Protein AF-A0ABD3VHE0-F1 (afdb_monomer_lite)

Structure (mmCIF, N/CA/C/O backbone):
data_AF-A0ABD3VHE0-F1
#
_entry.id   AF-A0ABD3VHE0-F1
#
loop_
_atom_site.group_PDB
_atom_site.id
_atom_site.type_symbol
_atom_site.label_atom_id
_atom_site.label_alt_id
_atom_site.label_comp_id
_atom_site.label_asym_id
_atom_site.label_entity_id
_atom_site.label_seq_id
_atom_site.pdbx_PDB_ins_code
_atom_site.Cartn_x
_atom_site.Cartn_y
_atom_site.Cartn_z
_atom_site.occupancy
_atom_site.B_iso_or_equiv
_atom_site.auth_seq_id
_atom_site.auth_comp_id
_atom_site.auth_asym_id
_atom_site.auth_atom_id
_atom_site.pdbx_PDB_model_num
ATOM 1 N N . MET A 1 1 ? 4.843 33.339 -22.146 1.00 26.08 1 MET A N 1
ATOM 2 C CA . MET A 1 1 ? 5.686 34.488 -21.746 1.00 26.08 1 MET A CA 1
ATOM 3 C C . MET A 1 1 ? 6.219 34.197 -20.355 1.00 26.08 1 MET A C 1
ATOM 5 O O . MET A 1 1 ? 5.475 34.333 -19.395 1.00 26.08 1 MET A O 1
ATOM 9 N N . HIS A 1 2 ? 7.452 33.698 -20.257 1.00 26.20 2 HIS A N 1
ATOM 10 C CA . HIS A 1 2 ? 8.114 33.460 -18.976 1.00 26.20 2 HIS A CA 1
ATOM 11 C C . HIS A 1 2 ? 8.700 34.777 -18.471 1.00 26.20 2 HIS A C 1
ATOM 13 O O . HIS A 1 2 ? 9.579 35.346 -19.112 1.00 26.20 2 HIS A O 1
ATOM 19 N N . ALA A 1 3 ? 8.187 35.270 -17.347 1.00 22.64 3 ALA A N 1
ATOM 20 C CA . ALA A 1 3 ? 8.864 36.302 -16.582 1.00 22.64 3 ALA A CA 1
ATOM 21 C C . ALA A 1 3 ? 10.021 35.633 -15.824 1.00 22.64 3 ALA A C 1
ATOM 23 O O . ALA A 1 3 ? 9.791 34.833 -14.919 1.00 22.64 3 ALA A O 1
ATOM 24 N N . GLU A 1 4 ? 11.258 35.931 -16.224 1.00 25.88 4 GLU A N 1
ATOM 25 C CA . GLU A 1 4 ? 12.454 35.649 -15.429 1.00 25.88 4 GLU A CA 1
ATOM 26 C C . GLU A 1 4 ? 12.360 36.431 -14.116 1.00 25.88 4 GLU A C 1
ATOM 28 O O . GLU A 1 4 ? 12.575 37.645 -14.067 1.00 25.88 4 GLU A O 1
ATOM 33 N N . VAL A 1 5 ? 12.039 35.736 -13.028 1.00 28.03 5 VAL A N 1
ATOM 34 C CA . VAL A 1 5 ? 12.242 36.271 -11.685 1.00 28.03 5 VAL A CA 1
ATOM 35 C C . VAL A 1 5 ? 13.739 36.177 -11.397 1.00 28.03 5 VAL A C 1
ATOM 37 O O . VAL A 1 5 ? 14.246 35.126 -11.013 1.00 28.03 5 VAL A O 1
ATOM 40 N N . LYS A 1 6 ? 14.468 37.280 -11.596 1.00 29.78 6 LYS A N 1
ATOM 41 C CA . LYS A 1 6 ? 15.817 37.440 -11.037 1.00 29.78 6 LYS A CA 1
ATOM 42 C C . LYS A 1 6 ? 15.700 37.462 -9.513 1.00 29.78 6 LYS A C 1
ATOM 44 O O . LYS A 1 6 ? 15.352 38.488 -8.933 1.00 29.78 6 LYS A O 1
ATOM 49 N N . MET A 1 7 ? 15.967 36.330 -8.867 1.00 34.16 7 MET A N 1
ATOM 50 C CA . MET A 1 7 ? 16.166 36.289 -7.421 1.00 34.16 7 MET A CA 1
ATOM 51 C C . MET A 1 7 ? 17.470 37.013 -7.070 1.00 34.16 7 MET A C 1
ATOM 53 O O . MET A 1 7 ? 18.538 36.696 -7.590 1.00 34.16 7 MET A O 1
ATOM 57 N N . ASP A 1 8 ? 17.362 38.013 -6.200 1.00 34.88 8 ASP A N 1
ATOM 58 C CA . ASP A 1 8 ? 18.483 38.807 -5.705 1.00 34.88 8 ASP A CA 1
ATOM 59 C C . ASP A 1 8 ? 19.406 37.941 -4.821 1.00 34.88 8 ASP A C 1
ATOM 61 O O . ASP A 1 8 ? 18.938 37.234 -3.923 1.00 34.88 8 ASP A O 1
ATOM 65 N N . GLY A 1 9 ? 20.725 38.001 -5.043 1.00 33.94 9 GLY A N 1
ATOM 66 C CA . GLY A 1 9 ? 21.725 37.137 -4.387 1.00 33.94 9 GLY A CA 1
ATOM 67 C C . GLY A 1 9 ? 21.779 37.265 -2.857 1.00 33.94 9 GLY A C 1
ATOM 68 O O . GLY A 1 9 ? 22.306 36.391 -2.173 1.00 33.94 9 GLY A O 1
ATOM 69 N N . LYS A 1 10 ? 21.173 38.317 -2.293 1.00 32.22 10 LYS A N 1
ATOM 70 C CA . LYS A 1 10 ? 21.005 38.499 -0.842 1.00 32.22 10 LYS A CA 1
ATOM 71 C C . LYS A 1 10 ? 19.918 37.608 -0.232 1.00 32.22 10 LYS A C 1
ATOM 73 O O . LYS A 1 10 ? 20.058 37.203 0.918 1.00 32.22 10 LYS A O 1
ATOM 78 N N . MET A 1 11 ? 18.866 37.265 -0.980 1.00 34.44 11 MET A N 1
ATOM 79 C CA . MET A 1 11 ? 17.824 36.340 -0.500 1.00 34.44 11 MET A CA 1
ATOM 80 C C . MET A 1 11 ? 18.305 34.886 -0.486 1.00 34.44 11 MET A C 1
ATOM 82 O O . MET A 1 11 ? 17.856 34.082 0.330 1.00 34.44 11 MET A O 1
ATOM 86 N N . PHE A 1 12 ? 19.268 34.572 -1.350 1.00 39.62 12 PHE A N 1
ATOM 87 C CA . PHE A 1 12 ? 19.872 33.254 -1.450 1.00 39.62 12 PHE A CA 1
ATOM 88 C C . PHE A 1 12 ? 20.696 32.888 -0.192 1.00 39.62 12 PHE A C 1
ATOM 90 O O . PHE A 1 12 ? 20.541 31.801 0.365 1.00 39.62 12 PHE A O 1
ATOM 97 N N . GLY A 1 13 ? 21.486 33.832 0.338 1.00 34.06 13 GLY A N 1
ATOM 98 C CA . GLY A 1 13 ? 22.262 33.630 1.572 1.00 34.06 13 GLY A CA 1
ATOM 99 C C . GLY A 1 13 ? 21.408 33.366 2.821 1.00 34.06 13 GLY A C 1
ATOM 100 O O . GLY A 1 13 ? 21.814 32.606 3.693 1.00 34.06 13 GLY A O 1
ATOM 101 N N . LEU A 1 14 ? 20.193 33.921 2.892 1.00 36.25 14 LEU A N 1
ATOM 102 C CA . LEU A 1 14 ? 19.269 33.712 4.016 1.00 36.25 14 LEU A CA 1
ATOM 103 C C . LEU A 1 14 ? 18.747 32.270 4.100 1.00 36.25 14 LEU A C 1
ATOM 105 O O . LEU A 1 14 ? 18.590 31.755 5.202 1.00 36.25 14 LEU A O 1
ATOM 109 N N . SER A 1 15 ? 18.528 31.603 2.964 1.00 37.50 15 SER A N 1
ATOM 110 C CA . SER A 1 15 ? 17.988 30.233 2.928 1.00 37.50 15 SER A CA 1
ATOM 111 C C . SER A 1 15 ? 19.034 29.187 3.333 1.00 37.50 15 SER A C 1
ATOM 113 O O . SER A 1 15 ? 18.724 28.259 4.077 1.00 37.50 15 SER A O 1
ATOM 115 N N . VAL A 1 16 ? 20.294 29.382 2.920 1.00 42.97 16 VAL A N 1
ATOM 116 C CA . VAL A 1 16 ? 21.435 28.556 3.363 1.00 42.97 16 VAL A CA 1
ATOM 117 C C . VAL A 1 16 ? 21.703 28.766 4.852 1.00 42.97 16 VAL A C 1
ATOM 119 O O . VAL A 1 16 ? 21.874 27.795 5.584 1.00 42.97 16 VAL A O 1
ATOM 122 N N . CYS A 1 17 ? 21.645 30.014 5.328 1.00 41.75 17 CYS A N 1
ATOM 123 C CA . CYS A 1 17 ? 21.716 30.298 6.757 1.00 41.75 17 CYS A CA 1
ATOM 124 C C . CYS A 1 17 ? 20.579 29.612 7.524 1.00 41.75 17 CYS A C 1
ATOM 126 O O . CYS A 1 17 ? 20.853 29.029 8.559 1.00 41.75 17 CYS A O 1
ATOM 128 N N . PHE A 1 18 ? 19.334 29.609 7.036 1.00 45.53 18 PHE A N 1
ATOM 129 C CA . PHE A 1 18 ? 18.227 28.920 7.714 1.00 45.53 18 PHE A CA 1
ATOM 130 C C . PHE A 1 18 ? 18.436 27.407 7.823 1.00 45.53 18 PHE A C 1
ATOM 132 O O . PHE A 1 18 ? 18.176 26.849 8.887 1.00 45.53 18 PHE A O 1
ATOM 139 N N . LEU A 1 19 ? 18.938 26.751 6.770 1.00 46.72 19 LEU A N 1
ATOM 140 C CA . LEU A 1 19 ? 19.261 25.322 6.805 1.00 46.72 19 LEU A CA 1
ATOM 141 C C . LEU A 1 19 ? 20.367 25.047 7.838 1.00 46.72 19 LEU A C 1
ATOM 143 O O . LEU A 1 19 ? 20.180 24.225 8.729 1.00 46.72 19 LEU A O 1
ATOM 147 N N . VAL A 1 20 ? 21.464 25.810 7.791 1.00 50.16 20 VAL A N 1
ATOM 148 C CA . VAL A 1 20 ? 22.603 25.677 8.718 1.00 50.16 20 VAL A CA 1
ATOM 149 C C . VAL A 1 20 ? 22.213 26.028 10.161 1.00 50.16 20 VAL A C 1
ATOM 151 O O . VAL A 1 20 ? 22.594 25.315 11.081 1.00 50.16 20 VAL A O 1
ATOM 154 N N . PHE A 1 21 ? 21.406 27.067 10.395 1.00 48.44 21 PHE A N 1
ATOM 155 C CA . PHE A 1 21 ? 20.909 27.426 11.730 1.00 48.44 21 PHE A CA 1
ATOM 156 C C . PHE A 1 21 ? 19.891 26.417 12.272 1.00 48.44 21 PHE A C 1
ATOM 158 O O . PHE A 1 21 ? 19.859 26.202 13.480 1.00 48.44 21 PHE A O 1
ATOM 165 N N . SER A 1 22 ? 19.094 25.777 11.412 1.00 49.19 22 SER A N 1
ATOM 166 C CA . SER A 1 22 ? 18.191 24.691 11.824 1.00 49.19 22 SER A CA 1
ATOM 167 C C . SER A 1 22 ? 18.985 23.445 12.226 1.00 49.19 22 SER A C 1
ATOM 169 O O . SER A 1 22 ? 18.694 22.858 13.266 1.00 49.19 22 SER A O 1
ATOM 171 N N . ILE A 1 23 ? 20.048 23.119 11.475 1.00 50.41 23 ILE A N 1
ATOM 172 C CA . ILE A 1 23 ? 21.009 22.054 11.812 1.00 50.41 23 ILE A CA 1
ATOM 173 C C . ILE A 1 23 ? 21.689 22.369 13.158 1.00 50.41 23 ILE A C 1
ATOM 175 O O . ILE A 1 23 ? 21.649 21.563 14.085 1.00 50.41 23 ILE A O 1
ATOM 179 N N . LEU A 1 24 ? 22.251 23.573 13.323 1.00 47.56 24 LEU A N 1
ATOM 180 C CA . LEU A 1 24 ? 22.923 23.996 14.563 1.00 47.56 24 LEU A CA 1
ATOM 181 C C . LEU A 1 24 ? 21.961 24.099 15.765 1.00 47.56 24 LEU A C 1
ATOM 183 O O . LEU A 1 24 ? 22.365 23.875 16.908 1.00 47.56 24 LEU A O 1
ATOM 187 N N . GLY A 1 25 ? 20.686 24.412 15.528 1.00 49.28 25 GLY A N 1
ATOM 188 C CA . GLY A 1 25 ? 19.635 24.445 16.545 1.00 49.28 25 GLY A CA 1
ATOM 189 C C . GLY A 1 25 ? 19.363 23.072 17.164 1.00 49.28 25 GLY A C 1
ATOM 190 O O . GLY A 1 25 ? 19.231 22.982 18.384 1.00 49.28 25 GLY A O 1
ATOM 191 N N . GLU A 1 26 ? 19.368 21.996 16.371 1.00 49.19 26 GLU A N 1
ATOM 192 C CA . GLU A 1 26 ? 19.277 20.619 16.887 1.00 49.19 26 GLU A CA 1
ATOM 193 C C . GLU A 1 26 ? 20.556 20.173 17.607 1.00 49.19 26 GLU A C 1
ATOM 195 O O . GLU A 1 26 ? 20.456 19.559 18.672 1.00 49.19 26 GLU A O 1
ATOM 200 N N . TYR A 1 27 ? 21.744 20.566 17.120 1.00 48.75 27 TYR A N 1
ATOM 201 C CA . TYR A 1 27 ? 23.004 20.385 17.867 1.00 48.75 27 TYR A CA 1
ATOM 202 C C . TYR A 1 27 ? 22.948 21.034 19.263 1.00 48.75 27 TYR A C 1
ATOM 204 O O . TYR A 1 27 ? 23.588 20.555 20.197 1.00 48.75 27 TYR A O 1
ATOM 212 N N . SER A 1 28 ? 22.155 22.100 19.418 1.00 42.44 28 SER A N 1
ATOM 213 C CA . SER A 1 28 ? 21.981 22.841 20.674 1.00 42.44 28 SER A CA 1
ATOM 214 C C . SER A 1 28 ? 20.840 22.309 21.557 1.00 42.44 28 SER A C 1
ATOM 216 O O . SER A 1 28 ? 20.867 22.510 22.769 1.00 42.44 28 SER A O 1
ATOM 218 N N . CYS A 1 29 ? 19.828 21.649 20.976 1.00 36.09 29 CYS A N 1
ATOM 219 C CA . CYS A 1 29 ? 18.569 21.293 21.652 1.00 36.09 29 CYS A CA 1
ATOM 220 C C . CYS A 1 29 ? 18.479 19.838 22.146 1.00 36.09 29 CYS A C 1
ATOM 222 O O . CYS A 1 29 ? 17.401 19.396 22.541 1.00 36.09 29 CYS A O 1
ATOM 224 N N . ASN A 1 30 ? 19.588 19.102 22.225 1.00 37.47 30 ASN A N 1
ATOM 225 C CA . ASN A 1 30 ? 19.639 17.806 22.918 1.00 37.47 30 ASN A CA 1
ATOM 226 C C . ASN A 1 30 ? 19.890 17.959 24.430 1.00 37.47 30 ASN A C 1
ATOM 228 O O . ASN A 1 30 ? 20.797 17.354 24.996 1.00 37.47 30 ASN A O 1
ATOM 232 N N . ALA A 1 31 ? 19.078 18.778 25.099 1.00 36.91 31 ALA A N 1
ATOM 233 C CA . ALA A 1 31 ? 18.979 18.809 26.556 1.00 36.91 31 ALA A CA 1
ATOM 234 C C . ALA A 1 31 ? 17.706 19.557 26.963 1.00 36.91 31 ALA A C 1
ATOM 236 O O . ALA A 1 31 ? 17.753 20.763 27.170 1.00 36.91 31 ALA A O 1
ATOM 237 N N . ASN A 1 32 ? 16.570 18.854 27.006 1.00 30.75 32 ASN A N 1
ATOM 238 C CA . ASN A 1 32 ? 15.464 19.061 27.955 1.00 30.75 32 ASN A CA 1
ATOM 239 C C . ASN A 1 32 ? 14.319 18.097 27.607 1.00 30.75 32 ASN A C 1
ATOM 241 O O . ASN A 1 32 ? 13.321 18.467 26.996 1.00 30.75 32 ASN A O 1
ATOM 245 N N . LEU A 1 33 ? 14.472 16.833 28.007 1.00 35.44 33 LEU A N 1
ATOM 246 C CA . LEU A 1 33 ? 13.330 15.943 28.197 1.00 35.44 33 LEU A CA 1
ATOM 247 C C . LEU A 1 33 ? 12.720 16.297 29.556 1.00 35.44 33 LEU A C 1
ATOM 249 O O . LEU A 1 33 ? 13.176 15.823 30.596 1.00 35.44 33 LEU A O 1
ATOM 253 N N . GLU A 1 34 ? 11.715 17.173 29.556 1.00 33.00 34 GLU A N 1
ATOM 254 C CA . GLU A 1 34 ? 10.805 17.249 30.696 1.00 33.00 34 GLU A CA 1
ATOM 255 C C . GLU A 1 34 ? 10.103 15.895 30.816 1.00 33.00 34 GLU A C 1
ATOM 257 O O . GLU A 1 34 ? 9.332 15.490 29.944 1.00 33.00 34 GLU A O 1
ATOM 262 N N . PHE A 1 35 ? 10.384 15.183 31.906 1.00 35.44 35 PHE A N 1
ATOM 263 C CA . PHE A 1 35 ? 9.648 13.990 32.298 1.00 35.44 35 PHE A CA 1
ATOM 264 C C . PHE A 1 35 ? 8.222 14.420 32.670 1.00 35.44 35 PHE A C 1
ATOM 266 O O . PHE A 1 35 ? 7.925 14.732 33.824 1.00 35.44 35 PHE A O 1
ATOM 273 N N . LYS A 1 36 ? 7.320 14.485 31.687 1.00 46.19 36 LYS A N 1
ATOM 274 C CA . LYS A 1 36 ? 5.889 14.539 31.986 1.00 46.19 36 LYS A CA 1
ATOM 275 C C . LYS A 1 36 ? 5.507 13.203 32.604 1.00 46.19 36 LYS A C 1
ATOM 277 O O . LYS A 1 36 ? 5.720 12.157 31.998 1.00 46.19 36 LYS A O 1
ATOM 282 N N . MET A 1 37 ? 4.934 13.239 33.806 1.00 46.28 37 MET A N 1
ATOM 283 C CA . MET A 1 37 ? 4.238 12.070 34.332 1.00 46.28 37 MET A CA 1
ATOM 284 C C . MET A 1 37 ? 3.129 11.707 33.343 1.00 46.28 37 MET A C 1
ATOM 286 O O . MET A 1 37 ? 2.210 12.494 33.114 1.00 46.28 37 MET A O 1
ATOM 290 N N . LEU A 1 38 ? 3.261 10.540 32.717 1.00 58.81 38 LEU A N 1
ATOM 291 C CA . LEU A 1 38 ? 2.217 9.964 31.885 1.00 58.81 38 LEU A CA 1
ATOM 292 C C . LEU A 1 38 ? 1.104 9.495 32.822 1.00 58.81 38 LEU A C 1
ATOM 294 O O . LEU A 1 38 ? 1.352 8.722 33.745 1.00 58.81 38 LEU A O 1
ATOM 298 N N . HIS A 1 39 ? -0.101 10.020 32.624 1.00 58.91 39 HIS A N 1
ATOM 299 C CA . HIS A 1 39 ? -1.278 9.621 33.384 1.00 58.91 39 HIS A CA 1
ATOM 300 C C . HIS A 1 39 ? -2.114 8.649 32.556 1.00 58.91 39 HIS A C 1
ATOM 302 O O . HIS A 1 39 ? -2.348 8.895 31.371 1.00 58.91 39 HIS A O 1
ATOM 308 N N . ASP A 1 40 ? -2.601 7.588 33.199 1.00 72.62 40 ASP A N 1
ATOM 309 C CA . ASP A 1 40 ? -3.544 6.644 32.603 1.00 72.62 40 ASP A CA 1
ATOM 310 C C . ASP A 1 40 ? -4.886 7.349 32.382 1.00 72.62 40 ASP A C 1
ATOM 312 O O . ASP A 1 40 ? -5.733 7.451 33.274 1.00 72.62 40 ASP A O 1
ATOM 316 N N . ASN A 1 41 ? -5.071 7.896 31.184 1.00 83.44 41 ASN A N 1
ATOM 317 C CA . ASN A 1 41 ? -6.345 8.474 30.789 1.00 83.44 41 ASN A CA 1
ATOM 318 C C . ASN A 1 41 ? -7.326 7.350 30.431 1.00 83.44 41 ASN A C 1
ATOM 320 O O . ASN A 1 41 ? -6.931 6.379 29.785 1.00 83.44 41 ASN A O 1
ATOM 324 N N . PRO A 1 42 ? -8.622 7.466 30.769 1.00 92.88 42 PRO A N 1
ATOM 325 C CA . PRO A 1 42 ? -9.629 6.571 30.214 1.00 92.88 42 PRO A CA 1
ATOM 326 C C . PRO A 1 42 ? -9.563 6.584 28.681 1.00 92.88 42 PRO A C 1
ATOM 328 O O . PRO A 1 42 ? -9.498 7.662 28.090 1.00 92.88 42 PRO A O 1
ATOM 331 N N . ILE A 1 43 ? -9.650 5.416 28.034 1.00 95.31 43 ILE A N 1
ATOM 332 C CA . ILE A 1 43 ? -9.509 5.298 26.567 1.00 95.31 43 ILE A CA 1
ATOM 333 C C . ILE A 1 43 ? -10.469 6.245 25.819 1.00 95.31 43 ILE A C 1
ATOM 335 O O . ILE A 1 43 ? -10.093 6.842 24.816 1.00 95.31 43 ILE A O 1
ATOM 339 N N . ASN A 1 44 ? -11.677 6.477 26.353 1.00 95.62 44 ASN A N 1
ATOM 340 C CA . ASN A 1 44 ? -12.663 7.384 25.754 1.00 95.62 44 ASN A CA 1
ATOM 341 C C . ASN A 1 44 ? -12.152 8.834 25.681 1.00 95.62 44 ASN A C 1
ATOM 343 O O . ASN A 1 44 ? -12.456 9.560 24.739 1.00 95.62 44 ASN A O 1
ATOM 347 N N . THR A 1 45 ? -11.367 9.274 26.665 1.00 96.31 45 THR A N 1
ATOM 348 C CA . THR A 1 45 ? -10.743 10.602 26.642 1.00 96.31 45 THR A CA 1
ATOM 349 C C . THR A 1 45 ? -9.749 10.691 25.488 1.00 96.31 45 THR A C 1
ATOM 351 O O . THR A 1 45 ? -9.819 11.630 24.700 1.00 96.31 45 THR A O 1
ATOM 354 N N . THR A 1 46 ? -8.891 9.680 25.330 1.00 97.00 46 THR A N 1
ATOM 355 C CA . THR A 1 46 ? -7.904 9.616 24.244 1.00 97.00 46 THR A CA 1
ATOM 356 C C . THR A 1 46 ? -8.567 9.535 22.871 1.00 97.00 46 THR A C 1
ATOM 358 O O . THR A 1 46 ? -8.148 10.249 21.964 1.00 97.00 46 THR A O 1
ATOM 361 N N . VAL A 1 47 ? -9.639 8.749 22.721 1.00 98.31 47 VAL A N 1
ATOM 362 C CA . VAL A 1 47 ? -10.452 8.677 21.491 1.00 98.31 47 VAL A CA 1
ATOM 363 C C . VAL A 1 47 ? -11.000 10.054 21.107 1.00 98.31 47 VAL A C 1
ATOM 365 O O . VAL A 1 47 ? -10.811 10.487 19.972 1.00 98.31 47 VAL A O 1
ATOM 368 N N . ASN A 1 48 ? -11.607 10.786 22.046 1.00 98.00 48 ASN A N 1
ATOM 369 C CA . ASN A 1 48 ? -12.132 12.128 21.772 1.00 98.00 48 ASN A CA 1
ATOM 370 C C . ASN A 1 48 ? -11.018 13.131 21.428 1.00 98.00 48 ASN A C 1
ATOM 372 O O . ASN A 1 48 ? -11.168 13.928 20.502 1.00 98.00 48 ASN A O 1
ATOM 376 N N . SER A 1 49 ? -9.883 13.080 22.132 1.00 98.12 49 SER A N 1
ATOM 377 C CA . SER A 1 49 ? -8.730 13.938 21.832 1.00 98.12 49 SER A CA 1
ATOM 378 C C . SER A 1 49 ? -8.106 13.632 20.469 1.00 98.12 49 SER A C 1
ATOM 380 O O . SER A 1 49 ? -7.733 14.560 19.756 1.00 98.12 49 SER A O 1
ATOM 382 N N . LEU A 1 50 ? -8.010 12.356 20.084 1.00 98.31 50 LEU A N 1
ATOM 383 C CA . LEU A 1 50 ? -7.541 11.954 18.756 1.00 98.31 50 LEU A CA 1
ATOM 384 C C . LEU A 1 50 ? -8.491 12.439 17.666 1.00 98.31 50 LEU A C 1
ATOM 386 O O . LEU A 1 50 ? -8.031 12.989 16.671 1.00 98.31 50 LEU A O 1
ATOM 390 N N . PHE A 1 51 ? -9.798 12.273 17.863 1.00 98.50 51 PHE A N 1
ATOM 391 C CA . PHE A 1 51 ? -10.808 12.711 16.906 1.00 98.50 51 PHE A CA 1
ATOM 392 C C . PHE A 1 51 ? -10.724 14.221 16.623 1.00 98.50 51 PHE A C 1
ATOM 394 O O . PHE A 1 51 ? -10.628 14.616 15.459 1.00 98.50 51 PHE A O 1
ATOM 401 N N . GLU A 1 52 ? -10.672 15.066 17.662 1.00 98.44 52 GLU A N 1
ATOM 402 C CA . GLU A 1 52 ? -10.511 16.516 17.463 1.00 98.44 52 GLU A CA 1
ATOM 403 C C . GLU A 1 52 ? -9.146 16.860 16.853 1.00 98.44 52 GLU A C 1
ATOM 405 O O . GLU A 1 52 ? -9.085 17.670 15.929 1.00 98.44 52 GLU A O 1
ATOM 410 N N . LYS A 1 53 ? -8.061 16.188 17.266 1.00 98.31 53 LYS A N 1
ATOM 411 C CA . LYS A 1 53 ? -6.737 16.398 16.665 1.00 98.31 53 LYS A CA 1
ATOM 412 C C . LYS A 1 53 ? -6.733 16.092 15.166 1.00 98.31 53 LYS A C 1
ATOM 414 O O . LYS A 1 53 ? -6.207 16.878 14.388 1.00 98.31 53 LYS A O 1
ATOM 419 N N . ILE A 1 54 ? -7.331 14.979 14.741 1.00 98.56 54 ILE A N 1
ATOM 420 C CA . ILE A 1 54 ? -7.436 14.621 13.319 1.00 98.56 54 ILE A CA 1
ATOM 421 C C . ILE A 1 54 ? -8.234 15.689 12.573 1.00 98.56 54 ILE A C 1
ATOM 423 O O . ILE A 1 54 ? -7.811 16.145 11.517 1.00 98.56 54 ILE A O 1
ATOM 427 N N . LYS A 1 55 ? -9.364 16.136 13.123 1.00 98.06 55 LYS A N 1
ATOM 428 C CA . LYS A 1 55 ? -10.184 17.194 12.523 1.00 98.06 55 LYS A CA 1
ATOM 429 C C . LYS A 1 55 ? -9.411 18.507 12.345 1.00 98.06 55 LYS A C 1
ATOM 431 O O . LYS A 1 55 ? -9.497 19.109 11.278 1.00 98.06 55 LYS A O 1
ATOM 436 N N . GLU A 1 56 ? -8.617 18.919 13.331 1.00 97.94 56 GLU A N 1
ATOM 437 C CA . GLU A 1 56 ? -7.756 20.113 13.254 1.00 97.94 56 GLU A CA 1
ATOM 438 C C . GLU A 1 56 ? -6.657 20.009 12.183 1.00 97.94 56 GLU A C 1
ATOM 440 O O . GLU A 1 56 ? -6.183 21.028 11.678 1.00 97.94 56 GLU A O 1
ATOM 445 N N . MET A 1 57 ? -6.252 18.790 11.815 1.00 97.75 57 MET A N 1
ATOM 446 C CA . MET A 1 57 ? -5.222 18.545 10.800 1.00 97.75 57 MET A CA 1
ATOM 447 C C . MET A 1 57 ? -5.745 18.609 9.359 1.00 97.75 57 MET A C 1
ATOM 449 O O . MET A 1 57 ? -4.930 18.619 8.432 1.00 97.75 57 MET A O 1
ATOM 453 N N . GLN A 1 58 ? -7.066 18.655 9.144 1.00 97.94 58 GLN A N 1
ATOM 454 C CA . GLN A 1 58 ? -7.629 18.796 7.802 1.00 97.94 58 GLN A CA 1
ATOM 455 C C . GLN A 1 58 ? -7.399 20.213 7.267 1.00 97.94 58 GLN A C 1
ATOM 457 O O . GLN A 1 58 ? -7.640 21.216 7.944 1.00 97.94 58 GLN A O 1
ATOM 462 N N . ILE A 1 59 ? -6.961 20.320 6.016 1.00 97.56 59 ILE A N 1
ATOM 463 C CA . ILE A 1 59 ? -6.706 21.612 5.386 1.00 97.56 59 ILE A CA 1
ATOM 464 C C . ILE A 1 59 ? -8.044 22.256 5.004 1.00 97.56 59 ILE A C 1
ATOM 466 O O . ILE A 1 59 ? -8.688 21.869 4.038 1.00 97.56 59 ILE A O 1
ATOM 470 N N . VAL A 1 60 ? -8.475 23.282 5.735 1.00 96.75 60 VAL A N 1
ATOM 471 C CA . VAL A 1 60 ? -9.766 23.956 5.473 1.00 96.75 60 VAL A CA 1
ATOM 472 C C . VAL A 1 60 ? -9.694 25.064 4.412 1.00 96.75 60 VAL A C 1
ATOM 474 O O . VAL A 1 60 ? -10.727 25.537 3.932 1.00 96.75 60 VAL A O 1
ATOM 477 N N . GLN A 1 61 ? -8.486 25.485 4.022 1.00 95.50 61 GLN A N 1
ATOM 478 C CA . GLN A 1 61 ? -8.249 26.557 3.050 1.00 95.50 61 GLN A CA 1
ATOM 479 C C . GLN A 1 61 ? -7.136 26.185 2.070 1.00 95.50 61 GLN A C 1
ATOM 481 O O . GLN A 1 61 ? -6.061 25.753 2.482 1.00 95.50 61 GLN A O 1
ATOM 486 N N . GLU A 1 62 ? -7.403 26.415 0.785 1.00 95.44 62 GLU A N 1
ATOM 487 C CA . GLU A 1 62 ? -6.440 26.234 -0.301 1.00 95.44 62 GLU A CA 1
ATOM 488 C C . GLU A 1 62 ? -5.258 27.198 -0.142 1.00 95.44 62 GLU A C 1
ATOM 490 O O . GLU A 1 62 ? -5.438 28.379 0.181 1.00 95.44 62 GLU A O 1
ATOM 495 N N . LYS A 1 63 ? -4.046 26.718 -0.419 1.00 93.88 63 LYS A N 1
ATOM 496 C CA . LYS A 1 63 ? -2.839 27.543 -0.462 1.00 93.88 63 LYS A CA 1
ATOM 497 C C . LYS A 1 63 ? -2.042 27.188 -1.707 1.00 93.88 63 LYS A C 1
ATOM 499 O O . LYS A 1 63 ? -1.450 26.125 -1.765 1.00 93.88 63 LYS A O 1
ATOM 504 N N . ASN A 1 64 ? -1.913 28.122 -2.644 1.00 88.50 64 ASN A N 1
ATOM 505 C CA . ASN A 1 64 ? -1.198 27.883 -3.908 1.00 88.50 64 ASN A CA 1
ATOM 506 C C . ASN A 1 64 ? 0.330 27.708 -3.758 1.00 88.50 64 ASN A C 1
ATOM 508 O O . ASN A 1 64 ? 0.979 27.202 -4.667 1.00 88.50 64 ASN A O 1
ATOM 512 N N . GLY A 1 65 ? 0.909 28.115 -2.623 1.00 86.19 65 GLY A N 1
ATOM 513 C CA . GLY A 1 65 ? 2.356 28.092 -2.387 1.00 86.19 65 GLY A CA 1
ATOM 514 C C . GLY A 1 65 ? 3.124 29.194 -3.137 1.00 86.19 65 GLY A C 1
ATOM 515 O O . GLY A 1 65 ? 2.690 29.721 -4.158 1.00 86.19 65 GLY A O 1
ATOM 516 N N . THR A 1 66 ? 4.292 29.558 -2.610 1.00 84.38 66 THR A N 1
ATOM 517 C CA . THR A 1 66 ? 5.253 30.475 -3.246 1.00 84.38 66 THR A CA 1
ATOM 518 C C . THR A 1 66 ? 6.650 30.007 -2.865 1.00 84.38 66 THR A C 1
ATOM 520 O O . THR A 1 66 ? 7.180 30.412 -1.831 1.00 84.38 66 THR A O 1
ATOM 523 N N . MET A 1 67 ? 7.241 29.113 -3.652 1.00 76.81 67 MET A N 1
ATOM 524 C CA . MET A 1 67 ? 8.556 28.553 -3.339 1.00 76.81 67 MET A CA 1
ATOM 525 C C . MET A 1 67 ? 9.677 29.611 -3.424 1.00 76.81 67 MET A C 1
ATOM 527 O O . MET A 1 67 ? 9.618 30.474 -4.301 1.00 76.81 67 MET A O 1
ATOM 531 N N . PRO A 1 68 ? 10.694 29.578 -2.536 1.00 74.75 68 PRO A N 1
ATOM 532 C CA . PRO A 1 68 ? 10.908 28.624 -1.437 1.00 74.75 68 PRO A CA 1
ATOM 533 C C . PRO A 1 68 ? 10.183 28.987 -0.123 1.00 74.75 68 PRO A C 1
ATOM 535 O O . PRO A 1 68 ? 10.373 28.324 0.888 1.00 74.75 68 PRO A O 1
ATOM 538 N N . PHE A 1 69 ? 9.374 30.048 -0.102 1.00 80.56 69 PHE A N 1
ATOM 539 C CA . PHE A 1 69 ? 8.788 30.604 1.125 1.00 80.56 69 PHE A CA 1
ATOM 540 C C . PHE A 1 69 ? 7.604 29.804 1.667 1.00 80.56 69 PHE A C 1
ATOM 542 O O . PHE A 1 69 ? 7.335 29.826 2.868 1.00 80.56 69 PHE A O 1
ATOM 549 N N . SER A 1 70 ? 6.838 29.144 0.796 1.00 89.25 70 SER A N 1
ATOM 550 C CA . SER A 1 70 ? 5.725 28.314 1.239 1.00 89.25 70 SER A CA 1
ATOM 551 C C . SER A 1 70 ? 5.311 27.243 0.242 1.00 89.25 70 SER A C 1
ATOM 553 O O . SER A 1 70 ? 5.323 27.464 -0.966 1.00 89.25 70 SER A O 1
ATOM 555 N N . TRP A 1 71 ? 4.868 26.116 0.794 1.00 92.56 71 TRP A N 1
ATOM 556 C CA . TRP A 1 71 ? 4.331 24.973 0.064 1.00 92.56 71 TRP A CA 1
ATOM 557 C C . TRP A 1 71 ? 2.878 25.171 -0.361 1.00 92.56 71 TRP A C 1
ATOM 559 O O . TRP A 1 71 ? 2.115 25.877 0.315 1.00 92.56 71 TRP A O 1
ATOM 569 N N . MET A 1 72 ? 2.506 24.498 -1.449 1.00 93.38 72 MET A N 1
ATOM 570 C CA . MET A 1 72 ? 1.119 24.339 -1.868 1.00 93.38 72 MET A CA 1
ATOM 571 C C . MET A 1 72 ? 0.388 23.363 -0.935 1.00 93.38 72 MET A C 1
ATOM 573 O O . MET A 1 72 ? 0.967 22.347 -0.544 1.00 93.38 72 MET A O 1
ATOM 577 N N . LYS A 1 73 ? -0.871 23.646 -0.593 1.00 95.00 73 LYS A N 1
ATOM 578 C CA . LYS A 1 73 ? -1.745 22.792 0.226 1.00 95.00 73 LYS A CA 1
ATOM 579 C C . LYS A 1 73 ? -3.163 22.800 -0.333 1.00 95.00 73 LYS A C 1
ATOM 581 O O . LYS A 1 73 ? -3.766 23.870 -0.379 1.00 95.00 73 LYS A O 1
ATOM 586 N N . GLN A 1 74 ? -3.681 21.620 -0.655 1.00 95.50 74 GLN A N 1
ATOM 587 C CA . GLN A 1 74 ? -5.018 21.459 -1.220 1.00 95.50 74 GLN A CA 1
ATOM 588 C C . GLN A 1 74 ? -6.104 21.535 -0.140 1.00 95.50 74 GLN A C 1
ATOM 590 O O . GLN A 1 74 ? -5.990 20.915 0.917 1.00 95.50 74 GLN A O 1
ATOM 595 N N . LYS A 1 75 ? -7.192 22.260 -0.395 1.00 97.31 75 LYS A N 1
ATOM 596 C CA . LYS A 1 75 ? -8.354 22.264 0.500 1.00 97.31 75 LYS A CA 1
ATOM 597 C C . LYS A 1 75 ? -8.998 20.873 0.573 1.00 97.31 75 LYS A C 1
ATOM 599 O O . LYS A 1 75 ? -9.284 20.255 -0.441 1.00 97.31 75 LYS A O 1
ATOM 604 N N . GLY A 1 76 ? -9.309 20.441 1.789 1.00 96.81 76 GLY A N 1
ATOM 605 C CA . GLY A 1 76 ? -9.984 19.192 2.125 1.00 96.81 76 GLY A CA 1
ATOM 606 C C . GLY A 1 76 ? -9.052 18.004 2.336 1.00 96.81 76 GLY A C 1
ATOM 607 O O . GLY A 1 76 ? -9.487 17.012 2.923 1.00 96.81 76 GLY A O 1
ATOM 608 N N . SER A 1 77 ? -7.780 18.125 1.944 1.00 96.75 77 SER A N 1
ATOM 609 C CA . SER A 1 77 ? -6.792 17.068 2.122 1.00 96.75 77 SER A CA 1
ATOM 610 C C . SER A 1 77 ? -6.169 17.055 3.522 1.00 96.75 77 SER A C 1
ATOM 612 O O . SER A 1 77 ? -6.286 18.004 4.310 1.00 96.75 77 SER A O 1
ATOM 614 N N . TYR A 1 78 ? -5.488 15.951 3.823 1.00 96.81 78 TYR A N 1
ATOM 615 C CA . TYR A 1 78 ? -4.621 15.796 4.987 1.00 96.81 78 TYR A CA 1
ATOM 616 C C . TYR A 1 78 ? -3.157 15.834 4.552 1.00 96.81 78 TYR A C 1
ATOM 618 O O . TYR A 1 78 ? -2.775 15.187 3.578 1.00 96.81 78 TYR A O 1
ATOM 626 N N . VAL A 1 79 ? -2.329 16.586 5.283 1.00 92.38 79 VAL A N 1
ATOM 627 C CA . VAL A 1 79 ? -0.914 16.763 4.929 1.00 92.38 79 VAL A CA 1
ATOM 628 C C . VAL A 1 79 ? -0.189 15.417 4.963 1.00 92.38 79 VAL A C 1
ATOM 630 O O . VAL A 1 79 ? -0.088 14.781 6.013 1.00 92.38 79 VAL A O 1
ATOM 633 N N . SER A 1 80 ? 0.341 15.025 3.809 1.00 95.50 80 SER A N 1
ATOM 634 C CA . SER A 1 80 ? 1.370 14.001 3.666 1.00 95.50 80 SER A CA 1
ATOM 635 C C . SER A 1 80 ? 2.725 14.681 3.513 1.00 95.50 80 SER A C 1
ATOM 637 O O . SER A 1 80 ? 2.794 15.801 3.012 1.00 95.50 80 SER A O 1
ATOM 639 N N . GLU A 1 81 ? 3.811 14.019 3.890 1.00 95.94 81 GLU A N 1
ATOM 640 C CA . GLU A 1 81 ? 5.171 14.510 3.658 1.00 95.94 81 GLU A CA 1
ATOM 641 C C . GLU A 1 81 ? 6.005 13.448 2.949 1.00 95.94 81 GLU A C 1
ATOM 643 O O . GLU A 1 81 ? 6.045 12.305 3.400 1.00 95.94 81 GLU A O 1
ATOM 648 N N . VAL A 1 82 ? 6.712 13.839 1.886 1.00 94.12 82 VAL A N 1
ATOM 649 C CA . VAL A 1 82 ? 7.813 13.052 1.325 1.00 94.12 82 VAL A CA 1
ATOM 650 C C . VAL A 1 82 ? 9.036 13.252 2.207 1.00 94.12 82 VAL A C 1
ATOM 652 O O . VAL A 1 82 ? 9.497 14.381 2.409 1.00 94.12 82 VAL A O 1
ATOM 655 N N . LYS A 1 83 ? 9.564 12.146 2.711 1.00 93.81 83 LYS A N 1
ATOM 656 C CA . LYS A 1 83 ? 10.778 12.055 3.519 1.00 93.81 83 LYS A CA 1
ATOM 657 C C . LYS A 1 83 ? 11.766 11.106 2.845 1.00 93.81 83 LYS A C 1
ATOM 659 O O . LYS A 1 83 ? 11.413 10.377 1.921 1.00 93.81 83 LYS A O 1
ATOM 664 N N . LEU A 1 84 ? 13.012 11.114 3.308 1.00 91.62 84 LEU A N 1
ATOM 665 C CA . LEU A 1 84 ? 14.057 10.200 2.847 1.00 91.62 84 LEU A CA 1
ATOM 666 C C . LEU A 1 84 ? 14.518 9.346 4.023 1.00 91.62 84 LEU A C 1
ATOM 668 O O . LEU A 1 84 ? 14.915 9.892 5.053 1.00 91.62 84 LEU A O 1
ATOM 672 N N . ASN A 1 85 ? 14.464 8.021 3.884 1.00 92.62 85 ASN A N 1
ATOM 673 C CA . ASN A 1 85 ? 14.887 7.085 4.926 1.00 92.62 85 ASN A CA 1
ATOM 674 C C . ASN A 1 85 ? 16.418 6.962 4.969 1.00 92.62 85 ASN A C 1
ATOM 676 O O . ASN A 1 85 ? 16.982 5.923 4.639 1.00 92.62 85 ASN A O 1
ATOM 680 N N . PHE A 1 86 ? 17.094 8.051 5.325 1.00 89.88 86 PHE A N 1
ATOM 681 C CA . PHE A 1 86 ? 18.498 8.008 5.718 1.00 89.88 86 PHE A CA 1
ATOM 682 C C . PHE A 1 86 ? 18.627 7.287 7.057 1.00 89.88 86 PHE A C 1
ATOM 684 O O . PHE A 1 86 ? 17.782 7.491 7.922 1.00 89.88 86 PHE A O 1
ATOM 691 N N . HIS A 1 87 ? 19.674 6.493 7.262 1.00 89.00 87 HIS A N 1
ATOM 692 C CA . HIS A 1 87 ? 19.958 5.838 8.541 1.00 89.00 87 HIS A CA 1
ATOM 693 C C . HIS A 1 87 ? 21.470 5.701 8.756 1.00 89.00 87 HIS A C 1
ATOM 695 O O . HIS A 1 87 ? 22.251 5.792 7.808 1.00 89.00 87 HIS A O 1
ATOM 701 N N . GLY A 1 88 ? 21.876 5.460 10.002 1.00 86.88 88 GLY A N 1
ATOM 702 C CA . GLY A 1 88 ? 23.283 5.339 10.388 1.00 86.88 88 GLY A CA 1
ATOM 703 C C . GLY A 1 88 ? 23.706 6.486 11.294 1.00 86.88 88 GLY A C 1
ATOM 704 O O . GLY A 1 88 ? 23.050 6.731 12.305 1.00 86.88 88 GLY A O 1
ATOM 705 N N . ASP A 1 89 ? 24.799 7.165 10.956 1.00 84.44 89 ASP A N 1
ATOM 706 C CA . ASP A 1 89 ? 25.374 8.227 11.787 1.00 84.44 89 ASP A CA 1
ATOM 707 C C . ASP A 1 89 ? 24.383 9.360 12.102 1.00 84.44 89 ASP A C 1
ATOM 709 O O . ASP A 1 89 ? 23.334 9.530 11.467 1.00 84.44 89 ASP A O 1
ATOM 713 N N . PHE A 1 90 ? 24.723 10.150 13.122 1.00 83.44 90 PHE A N 1
ATOM 714 C CA . PHE A 1 90 ? 23.879 11.233 13.621 1.00 83.44 90 PHE A CA 1
ATOM 715 C C . PHE A 1 90 ? 23.434 12.193 12.506 1.00 83.44 90 PHE A C 1
ATOM 717 O O . PHE A 1 90 ? 22.273 12.605 12.484 1.00 83.44 90 PHE A O 1
ATOM 724 N N . GLU A 1 91 ? 24.317 12.501 11.556 1.00 82.56 91 GLU A N 1
ATOM 725 C CA . GLU A 1 91 ? 24.041 13.352 10.401 1.00 82.56 91 GLU A CA 1
ATOM 726 C C . GLU A 1 91 ? 22.922 12.789 9.516 1.00 82.56 91 GLU A C 1
ATOM 728 O O . GLU A 1 91 ? 22.022 13.530 9.119 1.00 82.56 91 GLU A O 1
ATOM 733 N N . TYR A 1 92 ? 22.924 11.481 9.245 1.00 85.81 92 TYR A N 1
ATOM 734 C CA . TYR A 1 92 ? 21.877 10.819 8.463 1.00 85.81 92 TYR A CA 1
ATOM 735 C C . TYR A 1 92 ? 20.538 10.812 9.203 1.00 85.81 92 TYR A C 1
ATOM 737 O O . TYR A 1 92 ? 19.499 11.115 8.610 1.00 85.81 92 TYR A O 1
ATOM 745 N N . ALA A 1 93 ? 20.555 10.541 10.510 1.00 84.75 93 ALA A N 1
ATOM 746 C CA . ALA A 1 93 ? 19.356 10.618 11.339 1.00 84.75 93 ALA A CA 1
ATOM 747 C C . ALA A 1 93 ? 18.762 12.041 11.356 1.00 84.75 93 ALA A C 1
ATOM 749 O O . ALA A 1 93 ? 17.543 12.208 11.263 1.00 84.75 93 ALA A O 1
ATOM 750 N N . ALA A 1 94 ? 19.609 13.073 11.431 1.00 83.94 94 ALA A N 1
ATOM 751 C CA . ALA A 1 94 ? 19.187 14.468 11.338 1.00 83.94 94 ALA A CA 1
ATOM 752 C C . ALA A 1 94 ? 18.606 14.788 9.950 1.00 83.94 94 ALA A C 1
ATOM 754 O O . ALA A 1 94 ? 17.516 15.353 9.860 1.00 83.94 94 ALA A O 1
ATOM 755 N N . LEU A 1 95 ? 19.251 14.353 8.860 1.00 84.50 95 LEU A N 1
ATOM 756 C CA . LEU A 1 95 ? 18.738 14.537 7.496 1.00 84.50 95 LEU A CA 1
ATOM 757 C C . LEU A 1 95 ? 17.347 13.925 7.305 1.00 84.50 95 LEU A C 1
ATOM 759 O O . LEU A 1 95 ? 16.464 14.598 6.768 1.00 84.50 95 LEU A O 1
ATOM 763 N N . ARG A 1 96 ? 17.116 12.697 7.795 1.00 89.31 96 ARG A N 1
ATOM 764 C CA . ARG A 1 96 ? 15.788 12.053 7.773 1.00 89.31 96 ARG A CA 1
ATOM 765 C C . ARG A 1 96 ? 14.730 12.910 8.469 1.00 89.31 96 ARG A C 1
ATOM 767 O O . ARG A 1 96 ? 13.582 12.955 8.028 1.00 89.31 96 ARG A O 1
ATOM 774 N N . ARG A 1 97 ? 15.104 13.599 9.551 1.00 86.69 97 ARG A N 1
ATOM 775 C CA . ARG A 1 97 ? 14.183 14.426 10.340 1.00 86.69 97 ARG A CA 1
ATOM 776 C C . ARG A 1 97 ? 13.936 15.809 9.767 1.00 86.69 97 ARG A C 1
ATOM 778 O O . ARG A 1 97 ? 12.827 16.325 9.895 1.00 86.69 97 ARG A O 1
ATOM 785 N N . MET A 1 98 ? 14.947 16.384 9.133 1.00 84.50 98 MET A N 1
ATOM 786 C CA . MET A 1 98 ? 14.892 17.725 8.567 1.00 84.50 98 MET A CA 1
ATOM 787 C C . MET A 1 98 ? 14.295 17.754 7.161 1.00 84.50 98 MET A C 1
ATOM 789 O O . MET A 1 98 ? 13.644 18.734 6.794 1.00 84.50 98 MET A O 1
ATOM 793 N N . PHE A 1 99 ? 14.505 16.705 6.362 1.00 86.38 99 PHE A N 1
ATOM 794 C CA . PHE A 1 99 ? 13.959 16.631 5.014 1.00 86.38 99 PHE A CA 1
ATOM 795 C C . PHE A 1 99 ? 12.489 16.203 5.052 1.00 86.38 99 PHE A C 1
ATOM 797 O O . PHE A 1 99 ? 12.161 15.037 5.275 1.00 86.38 99 PHE A O 1
ATOM 804 N N . ALA A 1 100 ? 11.599 17.161 4.812 1.00 90.69 100 ALA A N 1
ATOM 805 C CA . ALA A 1 100 ? 10.167 16.932 4.699 1.00 90.69 100 ALA A CA 1
ATOM 806 C C . ALA A 1 100 ? 9.574 17.863 3.638 1.00 90.69 100 ALA A C 1
ATOM 808 O O . ALA A 1 100 ? 9.645 19.089 3.757 1.00 90.69 100 ALA A O 1
ATOM 809 N N . VAL A 1 101 ? 8.981 17.281 2.599 1.00 92.12 101 VAL A N 1
ATOM 810 C CA . VAL A 1 101 ? 8.301 18.028 1.537 1.00 92.12 101 VAL A CA 1
ATOM 811 C C . VAL A 1 101 ? 6.813 17.707 1.591 1.00 92.12 101 VAL A C 1
ATOM 813 O O . VAL A 1 101 ? 6.453 16.566 1.311 1.00 92.12 101 VAL A O 1
ATOM 816 N N . PRO A 1 102 ? 5.934 18.669 1.927 1.00 94.50 102 PRO A N 1
ATOM 817 C CA . PRO A 1 102 ? 4.498 18.434 1.905 1.00 94.50 102 PRO A CA 1
ATOM 818 C C . PRO A 1 102 ? 4.029 17.954 0.533 1.00 94.50 102 PRO A C 1
ATOM 820 O O . PRO A 1 102 ? 4.386 18.540 -0.489 1.00 94.50 102 PRO A O 1
ATOM 823 N N . ASP A 1 103 ? 3.192 16.933 0.522 1.00 94.44 103 ASP A N 1
ATOM 824 C CA . ASP A 1 103 ? 2.657 16.290 -0.667 1.00 94.44 103 ASP A CA 1
ATOM 825 C C . ASP A 1 103 ? 1.128 16.296 -0.623 1.00 94.44 103 ASP A C 1
ATOM 827 O O . ASP A 1 103 ? 0.523 15.997 0.410 1.00 94.44 103 ASP A O 1
ATOM 831 N N . ASN A 1 104 ? 0.513 16.664 -1.747 1.00 93.00 104 ASN A N 1
ATOM 832 C CA . ASN A 1 104 ? -0.934 16.598 -1.929 1.00 93.00 104 ASN A CA 1
ATOM 833 C C . ASN A 1 104 ? -1.221 15.353 -2.770 1.00 93.00 104 ASN A C 1
ATOM 835 O O . ASN A 1 104 ? -1.068 15.394 -3.990 1.00 93.00 104 ASN A O 1
ATOM 839 N N . ASN A 1 105 ? -1.587 14.258 -2.107 1.00 94.06 105 ASN A N 1
ATOM 840 C CA . ASN A 1 105 ? -1.998 13.015 -2.749 1.00 94.06 105 ASN A CA 1
ATOM 841 C C . ASN A 1 105 ? -3.411 12.618 -2.303 1.00 94.06 105 ASN A C 1
ATOM 843 O O . ASN A 1 105 ? -3.880 13.002 -1.225 1.00 94.06 105 ASN A O 1
ATOM 847 N N . MET A 1 106 ? -4.096 11.852 -3.151 1.00 92.75 106 MET A N 1
ATOM 848 C CA . MET A 1 106 ? -5.447 11.358 -2.873 1.00 92.75 106 MET A CA 1
ATOM 849 C C . MET A 1 106 ? -5.449 10.392 -1.681 1.00 92.75 106 MET A C 1
ATOM 851 O O . MET A 1 106 ? -6.359 10.409 -0.843 1.00 92.75 106 MET A O 1
ATO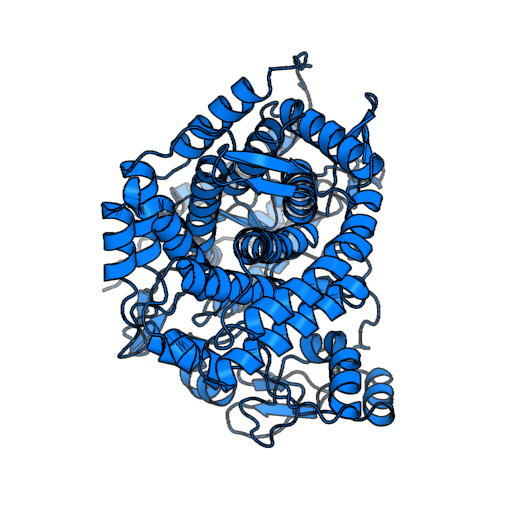M 855 N N . PHE A 1 107 ? -4.406 9.566 -1.624 1.00 91.19 107 PHE A N 1
ATOM 856 C CA . PHE A 1 107 ? -4.286 8.395 -0.775 1.00 91.19 107 PHE A CA 1
ATOM 857 C C . PHE A 1 107 ? -4.525 8.698 0.707 1.00 91.19 107 PHE A C 1
ATOM 859 O O . PHE A 1 107 ? -5.430 8.127 1.321 1.00 91.19 107 PHE A O 1
ATOM 866 N N . THR A 1 108 ? -3.788 9.649 1.290 1.00 94.31 108 THR A N 1
ATOM 867 C CA . THR A 1 108 ? -3.908 9.961 2.728 1.00 94.31 108 THR A CA 1
ATOM 868 C C . THR A 1 108 ? -5.309 10.411 3.111 1.00 94.31 108 THR A C 1
ATOM 870 O O . THR A 1 108 ? -5.833 10.024 4.156 1.00 94.31 108 THR A O 1
ATOM 873 N N . SER A 1 109 ? -5.941 11.207 2.254 1.00 96.00 109 SER A N 1
ATOM 874 C CA . SER A 1 109 ? -7.258 11.772 2.529 1.00 96.00 109 SER A CA 1
ATOM 875 C C . SER A 1 109 ? -8.348 10.708 2.458 1.00 96.00 109 SER A C 1
ATOM 877 O O . SER A 1 109 ? -9.256 10.699 3.295 1.00 96.00 109 SER A O 1
ATOM 879 N N . ALA A 1 110 ? -8.222 9.764 1.525 1.00 97.19 110 ALA A N 1
ATOM 880 C CA . ALA A 1 110 ? -9.109 8.613 1.431 1.00 97.19 110 ALA A CA 1
ATOM 881 C C . ALA A 1 110 ? -8.982 7.684 2.653 1.00 97.19 110 ALA A C 1
ATOM 883 O O . ALA A 1 110 ? -9.997 7.256 3.216 1.00 97.19 110 ALA A O 1
ATOM 884 N N . TRP A 1 111 ? -7.760 7.428 3.126 1.00 97.12 111 TRP A N 1
ATOM 885 C CA . TRP A 1 111 ? -7.523 6.578 4.295 1.00 97.12 111 TRP A CA 1
ATOM 886 C C . TRP A 1 111 ? -7.965 7.199 5.609 1.00 97.12 111 TRP A C 1
ATOM 888 O O . TRP A 1 111 ? -8.682 6.547 6.366 1.00 97.12 111 TRP A O 1
ATOM 898 N N . VAL A 1 112 ? -7.626 8.465 5.867 1.00 98.56 112 VAL A N 1
ATOM 899 C CA . VAL A 1 112 ? -8.088 9.165 7.077 1.00 98.56 112 VAL A CA 1
ATOM 900 C C . VAL A 1 112 ? -9.618 9.189 7.125 1.00 98.56 112 VAL A C 1
ATOM 902 O O . VAL A 1 112 ? -10.208 8.890 8.164 1.00 98.56 112 VAL A O 1
ATOM 905 N N . THR A 1 113 ? -10.275 9.463 5.994 1.00 98.38 113 THR A N 1
ATOM 906 C CA . THR A 1 113 ? -11.744 9.445 5.900 1.00 98.38 113 THR A CA 1
ATOM 907 C C . THR A 1 113 ? -12.310 8.048 6.150 1.00 98.38 113 THR A C 1
ATOM 909 O O . THR A 1 113 ? -13.262 7.901 6.917 1.00 98.38 113 THR A O 1
ATOM 912 N N . SER A 1 114 ? -11.703 7.012 5.565 1.00 98.12 114 SER A N 1
ATOM 913 C CA . SER A 1 114 ? -12.104 5.618 5.791 1.00 98.12 114 SER A CA 1
ATOM 914 C C . SER A 1 114 ? -11.973 5.224 7.264 1.00 98.12 114 SER A C 1
ATOM 916 O O . SER A 1 114 ? -12.921 4.682 7.826 1.00 98.12 114 SER A O 1
ATOM 918 N N . CYS A 1 115 ? -10.859 5.563 7.920 1.00 98.62 115 CYS A N 1
ATOM 919 C CA . CYS A 1 115 ? -10.646 5.325 9.349 1.00 98.62 115 CYS A CA 1
ATOM 920 C C . CYS A 1 115 ? -11.706 6.012 10.216 1.00 98.62 115 CYS A C 1
ATOM 922 O O . CYS A 1 115 ? -12.252 5.390 11.124 1.00 98.62 115 CYS A O 1
ATOM 924 N N . LEU A 1 116 ? -12.027 7.282 9.939 1.00 98.62 116 LEU A N 1
ATOM 925 C CA . LEU A 1 116 ? -13.049 8.028 10.685 1.00 98.62 116 LEU A CA 1
ATOM 926 C C . LEU A 1 116 ? -14.434 7.383 10.546 1.00 98.62 116 LEU A C 1
ATOM 928 O O . LEU A 1 116 ? -15.146 7.223 11.540 1.00 98.62 116 LEU A O 1
ATOM 932 N N . LEU A 1 117 ? -14.807 6.981 9.327 1.00 98.38 117 LEU A N 1
ATOM 933 C CA . LEU A 1 117 ? -16.072 6.291 9.071 1.00 98.38 117 LEU A CA 1
ATOM 934 C C . LEU A 1 117 ? -16.103 4.911 9.736 1.00 98.38 117 LEU A C 1
ATOM 936 O O . LEU A 1 117 ? -17.123 4.548 10.317 1.00 98.38 117 LEU A O 1
ATOM 940 N N . GLU A 1 118 ? -15.011 4.147 9.695 1.00 97.12 118 GLU A N 1
ATOM 941 C CA . GLU A 1 118 ? -14.915 2.834 10.345 1.00 97.12 118 GLU A CA 1
ATOM 942 C C . GLU A 1 118 ? -14.989 2.930 11.866 1.00 97.12 118 GLU A C 1
ATOM 944 O O . GLU A 1 118 ? -15.791 2.219 12.474 1.00 97.12 118 GLU A O 1
ATOM 949 N N . ALA A 1 119 ? -14.220 3.836 12.473 1.00 97.94 119 ALA A N 1
ATOM 950 C CA . ALA A 1 119 ? -14.231 4.060 13.914 1.00 97.94 119 ALA A CA 1
ATOM 951 C C . ALA A 1 119 ? -15.631 4.456 14.406 1.00 97.94 119 ALA A C 1
ATOM 953 O O . ALA A 1 119 ? -16.061 3.994 15.460 1.00 97.94 119 ALA A O 1
ATOM 954 N N . TYR A 1 120 ? -16.362 5.269 13.635 1.00 97.19 120 TYR A N 1
ATOM 955 C CA . TYR A 1 120 ? -17.758 5.618 13.919 1.00 97.19 120 TYR A CA 1
ATOM 956 C C . TYR A 1 120 ? -18.730 4.443 13.713 1.00 97.19 120 TYR A C 1
ATOM 958 O O . TYR A 1 120 ? -19.657 4.238 14.499 1.00 97.19 120 TYR A O 1
ATOM 966 N N . SER A 1 121 ? -18.543 3.671 12.640 1.00 94.75 121 SER A N 1
ATOM 967 C CA . SER A 1 121 ? -19.468 2.595 12.262 1.00 94.75 121 SER A CA 1
ATOM 968 C C . SER A 1 121 ? -19.387 1.406 13.213 1.00 94.75 121 SER A C 1
ATOM 970 O O . SER A 1 121 ? -20.412 0.798 13.532 1.00 94.75 121 SER A O 1
ATOM 972 N N . TYR A 1 122 ? -18.166 1.047 13.613 1.00 94.56 122 TYR A N 1
ATOM 973 C CA . TYR A 1 122 ? -17.858 -0.232 14.256 1.00 94.56 122 TYR A CA 1
ATOM 974 C C . TYR A 1 122 ? -17.218 -0.088 15.639 1.00 94.56 122 TYR A C 1
ATOM 976 O O . TYR A 1 122 ? -17.155 -1.073 16.376 1.00 94.56 122 TYR A O 1
ATOM 984 N N . GLY A 1 123 ? -16.806 1.122 16.014 1.00 93.88 123 GLY A N 1
ATOM 985 C CA . GLY A 1 123 ? -16.233 1.445 17.314 1.00 93.88 123 GLY A CA 1
ATOM 986 C C . GLY A 1 123 ? -17.065 2.462 18.097 1.00 93.88 123 GLY A C 1
ATOM 987 O O . GLY A 1 123 ? -18.112 2.933 17.656 1.00 93.88 123 GLY A O 1
ATOM 988 N N . ASN A 1 124 ? -16.566 2.825 19.277 1.00 92.19 124 ASN A N 1
ATOM 989 C CA . ASN A 1 124 ? -17.138 3.869 20.131 1.00 92.19 124 ASN A CA 1
ATOM 990 C C . ASN A 1 124 ? -16.494 5.240 19.852 1.00 92.19 124 ASN A C 1
ATOM 992 O O . ASN A 1 124 ? -15.918 5.859 20.744 1.00 92.19 124 ASN A O 1
ATOM 996 N N . CYS A 1 125 ? -16.565 5.709 18.603 1.00 95.88 125 CYS A N 1
ATOM 997 C CA . CYS A 1 125 ? -16.017 7.002 18.176 1.00 95.88 125 CYS A CA 1
ATOM 998 C C . CYS A 1 125 ? -17.127 8.041 17.920 1.00 95.88 125 CYS A C 1
ATOM 1000 O O . CYS A 1 125 ? -18.199 7.677 17.423 1.00 95.88 125 CYS A O 1
ATOM 1002 N N . PRO A 1 126 ? -16.883 9.343 18.178 1.00 96.56 126 PRO A N 1
ATOM 1003 C CA . PRO A 1 126 ? -17.751 10.411 17.693 1.00 96.56 126 PRO A CA 1
ATOM 1004 C C . PRO A 1 126 ? -17.997 10.338 16.181 1.00 96.56 126 PRO A C 1
ATOM 1006 O O . PRO A 1 126 ? -17.120 9.961 15.403 1.00 96.56 126 PRO A O 1
ATOM 1009 N N . LYS A 1 127 ? -19.201 10.743 15.764 1.00 97.56 127 LYS A N 1
ATOM 1010 C CA . LYS A 1 127 ? -19.568 10.851 14.348 1.00 97.56 127 LYS A CA 1
ATOM 1011 C C . LYS A 1 127 ? -18.761 11.981 13.682 1.00 97.56 127 LYS A C 1
ATOM 1013 O O . LYS A 1 127 ? -18.862 13.115 14.160 1.00 97.56 127 LYS A O 1
ATOM 1018 N N . PRO A 1 128 ? -18.030 11.734 12.574 1.00 97.94 128 PRO A N 1
ATOM 1019 C CA . PRO A 1 128 ? -17.401 12.808 11.808 1.00 97.94 128 PRO A CA 1
ATOM 1020 C C . PRO A 1 128 ? -18.457 13.767 11.252 1.00 97.94 128 PRO A C 1
ATOM 1022 O O . PRO A 1 128 ? -19.571 13.361 10.907 1.00 97.94 128 PRO A O 1
ATOM 1025 N N . SER A 1 129 ? -18.135 15.061 11.188 1.00 98.06 129 SER A N 1
ATOM 1026 C CA . SER A 1 129 ? -19.089 16.036 10.660 1.00 98.06 129 SER A CA 1
ATOM 1027 C C . SER A 1 129 ? -19.264 15.852 9.150 1.00 98.06 129 SER A C 1
ATOM 1029 O O . SER A 1 129 ? -18.333 15.479 8.437 1.00 98.06 129 SER A O 1
ATOM 1031 N N . LYS A 1 130 ? -20.465 16.166 8.657 1.00 97.81 130 LYS A N 1
ATOM 1032 C CA . LYS A 1 130 ? -20.767 16.225 7.220 1.00 97.81 130 LYS A CA 1
ATOM 1033 C C . LYS A 1 130 ? -19.773 17.098 6.450 1.00 97.81 130 LYS A C 1
ATOM 1035 O O . LYS A 1 130 ? -19.269 16.710 5.408 1.00 97.81 130 LYS A O 1
ATOM 1040 N N . GLU A 1 131 ? -19.419 18.250 7.021 1.00 97.88 131 GLU A N 1
ATOM 1041 C CA . GLU A 1 131 ? -18.422 19.156 6.444 1.00 97.88 131 GLU A CA 1
ATOM 1042 C C . GLU A 1 131 ? -17.036 18.507 6.328 1.00 97.88 131 GLU A C 1
ATOM 1044 O O . GLU A 1 131 ? -16.428 18.579 5.265 1.00 97.88 131 GLU A O 1
ATOM 1049 N N . GLN A 1 132 ? -16.555 17.834 7.379 1.00 97.88 132 GLN A N 1
ATOM 1050 C CA . GLN A 1 132 ? -15.244 17.176 7.377 1.00 97.88 132 GLN A CA 1
ATOM 1051 C C . GLN A 1 132 ? -15.164 16.096 6.290 1.00 97.88 132 GLN A C 1
ATOM 1053 O O . GLN A 1 132 ? -14.210 16.061 5.509 1.00 97.88 132 GLN A O 1
ATOM 1058 N N . VAL A 1 133 ? -16.189 15.242 6.211 1.00 98.38 133 VAL A N 1
ATOM 1059 C CA . VAL A 1 133 ? -16.279 14.180 5.198 1.00 98.38 133 VAL A CA 1
ATOM 1060 C C . VAL A 1 133 ? -16.436 14.780 3.800 1.00 98.38 133 VAL A C 1
ATOM 1062 O O . VAL A 1 133 ? -15.729 14.386 2.875 1.00 98.38 133 VAL A O 1
ATOM 1065 N N . GLY A 1 134 ? -17.312 15.772 3.643 1.00 98.25 134 GLY A N 1
ATOM 1066 C CA . GLY A 1 134 ? -17.569 16.422 2.363 1.00 98.25 134 GLY A CA 1
ATOM 1067 C C . GLY A 1 134 ? -16.341 17.138 1.796 1.00 98.25 134 GLY A C 1
ATOM 1068 O O . GLY A 1 134 ? -16.080 17.055 0.598 1.00 98.25 134 GLY A O 1
ATOM 1069 N N . LEU A 1 135 ? -15.538 17.784 2.645 1.00 98.06 135 LEU A N 1
ATOM 1070 C CA . LEU A 1 135 ? -14.270 18.390 2.238 1.00 98.06 135 LEU A CA 1
ATOM 1071 C C . LEU A 1 135 ? -13.298 17.352 1.664 1.00 98.06 135 LEU A C 1
ATOM 1073 O O . LEU A 1 135 ? -12.720 17.594 0.606 1.00 98.06 135 LEU A O 1
ATOM 1077 N N . ALA A 1 136 ? -13.152 16.201 2.326 1.00 97.75 136 ALA A N 1
ATOM 1078 C CA . ALA A 1 136 ? -12.263 15.140 1.865 1.00 97.75 136 ALA A CA 1
ATOM 1079 C C . ALA A 1 136 ? -12.753 14.514 0.550 1.00 97.75 136 ALA A C 1
ATOM 1081 O O . ALA A 1 136 ? -11.975 14.406 -0.392 1.00 97.75 136 ALA A O 1
ATOM 1082 N N . VAL A 1 137 ? -14.046 14.183 0.448 1.00 97.44 137 VAL A N 1
ATOM 1083 C CA . VAL A 1 137 ? -14.648 13.615 -0.775 1.00 97.44 137 VAL A CA 1
ATOM 1084 C C . VAL A 1 137 ? -14.533 14.579 -1.961 1.00 97.44 137 VAL A C 1
ATOM 1086 O O . VAL A 1 137 ? -14.274 14.157 -3.087 1.00 97.44 137 VAL A O 1
ATOM 1089 N N . ASN A 1 138 ? -14.702 15.883 -1.729 1.00 96.25 138 ASN A N 1
ATOM 1090 C CA . ASN A 1 138 ? -14.518 16.871 -2.786 1.00 96.25 138 ASN A CA 1
ATOM 1091 C C . ASN A 1 138 ? -13.051 16.935 -3.236 1.00 96.25 138 ASN A C 1
ATOM 1093 O O . ASN A 1 138 ? -12.795 16.939 -4.437 1.00 96.25 138 ASN A O 1
ATOM 1097 N N . ALA A 1 139 ? -12.098 16.933 -2.297 1.00 95.62 139 ALA A N 1
ATOM 1098 C CA . ALA A 1 139 ? -10.672 16.942 -2.617 1.00 95.62 139 ALA A CA 1
ATOM 1099 C C . ALA A 1 139 ? -10.259 15.705 -3.429 1.00 95.62 139 ALA A C 1
ATOM 1101 O O . ALA A 1 139 ? -9.605 15.843 -4.460 1.00 95.62 139 ALA A O 1
ATOM 1102 N N . THR A 1 140 ? -10.684 14.501 -3.022 1.00 94.94 140 THR A N 1
ATOM 1103 C CA . THR A 1 140 ? -10.338 13.259 -3.735 1.00 94.94 140 THR A CA 1
ATOM 1104 C C . THR A 1 140 ? -10.935 13.199 -5.142 1.00 94.94 140 THR A C 1
ATOM 1106 O O . THR A 1 140 ? -10.345 12.573 -6.015 1.00 94.94 140 THR A O 1
ATOM 1109 N N . SER A 1 141 ? -12.040 13.901 -5.418 1.00 91.94 141 SER A N 1
ATOM 1110 C CA . SER A 1 141 ? -12.631 13.960 -6.766 1.00 91.94 141 SER A CA 1
ATOM 1111 C C . SER A 1 141 ? -11.784 14.707 -7.809 1.00 91.94 141 SER A C 1
ATOM 1113 O O . SER A 1 141 ? -12.066 14.633 -9.001 1.00 91.94 141 SER A O 1
ATOM 1115 N N . GLU A 1 142 ? -10.726 15.413 -7.402 1.00 92.06 142 GLU A N 1
ATOM 1116 C CA . GLU A 1 142 ? -9.815 16.107 -8.327 1.00 92.06 142 GLU A CA 1
ATOM 1117 C C . GLU A 1 142 ? -8.734 15.182 -8.922 1.00 92.06 142 GLU A C 1
ATOM 1119 O O . GLU A 1 142 ? -7.945 15.601 -9.769 1.00 92.06 142 GLU A O 1
ATOM 1124 N N . TYR A 1 143 ? -8.714 13.914 -8.507 1.00 94.81 143 TYR A N 1
ATOM 1125 C CA . TYR A 1 143 ? -7.668 12.940 -8.822 1.00 94.81 143 TYR A CA 1
ATOM 1126 C C . TYR A 1 143 ? -8.086 11.914 -9.887 1.00 94.81 143 TYR A C 1
ATOM 1128 O O . TYR A 1 143 ? -7.477 10.857 -10.002 1.00 94.81 143 TYR A O 1
ATOM 1136 N N . HIS A 1 144 ? -9.127 12.187 -10.678 1.00 94.31 144 HIS A N 1
ATOM 1137 C CA . HIS A 1 144 ? -9.505 11.309 -11.788 1.00 94.31 144 HIS A CA 1
ATOM 1138 C C . HIS A 1 144 ? -8.528 11.410 -12.962 1.00 94.31 144 HIS A C 1
ATOM 1140 O O . HIS A 1 144 ? -8.012 12.482 -13.282 1.00 94.31 144 HIS A O 1
ATOM 1146 N N . ASN A 1 145 ? -8.333 10.297 -13.668 1.00 93.75 145 ASN A N 1
ATOM 1147 C CA . ASN A 1 145 ? -7.530 10.267 -14.881 1.00 93.75 145 ASN A CA 1
ATOM 1148 C C . ASN A 1 145 ? -8.204 11.029 -16.037 1.00 93.75 145 ASN A C 1
ATOM 1150 O O . ASN A 1 145 ? -9.167 10.559 -16.643 1.00 93.75 145 ASN A O 1
ATOM 1154 N N . GLN A 1 146 ? -7.619 12.160 -16.417 1.00 92.88 146 GLN A N 1
ATOM 1155 C CA . GLN A 1 146 ? -8.104 13.060 -17.464 1.00 92.88 146 GLN A CA 1
ATOM 1156 C C . GLN A 1 146 ? -7.595 12.697 -18.872 1.00 92.88 146 GLN A C 1
ATOM 1158 O O . GLN A 1 146 ? -7.994 13.323 -19.853 1.00 92.88 146 GLN A O 1
ATOM 1163 N N . ASN A 1 147 ? -6.718 11.690 -19.014 1.00 90.06 147 ASN A N 1
ATOM 1164 C CA . ASN A 1 147 ? -6.209 11.245 -20.323 1.00 90.06 147 ASN A CA 1
ATOM 1165 C C . ASN A 1 147 ? -7.140 10.275 -21.071 1.00 90.06 147 ASN A C 1
ATOM 1167 O O . ASN A 1 147 ? -6.886 9.972 -22.239 1.00 90.06 147 ASN A O 1
ATOM 1171 N N . LEU A 1 148 ? -8.186 9.756 -20.426 1.00 81.75 148 LEU A N 1
ATOM 1172 C CA . LEU A 1 148 ? -9.149 8.852 -21.052 1.00 81.75 148 LEU A CA 1
ATOM 1173 C C . LEU A 1 148 ? -10.432 9.610 -21.392 1.00 81.75 148 LEU A C 1
ATOM 1175 O O . LEU A 1 148 ? -11.010 10.281 -20.545 1.00 81.75 148 LEU A O 1
ATOM 1179 N N . ASN A 1 149 ? -10.924 9.440 -22.624 1.00 64.62 149 ASN A N 1
ATOM 1180 C CA . ASN A 1 149 ? -12.166 10.073 -23.092 1.00 64.62 149 ASN A CA 1
ATOM 1181 C C . ASN A 1 149 ? -13.444 9.509 -22.430 1.00 64.62 149 ASN A C 1
ATOM 1183 O O . ASN A 1 149 ? -14.531 9.960 -22.757 1.00 64.62 149 ASN A O 1
ATOM 1187 N N . ASN A 1 150 ? -13.309 8.552 -21.508 1.00 53.69 150 ASN A N 1
ATOM 1188 C CA . ASN A 1 150 ? -14.340 8.011 -20.622 1.00 53.69 150 ASN A CA 1
ATOM 1189 C C . ASN A 1 150 ? -13.612 7.560 -19.337 1.00 53.69 150 ASN A C 1
ATOM 1191 O O . ASN A 1 150 ? -12.863 6.586 -19.407 1.00 53.69 150 ASN A O 1
ATOM 1195 N N . GLY A 1 151 ? -13.751 8.242 -18.192 1.00 56.38 151 GLY A N 1
ATOM 1196 C CA . GLY A 1 151 ? -12.822 7.970 -17.078 1.00 56.38 151 GLY A CA 1
ATOM 1197 C C . GLY A 1 151 ? -13.086 8.619 -15.719 1.00 56.38 151 GLY A C 1
ATOM 1198 O O . GLY A 1 151 ? -12.144 8.749 -14.948 1.00 56.38 151 GLY A O 1
ATOM 1199 N N . GLU A 1 152 ? -14.324 8.984 -15.381 1.00 71.12 152 GLU A N 1
ATOM 1200 C CA . GLU A 1 152 ? -14.672 9.548 -14.061 1.00 71.12 152 GLU A CA 1
ATOM 1201 C C . GLU A 1 152 ? -14.588 8.512 -12.919 1.00 71.12 152 GLU A C 1
ATOM 1203 O O . GLU A 1 152 ? -15.486 8.434 -12.108 1.00 71.12 152 GLU A O 1
ATOM 1208 N N . THR A 1 153 ? -13.622 7.594 -12.861 1.00 88.12 153 THR A N 1
ATOM 1209 C CA . THR A 1 153 ? -13.535 6.634 -11.729 1.00 88.12 153 THR A CA 1
ATOM 1210 C C . THR A 1 153 ? -12.129 6.075 -11.532 1.00 88.12 153 THR A C 1
ATOM 1212 O O . THR A 1 153 ? -11.745 5.787 -10.406 1.00 88.12 153 THR A O 1
ATOM 1215 N N . ILE A 1 154 ? -11.336 5.956 -12.603 1.00 94.69 154 ILE A N 1
ATOM 1216 C CA . ILE A 1 154 ? -9.920 5.582 -12.492 1.00 94.69 154 ILE A CA 1
ATOM 1217 C C . ILE A 1 154 ? -9.162 6.763 -11.882 1.00 94.69 154 ILE A C 1
ATOM 1219 O O . ILE A 1 154 ? -9.245 7.880 -12.403 1.00 94.69 154 ILE A O 1
ATOM 1223 N N . MET A 1 155 ? -8.439 6.508 -10.797 1.00 95.88 155 MET A N 1
ATOM 1224 C CA . MET A 1 155 ? -7.776 7.527 -9.987 1.00 95.88 155 MET A CA 1
ATOM 1225 C C . MET A 1 155 ? -6.274 7.585 -10.268 1.00 95.88 155 MET A C 1
ATOM 1227 O O . MET A 1 155 ? -5.666 6.617 -10.718 1.00 95.88 155 MET A O 1
ATOM 1231 N N . THR A 1 156 ? -5.681 8.738 -9.994 1.00 95.25 156 THR A N 1
ATOM 1232 C CA . THR A 1 156 ? -4.240 8.990 -10.025 1.00 95.25 156 THR A CA 1
ATOM 1233 C C . THR A 1 156 ? -3.763 9.442 -8.655 1.00 95.25 156 THR A C 1
ATOM 1235 O O . THR A 1 156 ? -4.458 10.224 -8.011 1.00 95.25 156 THR A O 1
ATOM 1238 N N . PHE A 1 157 ? -2.545 9.073 -8.274 1.00 94.69 157 PHE A N 1
ATOM 1239 C CA . PHE A 1 157 ? -1.976 9.432 -6.974 1.00 94.69 157 PHE A CA 1
ATOM 1240 C C . PHE A 1 157 ? -1.885 10.948 -6.723 1.00 94.69 157 PHE A C 1
ATOM 1242 O O . PHE A 1 157 ? -2.296 11.437 -5.666 1.00 94.69 157 PHE A O 1
ATOM 1249 N N . TRP A 1 158 ? -1.407 11.715 -7.714 1.00 95.50 158 TRP A N 1
ATOM 1250 C CA . TRP A 1 158 ? -1.332 13.185 -7.666 1.00 95.50 158 TRP A CA 1
ATOM 1251 C C . TRP A 1 158 ? -2.326 13.856 -8.617 1.00 95.50 158 TRP A C 1
ATOM 1253 O O . TRP A 1 158 ? -2.669 13.262 -9.648 1.00 95.50 158 TRP A O 1
ATOM 1263 N N . PRO A 1 159 ? -2.712 15.124 -8.363 1.00 92.94 159 PRO A N 1
ATOM 1264 C CA . PRO A 1 159 ? -3.525 15.886 -9.298 1.00 92.94 159 PRO A CA 1
ATOM 1265 C C . PRO A 1 159 ? -2.824 15.998 -10.652 1.00 92.94 159 PRO A C 1
ATOM 1267 O O . PRO A 1 159 ? -1.607 16.195 -10.731 1.00 92.94 159 PRO A O 1
ATOM 1270 N N . GLN A 1 160 ? -3.595 15.892 -11.730 1.00 93.38 160 GLN A N 1
ATOM 1271 C CA . GLN A 1 160 ? -3.042 16.004 -13.071 1.00 93.38 160 GLN A CA 1
ATOM 1272 C C . GLN A 1 160 ? -2.972 17.458 -13.548 1.00 93.38 160 GLN A C 1
ATOM 1274 O O . GLN A 1 160 ? -3.921 18.230 -13.410 1.00 93.38 160 GLN A O 1
ATOM 1279 N N . VAL A 1 161 ? -1.863 17.810 -14.201 1.00 93.62 161 VAL A N 1
ATOM 1280 C CA . VAL A 1 161 ? -1.674 19.098 -14.880 1.00 93.62 161 VAL A CA 1
ATOM 1281 C C . VAL A 1 161 ? -1.548 18.867 -16.382 1.00 93.62 161 VAL A C 1
ATOM 1283 O O . VAL A 1 161 ? -0.811 17.987 -16.829 1.00 93.62 161 VAL A O 1
ATOM 1286 N N . PHE A 1 162 ? -2.267 19.658 -17.179 1.00 95.50 162 PHE A N 1
ATOM 1287 C CA . PHE A 1 162 ? -2.210 19.549 -18.632 1.00 95.50 162 PHE A CA 1
ATOM 1288 C C . PHE A 1 162 ? -0.913 20.136 -19.188 1.00 95.50 162 PHE A C 1
ATOM 1290 O O . PHE A 1 162 ? -0.616 21.320 -19.007 1.00 95.50 162 PHE A O 1
ATOM 1297 N N . ASN A 1 163 ? -0.164 19.322 -19.925 1.00 94.81 163 ASN A N 1
ATOM 1298 C CA . ASN A 1 163 ? 1.045 19.727 -20.620 1.00 94.81 163 ASN A CA 1
ATOM 1299 C C . ASN A 1 163 ? 0.743 19.965 -22.106 1.00 94.81 163 ASN A C 1
ATOM 1301 O O . ASN A 1 163 ? 0.586 19.032 -22.897 1.00 94.81 163 ASN A O 1
ATOM 1305 N N . THR A 1 164 ? 0.693 21.240 -22.494 1.00 95.25 164 THR A N 1
ATOM 1306 C CA . THR A 1 164 ? 0.369 21.671 -23.863 1.00 95.25 164 THR A CA 1
ATOM 1307 C C . THR A 1 164 ? 1.409 21.243 -24.898 1.00 95.25 164 THR A C 1
ATOM 1309 O O . THR A 1 164 ? 1.053 21.051 -26.058 1.00 95.25 164 THR A O 1
ATOM 1312 N N . SER A 1 165 ? 2.673 21.056 -24.504 1.00 95.12 165 SER A N 1
ATOM 1313 C CA . SER A 1 165 ? 3.763 20.690 -25.421 1.00 95.12 165 SER A CA 1
ATOM 1314 C C . SER A 1 165 ? 3.652 19.251 -25.920 1.00 95.12 165 SER A C 1
ATOM 1316 O O . SER A 1 165 ? 4.016 18.965 -27.058 1.00 95.12 165 SER A O 1
ATOM 1318 N N . VAL A 1 166 ? 3.144 18.347 -25.078 1.00 94.38 166 VAL A N 1
ATOM 1319 C CA . VAL A 1 166 ? 2.954 16.921 -25.410 1.00 94.38 166 VAL A CA 1
ATOM 1320 C C . VAL A 1 166 ? 1.481 16.533 -25.565 1.00 94.38 166 VAL A C 1
ATOM 1322 O O . VAL A 1 166 ? 1.179 15.380 -25.873 1.00 94.38 166 VAL A O 1
ATOM 1325 N N . ASN A 1 167 ? 0.572 17.499 -25.386 1.00 94.50 167 ASN A N 1
ATOM 1326 C CA . ASN A 1 167 ? -0.879 17.339 -25.468 1.00 94.50 167 ASN A CA 1
ATOM 1327 C C . ASN A 1 167 ? -1.391 16.173 -24.599 1.00 94.50 167 ASN A C 1
ATOM 1329 O O . ASN A 1 167 ? -2.067 15.265 -25.091 1.00 94.50 167 ASN A O 1
ATOM 1333 N N . ALA A 1 168 ? -1.006 16.172 -23.319 1.00 94.75 168 ALA A N 1
ATOM 1334 C CA . ALA A 1 168 ? -1.366 15.136 -22.352 1.00 94.75 168 ALA A CA 1
ATOM 1335 C C . ALA A 1 168 ? -1.448 15.692 -20.926 1.00 94.75 168 ALA A C 1
ATOM 1337 O O . ALA A 1 168 ? -0.738 16.636 -20.575 1.00 94.75 168 ALA A O 1
ATOM 1338 N N . TRP A 1 169 ? -2.288 15.077 -20.101 1.00 95.12 169 TRP A N 1
ATOM 1339 C CA . TRP A 1 169 ? -2.333 15.302 -18.660 1.00 95.12 169 TRP A CA 1
ATOM 1340 C C . TRP A 1 169 ? -1.244 14.484 -17.961 1.00 95.12 169 TRP A C 1
ATOM 1342 O O . TRP A 1 169 ? -1.016 13.327 -18.310 1.00 95.12 169 TRP A O 1
ATOM 1352 N N . GLN A 1 170 ? -0.560 15.075 -16.986 1.00 94.94 170 GLN A N 1
ATOM 1353 C CA . GLN A 1 170 ? 0.546 14.442 -16.264 1.00 94.94 170 GLN A CA 1
ATOM 1354 C C . GLN A 1 170 ? 0.283 14.505 -14.761 1.00 94.94 170 GLN A C 1
ATOM 1356 O O . GLN A 1 170 ? -0.006 15.581 -14.242 1.00 94.94 170 GLN A O 1
ATOM 1361 N N . SER A 1 171 ? 0.394 13.366 -14.077 1.00 93.50 171 SER A N 1
ATOM 1362 C CA . SER A 1 171 ? 0.355 13.282 -12.612 1.00 93.50 171 SER A CA 1
ATOM 1363 C C . SER A 1 171 ? 1.785 13.380 -12.080 1.00 93.50 171 SER A C 1
ATOM 1365 O O . SER A 1 171 ? 2.661 12.681 -12.590 1.00 93.50 171 SER A O 1
ATOM 1367 N N . ALA A 1 172 ? 2.035 14.292 -11.136 1.00 92.62 172 ALA A N 1
ATOM 1368 C CA . ALA A 1 172 ? 3.340 14.471 -10.494 1.00 92.62 172 ALA A CA 1
ATOM 1369 C C . ALA A 1 172 ? 3.229 15.277 -9.176 1.00 92.62 172 ALA A C 1
ATOM 1371 O O . ALA A 1 172 ? 2.332 16.118 -9.051 1.00 92.62 172 ALA A O 1
ATOM 1372 N N . PRO A 1 173 ? 4.162 15.117 -8.218 1.00 92.19 173 PRO A N 1
ATOM 1373 C CA . PRO A 1 173 ? 4.139 15.811 -6.935 1.00 92.19 173 PRO A CA 1
ATOM 1374 C C . PRO A 1 173 ? 4.569 17.272 -7.111 1.00 92.19 173 PRO A C 1
ATOM 1376 O O . PRO A 1 173 ? 5.759 17.590 -7.187 1.00 92.19 173 PRO A O 1
ATOM 1379 N N . GLY A 1 174 ? 3.607 18.195 -7.164 1.00 90.88 174 GLY A N 1
ATOM 1380 C CA . GLY A 1 174 ? 3.863 19.607 -7.486 1.00 90.88 174 GLY A CA 1
ATOM 1381 C C . GLY A 1 174 ? 4.896 20.295 -6.579 1.00 90.88 174 GLY A C 1
ATOM 1382 O O . GLY A 1 174 ? 5.783 21.001 -7.069 1.00 90.88 174 GLY A O 1
ATOM 1383 N N . ASN A 1 175 ? 4.832 20.058 -5.265 1.00 92.00 175 ASN A N 1
ATOM 1384 C CA . ASN A 1 175 ? 5.781 20.627 -4.299 1.00 92.00 175 ASN A CA 1
ATOM 1385 C C . ASN A 1 175 ? 7.192 20.041 -4.464 1.00 92.00 175 ASN A C 1
ATOM 1387 O O . ASN A 1 175 ? 8.165 20.796 -4.517 1.00 92.00 175 ASN A O 1
ATOM 1391 N N . LEU A 1 176 ? 7.310 18.716 -4.601 1.00 89.06 176 LEU A N 1
ATOM 1392 C CA . LEU A 1 176 ? 8.601 18.049 -4.774 1.00 89.06 176 LEU A CA 1
ATOM 1393 C C . LEU A 1 176 ? 9.252 18.421 -6.109 1.00 89.06 176 LEU A C 1
ATOM 1395 O O . LEU A 1 176 ? 10.425 18.787 -6.132 1.00 89.06 176 LEU A O 1
ATOM 1399 N N . ASN A 1 177 ? 8.485 18.460 -7.199 1.00 88.25 177 ASN A N 1
ATOM 1400 C CA . ASN A 1 177 ? 8.967 18.940 -8.494 1.00 88.25 177 ASN A CA 1
ATOM 1401 C C . ASN A 1 177 ? 9.424 20.401 -8.432 1.00 88.25 177 ASN A C 1
ATOM 1403 O O . ASN A 1 177 ? 10.417 20.771 -9.060 1.00 88.25 177 ASN A O 1
ATOM 1407 N N . SER A 1 178 ? 8.729 21.248 -7.670 1.00 86.94 178 SER A N 1
ATOM 1408 C CA . SER A 1 178 ? 9.146 22.639 -7.472 1.00 86.94 178 SER A CA 1
ATOM 1409 C C . SER A 1 178 ? 10.476 22.727 -6.719 1.00 86.94 178 SER A C 1
ATOM 1411 O O . SER A 1 178 ? 11.348 23.499 -7.118 1.00 86.94 178 SER A O 1
ATOM 1413 N N . LEU A 1 179 ? 10.672 21.906 -5.681 1.00 84.94 179 LEU A N 1
ATOM 1414 C CA . LEU A 1 179 ? 11.939 21.826 -4.949 1.00 84.94 179 LEU A CA 1
ATOM 1415 C C . LEU A 1 179 ? 13.086 21.318 -5.838 1.00 84.94 179 LEU A C 1
ATOM 1417 O O . LEU A 1 179 ? 14.150 21.934 -5.879 1.00 84.94 179 LEU A O 1
ATOM 1421 N N . LEU A 1 180 ? 12.862 20.237 -6.588 1.00 83.56 180 LEU A N 1
ATOM 1422 C CA . LEU A 1 180 ? 13.857 19.667 -7.502 1.00 83.56 180 LEU A CA 1
ATOM 1423 C C . LEU A 1 180 ? 14.204 20.621 -8.653 1.00 83.56 180 LEU A C 1
ATOM 1425 O O . LEU A 1 180 ? 15.332 20.635 -9.124 1.00 83.56 180 LEU A O 1
ATOM 1429 N N . ASN A 1 181 ? 13.280 21.472 -9.097 1.00 81.75 181 ASN A N 1
ATOM 1430 C CA . ASN A 1 181 ? 13.615 22.509 -10.074 1.00 81.75 181 ASN A CA 1
ATOM 1431 C C . ASN A 1 181 ? 14.391 23.679 -9.456 1.00 81.75 181 ASN A C 1
ATOM 1433 O O . ASN A 1 181 ? 15.234 24.265 -10.135 1.00 81.75 181 ASN A O 1
ATOM 1437 N N . LEU A 1 182 ? 14.159 24.006 -8.181 1.00 79.81 182 LEU A N 1
ATOM 1438 C CA . LEU A 1 182 ? 14.956 25.008 -7.469 1.00 79.81 182 LEU A CA 1
ATOM 1439 C C . LEU A 1 182 ? 16.404 24.563 -7.248 1.00 79.81 182 LEU A C 1
ATOM 1441 O O . LEU A 1 182 ? 17.293 25.416 -7.240 1.00 79.81 182 LEU A O 1
ATOM 1445 N N . SER A 1 183 ? 16.660 23.257 -7.118 1.00 75.62 183 SER A N 1
ATOM 1446 C CA . SER A 1 183 ? 18.021 22.734 -6.939 1.00 75.62 183 SER A CA 1
ATOM 1447 C C . SER A 1 183 ? 18.950 23.089 -8.111 1.00 75.62 183 SER A C 1
ATOM 1449 O O . SER A 1 183 ? 20.146 23.276 -7.912 1.00 75.62 183 SER A O 1
ATOM 1451 N N . LYS A 1 184 ? 18.405 23.323 -9.314 1.00 76.62 184 LYS A N 1
ATOM 1452 C CA . LYS A 1 184 ? 19.157 23.793 -10.496 1.00 76.62 184 LYS A CA 1
ATOM 1453 C C . LYS A 1 184 ? 19.772 25.184 -10.313 1.00 76.62 184 LYS A C 1
ATOM 1455 O O . LYS A 1 184 ? 20.734 25.528 -10.994 1.00 76.62 184 LYS A O 1
ATOM 1460 N N . TYR A 1 185 ? 19.218 25.981 -9.402 1.00 78.81 185 TYR A N 1
ATOM 1461 C CA . TYR A 1 185 ? 19.711 27.313 -9.044 1.00 78.81 185 TYR A CA 1
ATOM 1462 C C . TYR A 1 185 ? 20.451 27.315 -7.699 1.00 78.81 185 TYR A C 1
ATOM 1464 O O . TYR A 1 185 ? 20.873 28.370 -7.224 1.00 78.81 185 TYR A O 1
ATOM 1472 N N . PHE A 1 186 ? 20.602 26.145 -7.077 1.00 74.44 186 PHE A N 1
ATOM 1473 C CA . PHE A 1 186 ? 21.286 25.980 -5.807 1.00 74.44 186 PHE A CA 1
ATOM 1474 C C . PHE A 1 186 ? 22.811 25.981 -6.038 1.00 74.44 186 PHE A C 1
ATOM 1476 O O . PHE A 1 186 ? 23.315 25.177 -6.822 1.00 74.44 186 PHE A O 1
ATOM 1483 N N . PRO A 1 187 ? 23.591 26.852 -5.375 1.00 79.38 187 PRO A N 1
ATOM 1484 C CA . PRO A 1 187 ? 25.043 26.862 -5.409 1.00 79.38 187 PRO A CA 1
ATOM 1485 C C . PRO A 1 187 ? 25.572 25.737 -4.522 1.00 79.38 187 PRO A C 1
ATOM 1487 O O . PRO A 1 187 ? 26.165 25.975 -3.469 1.00 79.38 187 PRO A O 1
ATOM 1490 N N . ALA A 1 188 ? 25.348 24.508 -4.982 1.00 77.75 188 ALA A N 1
ATOM 1491 C CA . ALA A 1 188 ? 25.736 23.273 -4.317 1.00 77.75 188 ALA A CA 1
ATOM 1492 C C . ALA A 1 188 ? 27.177 23.331 -3.808 1.00 77.75 188 ALA A C 1
ATOM 1494 O O . ALA A 1 188 ? 27.404 23.128 -2.626 1.00 77.75 188 ALA A O 1
ATOM 1495 N N . LYS A 1 189 ? 28.111 23.795 -4.647 1.00 81.69 189 LYS A N 1
ATOM 1496 C CA . LYS A 1 189 ? 29.534 23.930 -4.299 1.00 81.69 189 LYS A CA 1
ATOM 1497 C C . LYS A 1 189 ? 29.803 24.772 -3.051 1.00 81.69 189 LYS A C 1
ATOM 1499 O O . LYS A 1 189 ? 30.649 24.411 -2.249 1.00 81.69 189 LYS A O 1
ATOM 1504 N N . VAL A 1 190 ? 29.090 25.888 -2.874 1.00 82.94 190 VAL A N 1
ATOM 1505 C CA . VAL A 1 190 ? 29.277 26.751 -1.693 1.00 82.94 190 VAL A CA 1
ATOM 1506 C C . VAL A 1 190 ? 28.778 26.039 -0.439 1.00 82.94 190 VAL A C 1
ATOM 1508 O O . VAL A 1 190 ? 29.391 26.134 0.619 1.00 82.94 190 VAL A O 1
ATOM 1511 N N . VAL A 1 191 ? 27.666 25.313 -0.553 1.00 79.50 191 VAL A N 1
ATOM 1512 C CA . VAL A 1 191 ? 27.092 24.549 0.558 1.00 79.50 191 VAL A CA 1
ATOM 1513 C C . VAL A 1 191 ? 27.968 23.344 0.890 1.00 79.50 191 VAL A C 1
ATOM 1515 O O . VAL A 1 191 ? 28.265 23.143 2.058 1.00 79.50 191 VAL A O 1
ATOM 1518 N N . GLU A 1 192 ? 28.458 22.614 -0.109 1.00 81.19 192 GLU A N 1
ATOM 1519 C CA . GLU A 1 192 ? 29.437 21.531 0.044 1.00 81.19 192 GLU A CA 1
ATOM 1520 C C . GLU A 1 192 ? 30.712 22.024 0.747 1.00 81.19 192 GLU A C 1
ATOM 1522 O O . GLU A 1 192 ? 31.176 21.396 1.694 1.00 81.19 192 GLU A O 1
ATOM 1527 N N . GLU A 1 193 ? 31.253 23.184 0.354 1.00 84.31 193 GLU A N 1
ATOM 1528 C CA . GLU A 1 193 ? 32.408 23.800 1.022 1.00 84.31 193 GLU A CA 1
ATOM 1529 C C . GLU A 1 193 ? 32.111 24.158 2.487 1.00 84.31 193 GLU A C 1
ATOM 1531 O O . GLU A 1 193 ? 32.946 23.914 3.357 1.00 84.31 193 GLU A O 1
ATOM 1536 N N . ILE A 1 194 ? 30.921 24.689 2.789 1.00 82.75 194 ILE A N 1
ATOM 1537 C CA . ILE A 1 194 ? 30.500 24.974 4.170 1.00 82.75 194 ILE A CA 1
ATOM 1538 C C . ILE A 1 194 ? 30.352 23.679 4.977 1.00 82.75 194 ILE A C 1
ATOM 1540 O O . ILE A 1 194 ? 30.832 23.621 6.106 1.00 82.75 194 ILE A O 1
ATOM 1544 N N . LEU A 1 195 ? 29.723 22.642 4.419 1.00 83.94 195 LEU A N 1
ATOM 1545 C CA . LEU A 1 195 ? 29.548 21.351 5.091 1.00 83.94 195 LEU A CA 1
ATOM 1546 C C . LEU A 1 195 ? 30.906 20.713 5.410 1.00 83.94 195 LEU A C 1
ATOM 1548 O O . LEU A 1 195 ? 31.120 20.302 6.549 1.00 83.94 195 LEU A O 1
ATOM 1552 N N . LYS A 1 196 ? 31.861 20.752 4.472 1.00 84.88 196 LYS A N 1
ATOM 1553 C CA . LYS A 1 196 ? 33.257 20.340 4.711 1.00 84.88 196 LYS A CA 1
ATOM 1554 C C . LYS A 1 196 ? 33.920 21.129 5.832 1.00 84.88 196 LYS A C 1
ATOM 1556 O O . LYS A 1 196 ? 34.565 20.547 6.699 1.00 84.88 196 LYS A O 1
ATOM 1561 N N . LEU A 1 197 ? 33.768 22.457 5.831 1.00 87.12 197 LEU A N 1
ATOM 1562 C CA . LEU A 1 197 ? 34.325 23.324 6.877 1.00 87.12 197 LEU A CA 1
ATOM 1563 C C . LEU A 1 197 ? 33.730 23.033 8.261 1.00 87.12 197 LEU A C 1
ATOM 1565 O O . LEU A 1 197 ? 34.400 23.258 9.267 1.00 87.12 197 LEU A O 1
ATOM 1569 N N . LEU A 1 198 ? 32.490 22.543 8.313 1.00 83.81 198 LEU A N 1
ATOM 1570 C CA . LEU A 1 198 ? 31.797 22.147 9.539 1.00 83.81 198 LEU A CA 1
ATOM 1571 C C . LEU A 1 198 ? 32.006 20.670 9.912 1.00 83.81 198 LEU A C 1
ATOM 1573 O O . LEU A 1 198 ? 31.447 20.238 10.916 1.00 83.81 198 LEU A O 1
ATOM 1577 N N . HIS A 1 199 ? 32.808 19.916 9.149 1.00 84.69 199 HIS A N 1
ATOM 1578 C CA . HIS A 1 199 ? 33.016 18.472 9.323 1.00 84.69 199 HIS A CA 1
ATOM 1579 C C . HIS A 1 199 ? 31.725 17.639 9.208 1.00 84.69 199 HIS A C 1
ATOM 1581 O O . HIS A 1 199 ? 31.548 16.655 9.918 1.00 84.69 199 HIS A O 1
ATOM 1587 N N . LEU A 1 200 ? 30.820 18.039 8.310 1.00 82.19 200 LEU A N 1
ATOM 1588 C CA . LEU A 1 200 ? 29.559 17.351 8.004 1.00 82.19 200 LEU A CA 1
ATOM 1589 C C . LEU A 1 200 ? 29.674 16.547 6.695 1.00 82.19 200 LEU A C 1
ATOM 1591 O O . LEU A 1 200 ? 28.861 16.703 5.781 1.00 82.19 200 LEU A O 1
ATOM 1595 N N . ASP A 1 201 ? 30.707 15.707 6.593 1.00 84.56 201 ASP A N 1
ATOM 1596 C CA . ASP A 1 201 ? 31.083 15.003 5.355 1.00 84.56 201 ASP A CA 1
ATOM 1597 C C . ASP A 1 201 ? 29.972 14.067 4.836 1.00 84.56 201 ASP A C 1
ATOM 1599 O O . ASP A 1 201 ? 29.749 13.953 3.631 1.00 84.56 201 ASP A O 1
ATOM 1603 N N . GLU A 1 202 ? 29.221 13.416 5.727 1.00 81.94 202 GLU A N 1
ATOM 1604 C CA . GLU A 1 202 ? 28.106 12.545 5.325 1.00 81.94 202 GLU A CA 1
ATOM 1605 C C . GLU A 1 202 ? 26.926 13.337 4.739 1.00 81.94 202 GLU A C 1
ATOM 1607 O O . GLU A 1 202 ? 26.299 12.899 3.772 1.00 81.94 202 GLU A O 1
ATOM 1612 N N . MET A 1 203 ? 26.661 14.548 5.247 1.00 80.44 203 MET A N 1
ATOM 1613 C CA . MET A 1 203 ? 25.634 15.418 4.664 1.00 80.44 203 MET A CA 1
ATOM 1614 C C . MET A 1 203 ? 26.032 15.924 3.281 1.00 80.44 203 MET A C 1
ATOM 1616 O O . MET A 1 203 ? 25.177 16.060 2.405 1.00 80.44 203 MET A O 1
ATOM 1620 N N . GLU A 1 204 ? 27.321 16.195 3.076 1.00 83.44 204 GLU A N 1
ATOM 1621 C CA . GLU A 1 204 ? 27.847 16.565 1.766 1.00 83.44 204 GLU A CA 1
ATOM 1622 C C . GLU A 1 204 ? 27.621 15.439 0.749 1.00 83.44 204 GLU A C 1
ATOM 1624 O O . GLU A 1 204 ? 27.040 15.685 -0.309 1.00 83.44 204 GLU A O 1
ATOM 1629 N N . LYS A 1 205 ? 27.999 14.199 1.085 1.00 84.12 205 LYS A N 1
ATOM 1630 C CA . LYS A 1 205 ? 27.796 13.032 0.208 1.00 84.12 205 LYS A CA 1
ATOM 1631 C C . LYS A 1 205 ? 26.322 12.818 -0.126 1.00 84.12 205 LYS A C 1
ATOM 1633 O O . LYS A 1 205 ? 25.981 12.575 -1.284 1.00 84.12 205 LYS A O 1
ATOM 1638 N N . ALA A 1 206 ? 25.440 12.942 0.868 1.00 79.94 206 ALA A N 1
ATOM 1639 C CA . ALA A 1 206 ? 24.000 12.830 0.663 1.00 79.94 206 ALA A CA 1
ATOM 1640 C C . ALA A 1 206 ? 23.472 13.913 -0.295 1.00 79.94 206 ALA A C 1
ATOM 1642 O O . ALA A 1 206 ? 22.677 13.619 -1.191 1.00 79.94 206 ALA A O 1
ATOM 1643 N N . LEU A 1 207 ? 23.933 15.160 -0.143 1.00 81.12 207 LEU A N 1
ATOM 1644 C CA . LEU A 1 207 ? 23.569 16.267 -1.027 1.00 81.12 207 LEU A CA 1
ATOM 1645 C C . LEU A 1 207 ? 24.073 16.039 -2.458 1.00 81.12 207 LEU A C 1
ATOM 1647 O O . LEU A 1 207 ? 23.296 16.198 -3.402 1.00 81.12 207 LEU A O 1
ATOM 1651 N N . GLU A 1 208 ? 25.332 15.631 -2.623 1.00 82.75 208 GLU A N 1
ATOM 1652 C CA . GLU A 1 208 ? 25.910 15.295 -3.930 1.00 82.75 208 GLU A CA 1
ATOM 1653 C C . GLU A 1 208 ? 25.080 14.200 -4.616 1.00 82.75 208 GLU A C 1
ATOM 1655 O O . GLU A 1 208 ? 24.706 14.329 -5.786 1.00 82.75 208 GLU A O 1
ATOM 1660 N N . GLN A 1 209 ? 24.723 13.151 -3.872 1.00 81.00 209 GLN A N 1
ATOM 1661 C CA . GLN A 1 209 ? 23.900 12.053 -4.365 1.00 81.00 209 GLN A CA 1
ATOM 1662 C C . GLN A 1 209 ? 22.507 12.527 -4.806 1.00 81.00 209 GLN A C 1
ATOM 1664 O O . GLN A 1 209 ? 22.060 12.182 -5.902 1.00 81.00 209 GLN A O 1
ATOM 1669 N N . LEU A 1 210 ? 21.828 13.347 -3.999 1.00 80.12 210 LEU A N 1
ATOM 1670 C CA . LEU A 1 210 ? 20.506 13.892 -4.330 1.00 80.12 210 LEU A CA 1
ATOM 1671 C C . LEU A 1 210 ? 20.533 14.782 -5.575 1.00 80.12 210 LEU A C 1
ATOM 1673 O O . LEU A 1 210 ? 19.638 14.694 -6.418 1.00 80.12 210 LEU A O 1
ATOM 1677 N N . LEU A 1 211 ? 21.557 15.624 -5.714 1.00 81.56 211 LEU A N 1
ATOM 1678 C CA . LEU A 1 211 ? 21.714 16.491 -6.881 1.00 81.56 211 LEU A CA 1
ATOM 1679 C C . LEU A 1 211 ? 22.012 15.679 -8.140 1.00 81.56 211 LEU A C 1
ATOM 1681 O O . LEU A 1 211 ? 21.407 15.930 -9.185 1.00 81.56 211 LEU A O 1
ATOM 1685 N N . ARG A 1 212 ? 22.883 14.671 -8.030 1.00 81.88 212 ARG A N 1
ATOM 1686 C CA . ARG A 1 212 ? 23.240 13.775 -9.134 1.00 81.88 212 ARG A CA 1
ATOM 1687 C C . ARG A 1 212 ? 22.035 13.012 -9.683 1.00 81.88 212 ARG A C 1
ATOM 1689 O O . ARG A 1 212 ? 21.937 12.861 -10.896 1.00 81.88 212 ARG A O 1
ATOM 1696 N N . TYR A 1 213 ? 21.129 12.560 -8.817 1.00 79.50 213 TYR A N 1
ATOM 1697 C CA . TYR A 1 213 ? 19.944 11.786 -9.208 1.00 79.50 213 TYR A CA 1
ATOM 1698 C C . TYR A 1 213 ? 18.675 12.634 -9.393 1.00 79.50 213 TYR A C 1
ATOM 1700 O O . TYR A 1 213 ? 17.598 12.091 -9.622 1.00 79.50 213 TYR A O 1
ATOM 1708 N N . SER A 1 214 ? 18.771 13.965 -9.3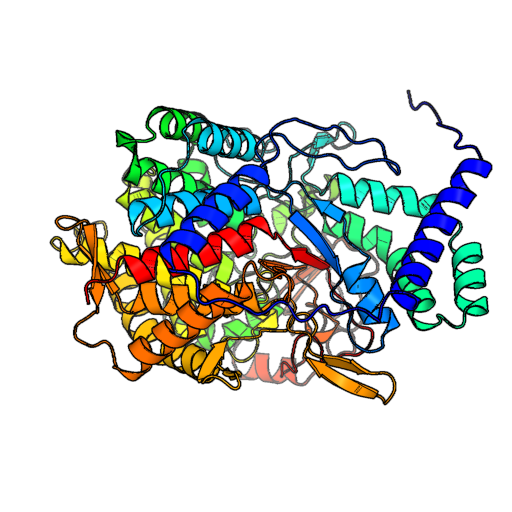25 1.00 80.12 214 SER A N 1
ATOM 1709 C CA . SER A 1 214 ? 17.604 14.858 -9.390 1.00 80.12 214 SER A CA 1
ATOM 1710 C C . SER A 1 214 ? 16.768 14.701 -10.669 1.00 80.12 214 SER A C 1
ATOM 1712 O O . SER A 1 214 ? 15.540 14.663 -10.589 1.00 80.12 214 SER A O 1
ATOM 1714 N N . ASP A 1 215 ? 17.407 14.544 -11.831 1.00 80.31 215 ASP A N 1
ATOM 1715 C CA . ASP A 1 215 ? 16.711 14.316 -13.104 1.00 80.31 215 ASP A CA 1
ATOM 1716 C C . ASP A 1 215 ? 16.051 12.925 -13.168 1.00 80.31 215 ASP A C 1
ATOM 1718 O O . ASP A 1 215 ? 14.961 12.781 -13.725 1.00 80.31 215 ASP A O 1
ATOM 1722 N N . GLU A 1 216 ? 16.669 11.908 -12.559 1.00 81.00 216 GLU A N 1
ATOM 1723 C CA . GLU A 1 216 ? 16.093 10.560 -12.459 1.00 81.00 216 GLU A CA 1
ATOM 1724 C C . GLU A 1 216 ? 14.861 10.555 -11.548 1.00 81.00 216 GLU A C 1
ATOM 1726 O O . GLU A 1 216 ? 13.837 9.970 -11.905 1.00 81.00 216 GLU A O 1
ATOM 1731 N N . PHE A 1 217 ? 14.914 11.270 -10.418 1.00 80.25 217 PHE A N 1
ATOM 1732 C CA . PHE A 1 217 ? 13.759 11.463 -9.540 1.00 80.25 217 PHE A CA 1
ATOM 1733 C C . PHE A 1 217 ? 12.625 12.208 -10.247 1.00 80.25 217 PHE A C 1
ATOM 1735 O O . PHE A 1 217 ? 11.482 11.761 -10.188 1.00 80.25 217 PHE A O 1
ATOM 1742 N N . LEU A 1 218 ? 12.931 13.299 -10.962 1.00 81.31 218 LEU A N 1
ATOM 1743 C CA . LEU A 1 218 ? 11.930 14.034 -11.742 1.00 81.31 218 LEU A CA 1
ATOM 1744 C C . LEU A 1 218 ? 11.222 13.121 -12.749 1.00 81.31 218 LEU A C 1
ATOM 1746 O O . LEU A 1 218 ? 10.002 13.181 -12.856 1.00 81.31 218 LEU A O 1
ATOM 1750 N N . LEU A 1 219 ? 11.960 12.256 -13.451 1.00 82.00 219 LEU A N 1
ATOM 1751 C CA . LEU A 1 219 ? 11.370 11.294 -14.383 1.00 82.00 219 LEU A CA 1
ATOM 1752 C C . LEU A 1 219 ? 10.514 10.238 -13.664 1.00 82.00 219 LEU A C 1
ATOM 1754 O O . LEU A 1 219 ? 9.429 9.909 -14.138 1.00 82.00 219 LEU A O 1
ATOM 1758 N N . ALA A 1 220 ? 10.983 9.718 -12.527 1.00 84.25 220 ALA A N 1
ATOM 1759 C CA . ALA A 1 220 ? 10.318 8.645 -11.788 1.00 84.25 220 ALA A CA 1
ATOM 1760 C C . ALA A 1 220 ? 8.958 9.049 -11.189 1.00 84.25 220 ALA A C 1
ATOM 1762 O O . ALA A 1 220 ? 8.124 8.179 -10.947 1.00 84.25 220 ALA A O 1
ATOM 1763 N N . PHE A 1 221 ? 8.717 10.344 -10.964 1.00 86.44 221 PHE A N 1
ATOM 1764 C CA . PHE A 1 221 ? 7.464 10.847 -10.393 1.00 86.44 221 PHE A CA 1
ATOM 1765 C C . PHE A 1 221 ? 6.366 11.158 -11.421 1.00 86.44 221 PHE A C 1
ATOM 1767 O O . PHE A 1 221 ? 5.311 11.669 -11.060 1.00 86.44 221 PHE A O 1
ATOM 1774 N N . HIS A 1 222 ? 6.585 10.842 -12.696 1.00 90.88 222 HIS A N 1
ATOM 1775 C CA . HIS A 1 222 ? 5.583 10.971 -13.753 1.00 90.88 222 HIS A CA 1
ATOM 1776 C C . HIS A 1 222 ? 4.866 9.634 -14.006 1.00 90.88 222 HIS A C 1
ATOM 1778 O O . HIS A 1 222 ? 5.068 8.971 -15.029 1.00 90.88 222 HIS A O 1
ATOM 1784 N N . ILE A 1 223 ? 4.036 9.233 -13.041 1.00 93.94 223 ILE A N 1
ATOM 1785 C CA . ILE A 1 223 ? 3.406 7.905 -12.983 1.00 93.94 223 ILE A CA 1
ATOM 1786 C C . ILE A 1 223 ? 2.023 7.861 -13.662 1.00 93.94 223 ILE A C 1
ATOM 1788 O O . ILE A 1 223 ? 1.341 8.889 -13.763 1.00 93.94 223 ILE A O 1
ATOM 1792 N N . PRO A 1 224 ? 1.592 6.689 -14.168 1.00 95.12 224 PRO A N 1
ATOM 1793 C CA . PRO A 1 224 ? 0.243 6.492 -14.676 1.00 95.12 224 PRO A CA 1
ATOM 1794 C C . PRO A 1 224 ? -0.768 6.365 -13.524 1.00 95.12 224 PRO A C 1
ATOM 1796 O O . PRO A 1 224 ? -0.373 6.236 -12.369 1.00 95.12 224 PRO A O 1
ATOM 1799 N N . PRO A 1 225 ? -2.075 6.378 -13.833 1.00 95.75 225 PRO A N 1
ATOM 1800 C CA . PRO A 1 225 ? -3.096 5.914 -12.898 1.00 95.75 225 PRO A CA 1
ATOM 1801 C C . PRO A 1 225 ? -2.817 4.478 -12.432 1.00 95.75 225 PRO A C 1
ATOM 1803 O O . PRO A 1 225 ? -2.222 3.682 -13.171 1.00 95.75 225 PRO A O 1
ATOM 1806 N N . ASP A 1 226 ? -3.306 4.122 -11.252 1.00 96.44 226 ASP A N 1
ATOM 1807 C CA . ASP A 1 226 ? -3.105 2.803 -10.654 1.00 96.44 226 ASP A CA 1
ATOM 1808 C C . ASP A 1 226 ? -4.395 2.234 -10.053 1.00 96.44 226 ASP A C 1
ATOM 1810 O O . ASP A 1 226 ? -5.424 2.906 -9.905 1.00 96.44 226 ASP A O 1
ATOM 1814 N N . PHE A 1 227 ? -4.362 0.934 -9.775 1.00 97.88 227 PHE A N 1
ATOM 1815 C CA . PHE A 1 227 ? -5.464 0.243 -9.120 1.00 97.88 227 PHE A CA 1
ATOM 1816 C C . PHE A 1 227 ? -5.521 0.523 -7.620 1.00 97.88 227 PHE A C 1
ATOM 1818 O O . PHE A 1 227 ? -6.567 0.330 -7.009 1.00 97.88 227 PHE A O 1
ATOM 1825 N N . ASP A 1 228 ? -4.440 1.001 -7.025 1.00 96.50 228 ASP A N 1
ATOM 1826 C CA . ASP A 1 228 ? -4.371 1.239 -5.596 1.00 96.50 228 ASP A CA 1
ATOM 1827 C C . ASP A 1 228 ? -5.292 2.395 -5.191 1.00 96.50 228 ASP A C 1
ATOM 1829 O O . ASP A 1 228 ? -6.315 2.184 -4.532 1.00 96.50 228 ASP A O 1
ATOM 1833 N N . ASP A 1 229 ? -5.040 3.591 -5.722 1.00 96.44 229 ASP A N 1
ATOM 1834 C CA . ASP A 1 229 ? -5.876 4.771 -5.516 1.00 96.44 229 ASP A CA 1
ATOM 1835 C C . ASP A 1 229 ? -7.309 4.530 -6.005 1.00 96.44 229 ASP A C 1
ATOM 1837 O O . ASP A 1 229 ? -8.286 4.922 -5.360 1.00 96.44 229 ASP A O 1
ATOM 1841 N N . THR A 1 230 ? -7.461 3.833 -7.135 1.00 97.44 230 THR A N 1
ATOM 1842 C CA . THR A 1 230 ? -8.781 3.548 -7.710 1.00 97.44 230 THR A CA 1
ATOM 1843 C C . THR A 1 230 ? -9.652 2.736 -6.752 1.00 97.44 230 THR A C 1
ATOM 1845 O O . THR A 1 230 ? -10.804 3.102 -6.491 1.00 97.44 230 THR A O 1
ATOM 1848 N N . PHE A 1 231 ? -9.118 1.652 -6.189 1.00 98.06 231 PHE A N 1
ATOM 1849 C CA . PHE A 1 231 ? -9.888 0.783 -5.303 1.00 98.06 231 PHE A CA 1
ATOM 1850 C C . PHE A 1 231 ? -9.938 1.286 -3.854 1.00 98.06 231 PHE A C 1
ATOM 1852 O O . PHE A 1 231 ? -10.924 1.012 -3.163 1.00 98.06 231 PHE A O 1
ATOM 1859 N N . VAL A 1 232 ? -8.979 2.107 -3.413 1.00 97.88 232 VAL A N 1
ATOM 1860 C CA . VAL A 1 232 ? -9.083 2.870 -2.157 1.00 97.88 232 VAL A CA 1
ATOM 1861 C C . VAL A 1 232 ? -10.228 3.888 -2.231 1.00 97.88 232 VAL A C 1
ATOM 1863 O O . VAL A 1 232 ? -11.057 3.943 -1.318 1.00 97.88 232 VAL A O 1
ATOM 1866 N N . ASN A 1 233 ? -10.354 4.637 -3.332 1.00 97.75 233 ASN A N 1
ATOM 1867 C CA . ASN A 1 233 ? -11.482 5.549 -3.553 1.00 97.75 233 ASN A CA 1
ATOM 1868 C C . ASN A 1 233 ? -12.829 4.801 -3.601 1.00 97.75 233 ASN A C 1
ATOM 1870 O O . ASN A 1 233 ? -13.811 5.259 -3.011 1.00 97.75 233 ASN A O 1
ATOM 1874 N N . LEU A 1 234 ? -12.878 3.620 -4.226 1.00 97.38 234 LEU A N 1
ATOM 1875 C CA . LEU A 1 234 ? -14.064 2.759 -4.173 1.00 97.38 234 LEU A CA 1
ATOM 1876 C C . LEU A 1 234 ? -14.387 2.302 -2.741 1.00 97.38 234 LEU A C 1
ATOM 1878 O O . LEU A 1 234 ? -15.555 2.270 -2.348 1.00 97.38 234 LEU A O 1
ATOM 1882 N N . GLY A 1 235 ? -13.361 2.009 -1.939 1.00 97.69 235 GLY A N 1
ATOM 1883 C CA . GLY A 1 235 ? -13.494 1.726 -0.511 1.00 97.69 235 GLY A CA 1
ATOM 1884 C C . GLY A 1 235 ? -14.146 2.876 0.265 1.00 97.69 235 GLY A C 1
ATOM 1885 O O . GLY A 1 235 ? -15.059 2.630 1.056 1.00 97.69 235 GLY A O 1
ATOM 1886 N N . VAL A 1 236 ? -13.757 4.130 0.001 1.00 97.94 236 VAL A N 1
ATOM 1887 C CA . VAL A 1 236 ? -14.400 5.321 0.595 1.00 97.94 236 VAL A CA 1
ATOM 1888 C C . VAL A 1 236 ? -15.878 5.392 0.211 1.00 97.94 236 VAL A C 1
ATOM 1890 O O . VAL A 1 236 ? -16.735 5.530 1.088 1.00 97.94 236 VAL A O 1
ATOM 1893 N N . GLY A 1 237 ? -16.195 5.236 -1.078 1.00 97.88 237 GLY A N 1
ATOM 1894 C CA . GLY A 1 237 ? -17.577 5.211 -1.566 1.00 97.88 237 GLY A CA 1
ATOM 1895 C C . GLY A 1 237 ? -18.427 4.133 -0.898 1.00 97.88 237 GLY A C 1
ATOM 1896 O O . GLY A 1 237 ? -19.565 4.383 -0.494 1.00 97.88 237 GLY A O 1
ATOM 1897 N N . ALA A 1 238 ? -17.853 2.947 -0.697 1.00 97.94 238 ALA A N 1
ATOM 1898 C CA . ALA A 1 238 ? -18.510 1.855 0.004 1.00 97.94 238 ALA A CA 1
ATOM 1899 C C . ALA A 1 238 ? -18.750 2.155 1.491 1.00 97.94 238 ALA A C 1
ATOM 1901 O O . ALA A 1 238 ? -19.833 1.871 2.008 1.00 97.94 238 ALA A O 1
ATOM 1902 N N . MET A 1 239 ? -17.782 2.767 2.179 1.00 97.75 239 MET A N 1
ATOM 1903 C CA . MET A 1 239 ? -17.931 3.179 3.579 1.00 97.75 239 MET A CA 1
ATOM 1904 C C . MET A 1 239 ? -19.014 4.246 3.760 1.00 97.75 239 MET A C 1
ATOM 1906 O O . MET A 1 239 ? -19.793 4.172 4.716 1.00 97.75 239 MET A O 1
ATOM 1910 N N . LEU A 1 240 ? -19.119 5.191 2.822 1.00 98.25 240 LEU A N 1
ATOM 1911 C CA . LEU A 1 240 ? -20.234 6.137 2.755 1.00 98.25 240 LEU A CA 1
ATOM 1912 C C . LEU A 1 240 ? -21.561 5.408 2.503 1.00 98.25 240 LEU A C 1
ATOM 1914 O O . LEU A 1 240 ? -22.545 5.690 3.179 1.00 98.25 240 LEU A O 1
ATOM 1918 N N . GLY A 1 241 ? -21.576 4.421 1.603 1.00 97.50 241 GLY A N 1
ATOM 1919 C CA . GLY A 1 241 ? -22.761 3.614 1.293 1.00 97.50 241 GLY A CA 1
ATOM 1920 C C . GLY A 1 241 ? -23.274 2.819 2.497 1.00 97.50 241 GLY A C 1
ATOM 1921 O O . GLY A 1 241 ? -24.472 2.814 2.779 1.00 97.50 241 GLY A O 1
ATOM 1922 N N . PHE A 1 242 ? -22.376 2.224 3.288 1.00 95.62 242 PHE A N 1
ATOM 1923 C CA . PHE A 1 242 ? -22.748 1.572 4.550 1.00 95.62 242 PHE A CA 1
ATOM 1924 C C . PHE A 1 242 ? -23.356 2.540 5.574 1.00 95.62 242 PHE A C 1
ATOM 1926 O O . PHE A 1 242 ? -24.138 2.105 6.420 1.00 95.62 242 PHE A O 1
ATOM 1933 N N . ASN A 1 243 ? -23.034 3.833 5.482 1.00 96.19 243 ASN A N 1
ATOM 1934 C CA . ASN A 1 243 ? -23.504 4.888 6.379 1.00 96.19 243 ASN A CA 1
ATOM 1935 C C . ASN A 1 243 ? -24.411 5.909 5.671 1.00 96.19 243 ASN A C 1
ATOM 1937 O O . ASN A 1 243 ? -24.499 7.065 6.087 1.00 96.19 243 ASN A O 1
ATOM 1941 N N . ILE A 1 244 ? -25.117 5.496 4.613 1.00 96.81 244 ILE A N 1
ATOM 1942 C CA . ILE A 1 244 ? -25.898 6.410 3.765 1.00 96.81 244 ILE A CA 1
ATOM 1943 C C . ILE A 1 244 ? -26.990 7.167 4.534 1.00 96.81 244 ILE A C 1
ATOM 1945 O O . ILE A 1 244 ? -27.304 8.306 4.203 1.00 96.81 244 ILE A O 1
ATOM 1949 N N . ALA A 1 245 ? -27.533 6.579 5.606 1.00 96.50 245 ALA A N 1
ATOM 1950 C CA . ALA A 1 245 ? -28.510 7.242 6.474 1.00 96.50 245 ALA A CA 1
ATOM 1951 C C . ALA A 1 245 ? -27.946 8.514 7.134 1.00 96.50 245 ALA A C 1
ATOM 1953 O O . ALA A 1 245 ? -28.680 9.467 7.391 1.00 96.50 245 ALA A O 1
ATOM 1954 N N . ASP A 1 246 ? -26.639 8.531 7.383 1.00 97.44 246 ASP A N 1
ATOM 1955 C CA . ASP A 1 246 ? -25.933 9.585 8.094 1.00 97.44 246 ASP A CA 1
ATOM 1956 C C . ASP A 1 246 ? -25.173 10.545 7.166 1.00 97.44 246 ASP A C 1
ATOM 1958 O O . ASP A 1 246 ? -24.994 11.710 7.546 1.00 97.44 246 ASP A O 1
ATOM 1962 N N . PHE A 1 247 ? -24.773 10.064 5.981 1.00 98.06 247 PHE A N 1
ATOM 1963 C CA . PHE A 1 247 ? -23.903 10.745 5.009 1.00 98.06 247 PHE A CA 1
ATOM 1964 C C . PHE A 1 247 ? -24.433 10.675 3.562 1.00 98.06 247 PHE A C 1
ATOM 1966 O O . PHE A 1 247 ? -23.685 10.449 2.612 1.00 98.06 247 PHE A O 1
ATOM 1973 N N . CYS A 1 248 ? -25.751 10.813 3.378 1.00 97.75 248 CYS A N 1
ATOM 1974 C CA . CYS A 1 248 ? -26.395 10.723 2.060 1.00 97.75 248 CYS A CA 1
ATOM 1975 C C . CYS A 1 248 ? -25.850 11.753 1.053 1.00 97.75 248 CYS A C 1
ATOM 1977 O O . CYS A 1 248 ? -25.628 11.427 -0.111 1.00 97.75 248 CYS A O 1
ATOM 1979 N N . ASP A 1 249 ? -25.612 12.992 1.492 1.00 98.25 249 ASP A N 1
ATOM 1980 C CA . ASP A 1 249 ? -25.152 14.075 0.615 1.00 98.25 249 ASP A CA 1
ATOM 1981 C C . ASP A 1 249 ? -23.714 13.820 0.144 1.00 98.25 249 ASP A C 1
ATOM 1983 O O . ASP A 1 249 ? -23.405 13.954 -1.039 1.00 98.25 249 ASP A O 1
ATOM 1987 N N . GLU A 1 250 ? -22.850 13.377 1.056 1.00 98.31 250 GLU A N 1
ATOM 1988 C CA . GLU A 1 250 ? -21.458 13.032 0.778 1.00 98.31 250 GLU A CA 1
ATOM 1989 C C . GLU A 1 250 ? -21.358 11.782 -0.103 1.00 98.31 250 GLU A C 1
ATOM 1991 O O . GLU A 1 250 ? -20.537 11.743 -1.020 1.00 98.31 250 GLU A O 1
ATOM 1996 N N . TRP A 1 251 ? -22.227 10.788 0.116 1.00 98.12 251 TRP A N 1
ATOM 1997 C CA . TRP A 1 251 ? -22.333 9.620 -0.759 1.00 98.12 251 TRP A CA 1
ATOM 1998 C C . TRP A 1 251 ? -22.774 10.010 -2.172 1.00 98.12 251 TRP A C 1
ATOM 2000 O O . TRP A 1 251 ? -22.140 9.598 -3.139 1.00 98.12 251 TRP A O 1
ATOM 2010 N N . ASN A 1 252 ? -23.804 10.851 -2.312 1.00 97.12 252 ASN A N 1
ATOM 2011 C CA . ASN A 1 252 ? -24.256 11.341 -3.618 1.00 97.12 252 ASN A CA 1
ATOM 2012 C C . ASN A 1 252 ? -23.171 12.162 -4.323 1.00 97.12 252 ASN A C 1
ATOM 2014 O O . ASN A 1 252 ? -23.004 12.049 -5.538 1.00 97.12 252 ASN A O 1
ATOM 2018 N N . MET A 1 253 ? -22.414 12.965 -3.571 1.00 96.31 253 MET A N 1
ATOM 2019 C CA . MET A 1 253 ? -21.278 13.711 -4.103 1.00 96.31 253 MET A CA 1
ATOM 2020 C C . MET A 1 253 ? -20.205 12.767 -4.645 1.00 96.31 253 MET A C 1
ATOM 2022 O O . MET A 1 253 ? -19.808 12.918 -5.801 1.00 96.31 253 MET A O 1
ATOM 2026 N N . TRP A 1 254 ? -19.803 11.757 -3.867 1.00 96.88 254 TRP A N 1
ATOM 2027 C CA . TRP A 1 254 ? -18.869 10.728 -4.325 1.00 96.88 254 TRP A CA 1
ATOM 2028 C C . TRP A 1 254 ? -19.406 9.994 -5.562 1.00 96.88 254 TRP A C 1
ATOM 2030 O O . TRP A 1 254 ? -18.729 9.928 -6.586 1.00 96.88 254 TRP A O 1
ATOM 2040 N N . TYR A 1 255 ? -20.649 9.513 -5.511 1.00 95.31 255 TYR A N 1
ATOM 2041 C CA . TYR A 1 255 ? -21.274 8.741 -6.584 1.00 95.31 255 TYR A CA 1
ATOM 2042 C C . TYR A 1 255 ? -21.374 9.538 -7.891 1.00 95.31 255 TYR A C 1
ATOM 2044 O O . TYR A 1 255 ? -21.075 9.018 -8.964 1.00 95.31 255 TYR A O 1
ATOM 2052 N N . SER A 1 256 ? -21.715 10.830 -7.814 1.00 93.69 256 SER A N 1
ATOM 2053 C CA . SER A 1 256 ? -21.797 11.717 -8.985 1.00 93.69 256 SER A CA 1
ATOM 2054 C C . SER A 1 256 ? -20.474 11.882 -9.734 1.00 93.69 256 SER A C 1
ATOM 2056 O O . SER A 1 256 ? -20.486 12.240 -10.906 1.00 93.69 256 SER A O 1
ATOM 2058 N N . ARG A 1 257 ? -19.352 11.607 -9.062 1.00 92.31 257 ARG A N 1
ATOM 2059 C CA . ARG A 1 257 ? -17.996 11.661 -9.612 1.00 92.31 257 ARG A CA 1
ATOM 2060 C C . ARG A 1 257 ? -17.428 10.284 -9.936 1.00 92.31 257 ARG A C 1
ATOM 2062 O O . ARG A 1 257 ? -16.293 10.233 -10.357 1.00 92.31 257 ARG A O 1
ATOM 2069 N N . ASN A 1 258 ? -18.180 9.201 -9.713 1.00 93.50 258 ASN A N 1
ATOM 2070 C CA . ASN A 1 258 ? -17.725 7.810 -9.838 1.00 93.50 258 ASN A CA 1
ATOM 2071 C C . ASN A 1 258 ? -18.704 6.936 -10.646 1.00 93.50 258 ASN A C 1
ATOM 2073 O O . ASN A 1 258 ? -18.853 5.741 -10.397 1.00 93.50 258 ASN A O 1
ATOM 2077 N N . GLN A 1 259 ? -19.402 7.527 -11.623 1.00 89.19 259 GLN A N 1
ATOM 2078 C CA . GLN A 1 259 ? -20.499 6.858 -12.339 1.00 89.19 259 GLN A CA 1
ATOM 2079 C C . GLN A 1 259 ? -20.030 5.799 -13.351 1.00 89.19 259 GLN A C 1
ATOM 2081 O O . GLN A 1 259 ? -20.784 4.886 -13.701 1.00 89.19 259 GLN A O 1
ATOM 2086 N N . ASN A 1 260 ? -18.795 5.904 -13.851 1.00 91.19 260 ASN A N 1
ATOM 2087 C CA . ASN A 1 260 ? -18.278 5.020 -14.895 1.00 91.19 260 ASN A CA 1
ATOM 2088 C C . ASN A 1 260 ? -17.507 3.820 -14.327 1.00 91.19 260 ASN A C 1
ATOM 2090 O O . ASN A 1 260 ? -16.358 3.558 -14.691 1.00 91.19 260 ASN A O 1
ATOM 2094 N N . MET A 1 261 ? -18.170 3.047 -13.470 1.00 92.38 261 MET A N 1
ATOM 2095 C CA . MET A 1 261 ? -17.554 1.883 -12.834 1.00 92.38 261 MET A CA 1
ATOM 2096 C C . MET A 1 261 ? -17.134 0.795 -13.841 1.00 92.38 261 MET A C 1
ATOM 2098 O O . MET A 1 261 ? -16.180 0.062 -13.600 1.00 92.38 261 MET A O 1
ATOM 2102 N N . SER A 1 262 ? -17.780 0.731 -15.012 1.00 92.94 262 SER A N 1
ATOM 2103 C CA . SER A 1 262 ? -17.381 -0.165 -16.107 1.00 92.94 262 SER A CA 1
ATOM 2104 C C . SER A 1 262 ? -15.920 0.037 -16.521 1.00 92.94 262 SER A C 1
ATOM 2106 O O . SER A 1 262 ? -15.211 -0.944 -16.715 1.00 92.94 262 SER A O 1
ATOM 2108 N N . ALA A 1 263 ? -15.434 1.285 -16.565 1.00 93.00 263 ALA A N 1
ATOM 2109 C CA . ALA A 1 263 ? -14.047 1.570 -16.931 1.00 93.00 263 ALA A CA 1
ATOM 2110 C C . ALA A 1 263 ? -13.030 0.975 -15.943 1.00 93.00 263 ALA A C 1
ATOM 2112 O O . ALA A 1 263 ? -11.957 0.550 -16.365 1.00 93.00 263 ALA A O 1
ATOM 2113 N N . VAL A 1 264 ? -13.367 0.905 -14.650 1.00 95.25 264 VAL A N 1
ATOM 2114 C CA . VAL A 1 264 ? -12.502 0.297 -13.626 1.00 95.25 264 VAL A CA 1
ATOM 2115 C C . VAL A 1 264 ? -12.358 -1.203 -13.865 1.00 95.25 264 VAL A C 1
ATOM 2117 O O . VAL A 1 264 ? -11.244 -1.722 -13.873 1.00 95.25 264 VAL A O 1
ATOM 2120 N N . PHE A 1 265 ? -13.467 -1.903 -14.108 1.00 96.25 265 PHE A N 1
ATOM 2121 C CA . PHE A 1 265 ? -13.450 -3.351 -14.333 1.00 96.25 265 PHE A CA 1
ATOM 2122 C C . PHE A 1 265 ? -12.889 -3.732 -15.709 1.00 96.25 265 PHE A C 1
ATOM 2124 O O . PHE A 1 265 ? -12.200 -4.745 -15.829 1.00 96.25 265 PHE A O 1
ATOM 2131 N N . ASP A 1 266 ? -13.102 -2.911 -16.737 1.00 95.69 266 ASP A N 1
ATOM 2132 C CA . ASP A 1 266 ? -12.461 -3.100 -18.041 1.00 95.69 266 ASP A CA 1
ATOM 2133 C C . ASP A 1 266 ? -10.942 -2.913 -17.946 1.00 95.69 266 ASP A C 1
ATOM 2135 O O . ASP A 1 266 ? -10.187 -3.716 -18.501 1.00 95.69 266 ASP A O 1
ATOM 2139 N N . ALA A 1 267 ? -10.482 -1.908 -17.193 1.00 96.12 267 ALA A N 1
ATOM 2140 C CA . ALA A 1 267 ? -9.067 -1.739 -16.883 1.00 96.12 267 ALA A CA 1
ATOM 2141 C C . ALA A 1 267 ? -8.520 -2.951 -16.115 1.00 96.12 267 ALA A C 1
ATOM 2143 O O . ALA A 1 267 ? -7.504 -3.514 -16.525 1.00 96.12 267 ALA A O 1
ATOM 2144 N N . LEU A 1 268 ? -9.209 -3.391 -15.056 1.00 97.75 268 LEU A N 1
ATOM 2145 C CA . LEU A 1 268 ? -8.811 -4.543 -14.241 1.00 97.75 268 LEU A CA 1
ATOM 2146 C C . LEU A 1 268 ? -8.564 -5.786 -15.104 1.00 97.75 268 LEU A C 1
ATOM 2148 O O . LEU A 1 268 ? -7.508 -6.407 -15.007 1.00 97.75 268 LEU A O 1
ATOM 2152 N N . LYS A 1 269 ? -9.499 -6.106 -16.005 1.00 97.94 269 LYS A N 1
ATOM 2153 C CA . LYS A 1 269 ? -9.380 -7.246 -16.927 1.00 97.94 269 LYS A CA 1
ATOM 2154 C C . LYS A 1 269 ? -8.242 -7.084 -17.931 1.00 97.94 269 LYS A C 1
ATOM 2156 O O . LYS A 1 269 ? -7.515 -8.045 -18.194 1.00 97.94 269 LYS A O 1
ATOM 2161 N N . LYS A 1 270 ? -8.094 -5.879 -18.491 1.00 97.44 270 LYS A N 1
ATOM 2162 C CA . LYS A 1 270 ? -7.096 -5.560 -19.520 1.00 97.44 270 LYS A CA 1
ATOM 2163 C C . LYS A 1 270 ? -5.662 -5.662 -19.001 1.00 97.44 270 LYS A C 1
ATOM 2165 O O . LYS A 1 270 ? -4.806 -6.159 -19.726 1.00 97.44 270 LYS A O 1
ATOM 2170 N N . TYR A 1 271 ? -5.406 -5.170 -17.791 1.00 98.12 271 TYR A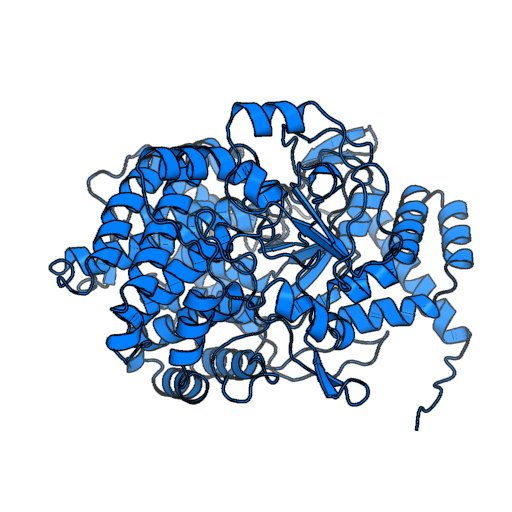 N 1
ATOM 2171 C CA . TYR A 1 271 ? -4.047 -5.031 -17.258 1.00 98.12 271 TYR A CA 1
ATOM 2172 C C . TYR A 1 271 ? -3.625 -6.163 -16.316 1.00 98.12 271 TYR A C 1
ATOM 2174 O O . TYR A 1 271 ? -2.446 -6.251 -15.985 1.00 98.12 271 TYR A O 1
ATOM 2182 N N . ALA A 1 272 ? -4.545 -7.053 -15.925 1.00 98.62 272 ALA A N 1
ATOM 2183 C CA . ALA A 1 272 ? -4.219 -8.201 -15.086 1.00 98.62 272 ALA A CA 1
ATOM 2184 C C . ALA A 1 272 ? -3.083 -9.056 -15.677 1.00 98.62 272 ALA A C 1
ATOM 2186 O O . ALA A 1 272 ? -3.097 -9.428 -16.854 1.00 98.62 272 ALA A O 1
ATOM 2187 N N . TYR A 1 273 ? -2.125 -9.424 -14.827 1.00 98.81 273 TYR A N 1
ATOM 2188 C CA . TYR A 1 273 ? -0.986 -10.255 -15.196 1.00 98.81 273 TYR A CA 1
ATOM 2189 C C . TYR A 1 273 ? -1.414 -11.710 -15.397 1.00 98.81 273 TYR A C 1
ATOM 2191 O O . TYR A 1 273 ? -1.960 -12.340 -14.489 1.00 98.81 273 TYR A O 1
ATOM 2199 N N . ARG A 1 274 ? -1.124 -12.257 -16.580 1.00 98.62 274 ARG A N 1
ATOM 2200 C CA . ARG A 1 274 ? -1.463 -13.617 -17.015 1.00 98.62 274 ARG A CA 1
ATOM 2201 C C . ARG A 1 274 ? -0.204 -14.360 -17.466 1.00 98.62 274 ARG A C 1
ATOM 2203 O O . ARG A 1 274 ? 0.090 -14.389 -18.663 1.00 98.62 274 ARG A O 1
ATOM 2210 N N . PRO A 1 275 ? 0.542 -15.007 -16.552 1.00 98.00 275 PRO A N 1
ATOM 2211 C CA . PRO A 1 275 ? 1.841 -15.626 -16.853 1.00 98.00 275 PRO A CA 1
ATOM 2212 C C . PRO A 1 275 ? 1.777 -16.749 -17.895 1.00 98.00 275 PRO A C 1
ATOM 2214 O O . PRO A 1 275 ? 2.795 -17.106 -18.483 1.00 98.00 275 PRO A O 1
ATOM 2217 N N . PHE A 1 276 ? 0.601 -17.347 -18.104 1.00 97.56 276 PHE A N 1
ATOM 2218 C CA . PHE A 1 276 ? 0.411 -18.462 -19.036 1.00 97.56 276 PHE A CA 1
ATOM 2219 C C . PHE A 1 276 ? -0.208 -18.043 -20.374 1.00 97.56 276 PHE A C 1
ATOM 2221 O O . PHE A 1 276 ? -0.366 -18.888 -21.254 1.00 97.56 276 PHE A O 1
ATOM 2228 N N . SER A 1 277 ? -0.536 -16.759 -20.539 1.00 97.12 277 SER A N 1
ATOM 2229 C CA . SER A 1 277 ? -1.000 -16.206 -21.810 1.00 97.12 277 SER A CA 1
ATOM 2230 C C . SER A 1 277 ? 0.127 -16.194 -22.845 1.00 97.12 277 SER A C 1
ATOM 2232 O O . SER A 1 277 ? 1.305 -16.095 -22.501 1.00 97.12 277 SER A O 1
ATOM 2234 N N . SER A 1 278 ? -0.227 -16.249 -24.129 1.00 96.56 278 SER A N 1
ATOM 2235 C CA . SER A 1 278 ? 0.704 -15.989 -25.233 1.00 96.56 278 SER A CA 1
ATOM 2236 C C . SER A 1 278 ? 0.875 -14.497 -25.542 1.00 96.56 278 SER A C 1
ATOM 2238 O O . SER A 1 278 ? 1.764 -14.142 -26.312 1.00 96.56 278 SER A O 1
ATOM 2240 N N . ASP A 1 279 ? 0.027 -13.626 -24.988 1.00 97.62 279 ASP A N 1
ATOM 2241 C CA . ASP A 1 279 ? 0.098 -12.179 -25.205 1.00 97.62 279 ASP A CA 1
ATOM 2242 C C . ASP A 1 279 ? 1.168 -11.537 -24.309 1.00 97.62 279 ASP A C 1
ATOM 2244 O O . ASP A 1 279 ? 1.058 -11.528 -23.078 1.00 97.62 279 ASP A O 1
ATOM 2248 N N . SER A 1 280 ? 2.188 -10.956 -24.950 1.00 96.44 280 SER A N 1
ATOM 2249 C CA . SER A 1 280 ? 3.307 -10.281 -24.292 1.00 96.44 280 SER A CA 1
ATOM 2250 C C . SER A 1 280 ? 2.901 -9.074 -23.448 1.00 96.44 280 SER A C 1
ATOM 2252 O O . SER A 1 280 ? 3.660 -8.683 -22.563 1.00 96.44 280 SER A O 1
ATOM 2254 N N . ARG A 1 281 ? 1.731 -8.475 -23.704 1.00 96.88 281 ARG A N 1
ATOM 2255 C CA . ARG A 1 281 ? 1.219 -7.315 -22.952 1.00 96.88 281 ARG A CA 1
ATOM 2256 C C . ARG A 1 281 ? 0.826 -7.661 -21.525 1.00 96.88 281 ARG A C 1
ATOM 2258 O O . ARG A 1 281 ? 0.999 -6.833 -20.641 1.00 96.88 281 ARG A O 1
ATOM 2265 N N . VAL A 1 282 ? 0.319 -8.874 -21.322 1.00 97.50 282 VAL A N 1
ATOM 2266 C CA . VAL A 1 282 ? -0.225 -9.328 -20.035 1.00 97.50 282 VAL A CA 1
ATOM 2267 C C . VAL A 1 282 ? 0.620 -10.417 -19.389 1.00 97.50 282 VAL A C 1
ATOM 2269 O O . VAL A 1 282 ? 0.460 -10.670 -18.205 1.00 97.50 282 VAL A O 1
ATOM 2272 N N . ASN A 1 283 ? 1.536 -11.064 -20.115 1.00 98.12 283 ASN A N 1
ATOM 2273 C CA . ASN A 1 283 ? 2.440 -12.068 -19.541 1.00 98.12 283 ASN A CA 1
ATOM 2274 C C . ASN A 1 283 ? 3.851 -11.531 -19.227 1.00 98.12 283 ASN A C 1
ATOM 2276 O O . ASN A 1 283 ? 4.717 -12.324 -18.866 1.00 98.12 283 ASN A O 1
ATOM 2280 N N . SER A 1 284 ? 4.101 -10.226 -19.385 1.00 98.38 284 SER A N 1
ATOM 2281 C CA . SER A 1 284 ? 5.376 -9.589 -19.026 1.00 98.38 284 SER A CA 1
ATOM 2282 C C . SER A 1 284 ? 5.249 -8.855 -17.696 1.00 98.38 284 SER A C 1
ATOM 2284 O O . SER A 1 284 ? 4.349 -8.035 -17.537 1.00 98.38 284 SER A O 1
ATOM 2286 N N . ILE A 1 285 ? 6.164 -9.113 -16.765 1.00 98.75 285 ILE A N 1
ATOM 2287 C CA . ILE A 1 285 ? 6.153 -8.514 -15.427 1.00 98.75 285 ILE A CA 1
ATOM 2288 C C . ILE A 1 285 ? 7.559 -8.112 -14.981 1.00 98.75 285 ILE A C 1
ATOM 2290 O O . ILE A 1 285 ? 8.560 -8.625 -15.492 1.00 98.75 285 ILE A O 1
ATOM 2294 N N . ASP A 1 286 ? 7.633 -7.192 -14.022 1.00 98.62 286 ASP A N 1
ATOM 2295 C CA . ASP A 1 286 ? 8.862 -6.822 -13.325 1.00 98.62 286 ASP A CA 1
ATOM 2296 C C . ASP A 1 286 ? 9.612 -8.078 -12.823 1.00 98.62 286 ASP A C 1
ATOM 2298 O O . ASP A 1 286 ? 9.007 -8.956 -12.191 1.00 98.62 286 ASP A O 1
ATOM 2302 N N . PRO A 1 287 ? 10.927 -8.204 -13.081 1.00 98.38 287 PRO A N 1
ATOM 2303 C CA . PRO A 1 287 ? 11.683 -9.393 -12.691 1.00 98.38 287 PRO A CA 1
ATOM 2304 C C . PRO A 1 287 ? 11.756 -9.608 -11.170 1.00 98.38 287 PRO A C 1
ATOM 2306 O O . PRO A 1 287 ? 11.881 -10.752 -10.729 1.00 98.38 287 PRO A O 1
ATOM 2309 N N . ARG A 1 288 ? 11.606 -8.554 -10.358 1.00 98.25 288 ARG A N 1
ATOM 2310 C CA . ARG A 1 288 ? 11.485 -8.644 -8.891 1.00 98.25 288 ARG A CA 1
ATOM 2311 C C . ARG A 1 288 ? 10.174 -9.298 -8.489 1.00 98.25 288 ARG A C 1
ATOM 2313 O O . ARG A 1 288 ? 10.155 -10.167 -7.620 1.00 98.25 288 ARG A O 1
ATOM 2320 N N . THR A 1 289 ? 9.086 -8.907 -9.156 1.00 98.50 289 THR A N 1
ATOM 2321 C CA . THR A 1 289 ? 7.771 -9.519 -8.965 1.00 98.50 289 THR A CA 1
ATOM 2322 C C . THR A 1 289 ? 7.811 -10.992 -9.339 1.00 98.50 289 THR A C 1
ATOM 2324 O O . THR A 1 289 ? 7.372 -11.838 -8.564 1.00 98.50 289 THR A O 1
ATOM 2327 N N . TYR A 1 290 ? 8.403 -11.327 -10.487 1.00 98.56 290 TYR A N 1
ATOM 2328 C CA . TYR A 1 290 ? 8.551 -12.726 -10.877 1.00 98.56 290 TYR A CA 1
ATOM 2329 C C . TYR A 1 290 ? 9.364 -13.529 -9.853 1.00 98.56 290 TYR A C 1
ATOM 2331 O O . TYR A 1 290 ? 8.980 -14.650 -9.531 1.00 98.56 290 TYR A O 1
ATOM 2339 N N . PHE A 1 291 ? 10.449 -12.959 -9.316 1.00 98.38 291 PHE A N 1
ATOM 2340 C CA . PHE A 1 291 ? 11.307 -13.619 -8.330 1.00 98.38 291 PHE A CA 1
ATOM 2341 C C . PHE A 1 291 ? 10.532 -14.081 -7.090 1.00 98.38 291 PHE A C 1
ATOM 2343 O O . PHE A 1 291 ? 10.596 -15.264 -6.754 1.00 98.38 291 PHE A O 1
ATOM 2350 N N . TYR A 1 292 ? 9.769 -13.195 -6.436 1.00 97.88 292 TYR A N 1
ATOM 2351 C CA . TYR A 1 292 ? 9.033 -13.586 -5.225 1.00 97.88 292 TYR A CA 1
ATOM 2352 C C . TYR A 1 292 ? 7.816 -14.472 -5.548 1.00 97.88 292 TYR A C 1
ATOM 2354 O O . TYR A 1 292 ? 7.525 -15.413 -4.810 1.00 97.88 292 TYR A O 1
ATOM 2362 N N . LEU A 1 293 ? 7.154 -14.256 -6.694 1.00 97.81 293 LEU A N 1
ATOM 2363 C CA . LEU A 1 293 ? 5.988 -15.045 -7.110 1.00 97.81 293 LEU A CA 1
ATOM 2364 C C . LEU A 1 293 ? 6.328 -16.441 -7.624 1.00 97.81 293 LEU A C 1
ATOM 2366 O O . LEU A 1 293 ? 5.433 -17.274 -7.779 1.00 97.81 293 LEU A O 1
ATOM 2370 N N . ARG A 1 294 ? 7.591 -16.721 -7.939 1.00 96.19 294 ARG A N 1
ATOM 2371 C CA . ARG A 1 294 ? 7.968 -17.873 -8.763 1.00 96.19 294 ARG A CA 1
ATOM 2372 C C . ARG A 1 294 ? 7.421 -19.207 -8.242 1.00 96.19 294 ARG A C 1
ATOM 2374 O O . ARG A 1 294 ? 6.936 -20.024 -9.024 1.00 96.19 294 ARG A O 1
ATOM 2381 N N . ASN A 1 295 ? 7.452 -19.428 -6.934 1.00 96.94 295 ASN A N 1
ATOM 2382 C CA . ASN A 1 295 ? 6.931 -20.661 -6.342 1.00 96.94 295 ASN A CA 1
ATOM 2383 C C . ASN A 1 295 ? 5.393 -20.740 -6.408 1.00 96.94 295 ASN A C 1
ATOM 2385 O O . ASN A 1 295 ? 4.851 -21.799 -6.717 1.00 96.94 295 ASN A O 1
ATOM 2389 N N . PHE A 1 296 ? 4.689 -19.617 -6.242 1.00 97.94 296 PHE A N 1
ATOM 2390 C CA . PHE A 1 296 ? 3.239 -19.539 -6.453 1.00 97.94 296 PHE A CA 1
ATOM 2391 C C . PHE A 1 296 ? 2.851 -19.822 -7.916 1.00 97.94 296 PHE A C 1
ATOM 2393 O O . PHE A 1 296 ? 1.876 -20.533 -8.186 1.00 97.94 296 PHE A O 1
ATOM 2400 N N . LEU A 1 297 ? 3.640 -19.320 -8.873 1.00 98.00 297 LEU A N 1
ATOM 2401 C CA . LEU A 1 297 ? 3.437 -19.587 -10.300 1.00 98.00 297 LEU A CA 1
ATOM 2402 C C . LEU A 1 297 ? 3.625 -21.071 -10.635 1.00 98.00 297 LEU A C 1
ATOM 2404 O O . LEU A 1 297 ? 2.827 -21.629 -11.387 1.00 98.00 297 LEU A O 1
ATOM 2408 N N . SER A 1 298 ? 4.630 -21.724 -10.051 1.00 97.00 298 SER A N 1
ATOM 2409 C CA . SER A 1 298 ? 4.861 -23.166 -10.215 1.00 97.00 298 SER A CA 1
ATOM 2410 C C . SER A 1 298 ? 3.750 -24.016 -9.625 1.00 97.00 298 SER A C 1
ATOM 2412 O O . SER A 1 298 ? 3.258 -24.931 -10.294 1.00 97.00 298 SER A O 1
ATOM 2414 N N . ASP A 1 299 ? 3.293 -23.680 -8.418 1.00 96.06 299 ASP A N 1
ATOM 2415 C CA . ASP A 1 299 ? 2.157 -24.345 -7.782 1.00 96.06 299 ASP A CA 1
ATOM 2416 C C . ASP A 1 299 ? 0.907 -24.234 -8.669 1.00 96.06 299 ASP A C 1
ATOM 2418 O O . ASP A 1 299 ? 0.224 -25.231 -8.910 1.00 96.06 299 ASP A O 1
ATOM 2422 N N . SER A 1 300 ? 0.644 -23.050 -9.226 1.00 96.19 300 SER A N 1
ATOM 2423 C CA . SER A 1 300 ? -0.490 -22.809 -10.129 1.00 96.19 300 SER A CA 1
ATOM 2424 C C . SER A 1 300 ? -0.348 -23.570 -11.451 1.00 96.19 300 SER A C 1
ATOM 2426 O O . SER A 1 300 ? -1.291 -24.230 -11.897 1.00 96.19 300 SER A O 1
ATOM 2428 N N . LYS A 1 301 ? 0.849 -23.558 -12.051 1.00 95.38 301 LYS A N 1
ATOM 2429 C CA . LYS A 1 301 ? 1.129 -24.258 -13.311 1.00 95.38 301 LYS A CA 1
ATOM 2430 C C . LYS A 1 301 ? 0.968 -25.767 -13.169 1.00 95.38 301 LYS A C 1
ATOM 2432 O O . LYS A 1 301 ? 0.378 -26.395 -14.045 1.00 95.38 301 LYS A O 1
ATOM 2437 N N . SER A 1 302 ? 1.462 -26.343 -12.072 1.00 95.25 302 SER A N 1
ATOM 2438 C CA . SER A 1 302 ? 1.372 -27.785 -11.802 1.00 95.25 302 SER A CA 1
ATOM 2439 C C . SER A 1 302 ? -0.073 -28.276 -11.654 1.00 95.25 302 SER A C 1
ATOM 2441 O O . SER A 1 302 ? -0.376 -29.414 -12.005 1.00 95.25 302 SER A O 1
ATOM 2443 N N . LYS A 1 303 ? -0.977 -27.399 -11.202 1.00 95.06 303 LYS A N 1
ATOM 2444 C CA . LYS A 1 303 ? -2.420 -27.659 -11.091 1.00 95.06 303 LYS A CA 1
ATOM 2445 C C . LYS A 1 303 ? -3.183 -27.413 -12.395 1.00 95.06 303 LYS A C 1
ATOM 2447 O O . LYS A 1 303 ? -4.384 -27.651 -12.436 1.00 95.06 303 LYS A O 1
ATOM 2452 N N . GLY A 1 304 ? -2.514 -26.921 -13.441 1.00 93.12 304 GLY A N 1
ATOM 2453 C CA . GLY A 1 304 ? -3.161 -26.518 -14.690 1.00 93.12 304 GLY A CA 1
ATOM 2454 C C . GLY A 1 304 ? -4.133 -25.345 -14.519 1.00 93.12 304 GLY A C 1
ATOM 2455 O O . GLY A 1 304 ? -5.077 -25.240 -15.295 1.00 93.12 304 GLY A O 1
ATOM 2456 N N . ALA A 1 305 ? -3.934 -24.503 -13.499 1.00 91.50 305 ALA A N 1
ATOM 2457 C CA . ALA A 1 305 ? -4.813 -23.372 -13.222 1.00 91.50 305 ALA A CA 1
ATOM 2458 C C . ALA A 1 305 ? -4.621 -22.248 -14.251 1.00 91.50 305 ALA A C 1
ATOM 2460 O O . ALA A 1 305 ? -3.489 -21.956 -14.650 1.00 91.50 305 ALA A O 1
ATOM 2461 N N . ASP A 1 306 ? -5.720 -21.597 -14.637 1.00 92.69 306 ASP A N 1
ATOM 2462 C CA . ASP A 1 306 ? -5.662 -20.305 -15.319 1.00 92.69 306 ASP A CA 1
ATOM 2463 C C . ASP A 1 306 ? -5.430 -19.202 -14.281 1.00 92.69 306 ASP A C 1
ATOM 2465 O O . ASP A 1 306 ? -6.105 -19.151 -13.249 1.00 92.69 306 ASP A O 1
ATOM 2469 N N . LEU A 1 307 ? -4.431 -18.355 -14.527 1.00 97.25 307 LEU A N 1
ATOM 2470 C CA . LEU A 1 307 ? -3.975 -17.363 -13.563 1.00 97.25 307 LEU A CA 1
ATOM 2471 C C . LEU A 1 307 ? -4.074 -15.961 -14.153 1.00 97.25 307 LEU A C 1
ATOM 2473 O O . LEU A 1 307 ? -3.482 -15.669 -15.191 1.00 97.25 307 LEU A O 1
ATOM 2477 N N . ALA A 1 308 ? -4.767 -15.096 -13.423 1.00 98.44 308 ALA A N 1
ATOM 2478 C CA . ALA A 1 308 ? -4.873 -13.668 -13.674 1.00 98.44 308 ALA A CA 1
ATOM 2479 C C . ALA A 1 308 ? -4.744 -12.935 -12.337 1.00 98.44 308 ALA A C 1
ATOM 2481 O O . ALA A 1 308 ? -5.498 -13.226 -11.409 1.00 98.44 308 ALA A O 1
ATOM 2482 N N . LEU A 1 309 ? -3.771 -12.037 -12.217 1.00 98.81 309 LEU A N 1
ATOM 2483 C CA . LEU A 1 309 ? -3.460 -11.331 -10.974 1.00 98.81 309 LEU A CA 1
ATOM 2484 C C . LEU A 1 309 ? -3.570 -9.825 -11.164 1.00 98.81 309 LEU A C 1
ATOM 2486 O O . LEU A 1 309 ? -3.201 -9.297 -12.213 1.00 98.81 309 LEU A O 1
ATOM 2490 N N . VAL A 1 310 ? -4.039 -9.142 -10.125 1.00 98.56 310 VAL A N 1
ATOM 2491 C CA . VAL A 1 310 ? -4.012 -7.680 -10.055 1.00 98.56 310 VAL A CA 1
ATOM 2492 C C . VAL A 1 310 ? -2.572 -7.187 -10.166 1.00 98.56 310 VAL A C 1
ATOM 2494 O O . VAL A 1 310 ? -1.691 -7.671 -9.460 1.00 98.56 310 VAL A O 1
ATOM 2497 N N . THR A 1 311 ? -2.343 -6.219 -11.046 1.00 98.50 311 THR A N 1
ATOM 2498 C CA . THR A 1 311 ? -1.094 -5.456 -11.128 1.00 98.50 311 THR A CA 1
ATOM 2499 C C . THR A 1 311 ? -1.250 -4.108 -10.432 1.00 98.50 311 THR A C 1
ATOM 2501 O O . THR A 1 311 ? -2.353 -3.742 -10.041 1.00 98.50 311 THR A O 1
ATOM 2504 N N . THR A 1 312 ? -0.174 -3.339 -10.294 1.00 98.12 312 THR A N 1
ATOM 2505 C CA . THR A 1 312 ? -0.248 -2.002 -9.689 1.00 98.12 312 THR A CA 1
ATOM 2506 C C . THR A 1 312 ? -0.814 -0.971 -10.667 1.00 98.12 312 THR A C 1
ATOM 2508 O O . THR A 1 312 ? -1.800 -0.302 -10.374 1.00 98.12 312 THR A O 1
ATOM 2511 N N . TRP A 1 313 ? -0.233 -0.864 -11.862 1.00 97.69 313 TRP A N 1
ATOM 2512 C CA . TRP A 1 313 ? -0.490 0.258 -12.770 1.00 97.69 313 TRP A CA 1
ATOM 2513 C C . TRP A 1 313 ? -1.581 -0.035 -13.804 1.00 97.69 313 TRP A C 1
ATOM 2515 O O . TRP A 1 313 ? -1.690 -1.158 -14.301 1.00 97.69 313 TRP A O 1
ATOM 2525 N N . VAL A 1 314 ? -2.326 0.998 -14.206 1.00 96.88 314 VAL A N 1
ATOM 2526 C CA . VAL A 1 314 ? -3.298 0.967 -15.314 1.00 96.88 314 VAL A CA 1
ATOM 2527 C C . VAL A 1 314 ? -2.579 1.317 -16.625 1.00 96.88 314 VAL A C 1
ATOM 2529 O O . VAL A 1 314 ? -2.833 2.345 -17.255 1.00 96.88 314 VAL A O 1
ATOM 2532 N N . GLN A 1 315 ? -1.594 0.495 -16.991 1.00 96.62 315 GLN A N 1
ATOM 2533 C CA . GLN A 1 315 ? -0.787 0.641 -18.206 1.00 96.62 315 GLN A CA 1
ATOM 2534 C C . GLN A 1 315 ? -0.105 -0.695 -18.557 1.00 96.62 315 GLN A C 1
ATOM 2536 O O . GLN A 1 315 ? 0.276 -1.456 -17.665 1.00 96.62 315 GLN A O 1
ATOM 2541 N N . ASP A 1 316 ? 0.081 -0.977 -19.850 1.00 97.19 316 ASP A N 1
ATOM 2542 C CA . ASP A 1 316 ? 0.861 -2.127 -20.338 1.00 97.19 316 ASP A CA 1
ATOM 2543 C C . ASP A 1 316 ? 2.173 -1.713 -21.045 1.00 97.19 316 ASP A C 1
ATOM 2545 O O . ASP A 1 316 ? 2.455 -0.529 -21.268 1.00 97.19 316 ASP A O 1
ATOM 2549 N N . THR A 1 317 ? 3.010 -2.699 -21.398 1.00 96.19 317 THR A N 1
ATOM 2550 C CA . THR A 1 317 ? 4.329 -2.458 -22.017 1.00 96.19 317 THR A CA 1
ATOM 2551 C C . THR A 1 317 ? 4.269 -1.873 -23.430 1.00 96.19 317 THR A C 1
ATOM 2553 O O . THR A 1 317 ? 5.267 -1.339 -23.908 1.00 96.19 317 THR A O 1
ATOM 2556 N N . GLU A 1 318 ? 3.150 -1.994 -24.143 1.00 96.06 318 GLU A N 1
ATOM 2557 C CA . GLU A 1 318 ? 2.991 -1.372 -25.463 1.00 96.06 318 GLU A CA 1
ATOM 2558 C C . GLU A 1 318 ? 2.485 0.064 -25.334 1.00 96.06 318 GLU A C 1
ATOM 2560 O O . GLU A 1 318 ? 2.933 0.953 -26.059 1.00 96.06 318 GLU A O 1
ATOM 2565 N N . GLU A 1 319 ? 1.614 0.324 -24.365 1.00 96.25 319 GLU A N 1
ATOM 2566 C CA . GLU A 1 319 ? 1.155 1.672 -24.055 1.00 96.25 319 GLU A CA 1
ATOM 2567 C C . GLU A 1 319 ? 2.301 2.561 -23.571 1.00 96.25 319 GLU A C 1
ATOM 2569 O O . GLU A 1 319 ? 2.453 3.676 -24.082 1.00 96.25 319 GLU A O 1
ATOM 2574 N N . VAL A 1 320 ? 3.162 2.072 -22.670 1.00 95.62 320 VAL A N 1
ATOM 2575 C CA . VAL A 1 320 ? 4.290 2.867 -22.151 1.00 95.62 320 VAL A CA 1
ATOM 2576 C C . VAL A 1 320 ? 5.240 3.335 -23.259 1.00 95.62 320 VAL A C 1
ATOM 2578 O O . VAL A 1 320 ? 5.695 4.475 -23.214 1.00 95.62 320 VAL A O 1
ATOM 2581 N N . LYS A 1 321 ? 5.456 2.546 -24.326 1.00 95.69 321 LYS A N 1
ATOM 2582 C CA . LYS A 1 321 ? 6.289 2.947 -25.484 1.00 95.69 321 LYS A CA 1
ATOM 2583 C C . LYS A 1 321 ? 5.805 4.247 -26.134 1.00 95.69 321 LYS A C 1
ATOM 2585 O O . LYS A 1 321 ? 6.602 4.986 -26.710 1.00 95.69 321 LYS A O 1
ATOM 2590 N N . THR A 1 322 ? 4.505 4.529 -26.044 1.00 94.19 322 THR A N 1
ATOM 2591 C CA . THR A 1 322 ? 3.890 5.749 -26.586 1.00 94.19 322 THR A CA 1
ATOM 2592 C C . THR A 1 322 ? 3.711 6.839 -25.530 1.00 94.19 322 THR A C 1
ATOM 2594 O O . THR A 1 322 ? 3.987 8.009 -25.800 1.00 94.19 322 THR A O 1
ATOM 2597 N N . TRP A 1 323 ? 3.280 6.473 -24.323 1.00 95.19 323 TRP A N 1
ATOM 2598 C CA . TRP A 1 323 ? 2.950 7.413 -23.250 1.00 95.19 323 TRP A CA 1
ATOM 2599 C C . TRP A 1 323 ? 4.169 7.929 -22.482 1.00 95.19 323 TRP A C 1
ATOM 2601 O O . TRP A 1 323 ? 4.114 9.033 -21.941 1.00 95.19 323 TRP A O 1
ATOM 2611 N N . PHE A 1 324 ? 5.303 7.228 -22.532 1.00 95.06 324 PHE A N 1
ATOM 2612 C CA . PHE A 1 324 ? 6.563 7.694 -21.952 1.00 95.06 324 PHE A CA 1
ATOM 2613 C C . PHE A 1 324 ? 6.953 9.087 -22.462 1.00 95.06 324 PHE A C 1
ATOM 2615 O O . PHE A 1 324 ? 7.245 9.985 -21.677 1.00 95.06 324 PHE A O 1
ATOM 2622 N N . TYR A 1 325 ? 6.864 9.321 -23.776 1.00 94.31 325 TYR A N 1
ATOM 2623 C CA . TYR A 1 325 ? 7.173 10.628 -24.378 1.00 94.31 325 TYR A CA 1
ATOM 2624 C C . TYR A 1 325 ? 6.142 11.715 -24.051 1.00 94.31 325 TYR A C 1
ATOM 2626 O O . TYR A 1 325 ? 6.377 12.894 -24.308 1.00 94.31 325 TYR A O 1
ATOM 2634 N N . LYS A 1 326 ? 5.008 11.323 -23.467 1.00 94.38 326 LYS A N 1
ATOM 2635 C CA . LYS A 1 326 ? 3.988 12.213 -22.915 1.00 94.38 326 LYS A CA 1
ATOM 2636 C C . LYS A 1 326 ? 4.136 12.397 -21.403 1.00 94.38 326 LYS A C 1
ATOM 2638 O O . LYS A 1 326 ? 3.282 13.042 -20.805 1.00 94.38 326 LYS A O 1
ATOM 2643 N N . GLY A 1 327 ? 5.199 11.872 -20.787 1.00 92.50 327 GLY A N 1
ATOM 2644 C CA . GLY A 1 327 ? 5.445 11.945 -19.344 1.00 92.50 327 GLY A CA 1
ATOM 2645 C C . GLY A 1 327 ? 4.430 11.156 -18.521 1.00 92.50 327 GLY A C 1
ATOM 2646 O O . GLY A 1 327 ? 3.961 11.653 -17.504 1.00 92.50 327 GLY A O 1
ATOM 2647 N N . VAL A 1 328 ? 4.042 9.971 -19.003 1.00 94.31 328 VAL A N 1
ATOM 2648 C CA . VAL A 1 328 ? 3.186 9.023 -18.278 1.00 94.31 328 VAL A CA 1
ATOM 2649 C C . VAL A 1 328 ? 3.768 7.621 -18.457 1.00 94.31 328 VAL A C 1
ATOM 2651 O O . VAL A 1 328 ? 3.576 6.993 -19.504 1.00 94.31 328 VAL A O 1
ATOM 2654 N N . ALA A 1 329 ? 4.502 7.131 -17.459 1.00 94.88 329 ALA A N 1
ATOM 2655 C CA . ALA A 1 329 ? 5.180 5.842 -17.551 1.00 94.88 329 ALA A CA 1
ATOM 2656 C C . ALA A 1 329 ? 5.223 5.098 -16.219 1.00 94.88 329 ALA A C 1
ATOM 2658 O O . ALA A 1 329 ? 5.520 5.681 -15.178 1.00 94.88 329 ALA A O 1
ATOM 2659 N N . MET A 1 330 ? 4.964 3.790 -16.264 1.00 95.12 330 MET A N 1
ATOM 2660 C CA . MET A 1 330 ? 5.232 2.902 -15.132 1.00 95.12 330 MET A CA 1
ATOM 2661 C C . MET A 1 330 ? 6.694 3.043 -14.677 1.00 95.12 330 MET A C 1
ATOM 2663 O O . MET A 1 330 ? 7.585 3.123 -15.532 1.00 95.12 330 MET A O 1
ATOM 2667 N N . PRO A 1 331 ? 6.984 2.986 -13.366 1.00 93.25 331 PRO A N 1
ATOM 2668 C CA . PRO A 1 331 ? 8.345 2.800 -12.876 1.00 93.25 331 PRO A CA 1
ATOM 2669 C C . PRO A 1 331 ? 9.031 1.627 -13.591 1.00 93.25 331 PRO A C 1
ATOM 2671 O O . PRO A 1 331 ? 8.471 0.539 -13.693 1.00 93.25 331 PRO A O 1
ATOM 2674 N N . PHE A 1 332 ? 10.231 1.864 -14.128 1.00 93.56 332 PHE A N 1
ATOM 2675 C CA . PHE A 1 332 ? 10.991 0.905 -14.951 1.00 93.56 332 PHE A CA 1
ATOM 2676 C C . PHE A 1 332 ? 10.275 0.389 -16.219 1.00 93.56 332 PHE A C 1
ATOM 2678 O O . PHE A 1 332 ? 10.713 -0.593 -16.816 1.00 93.56 332 PHE A O 1
ATOM 2685 N N . ASN A 1 333 ? 9.217 1.072 -16.670 1.00 96.31 333 ASN A N 1
ATOM 2686 C CA . ASN A 1 333 ? 8.440 0.782 -17.882 1.00 96.31 333 ASN A CA 1
ATOM 2687 C C . ASN A 1 333 ? 7.820 -0.625 -17.947 1.00 96.31 333 ASN A C 1
ATOM 2689 O O . ASN A 1 333 ? 7.487 -1.113 -19.029 1.00 96.31 333 ASN A O 1
ATOM 2693 N N . VAL A 1 334 ? 7.650 -1.291 -16.808 1.00 97.25 334 VAL A N 1
ATOM 2694 C CA . VAL A 1 334 ? 7.020 -2.609 -16.715 1.00 97.25 334 VAL A CA 1
ATOM 2695 C C . VAL A 1 334 ? 6.110 -2.636 -15.496 1.00 97.25 334 VAL A C 1
ATOM 2697 O O . VAL A 1 334 ? 6.384 -1.991 -14.486 1.00 97.25 334 VAL A O 1
ATOM 2700 N N . ASN A 1 335 ? 5.000 -3.362 -15.600 1.00 98.00 335 ASN A N 1
ATOM 2701 C CA . ASN A 1 335 ? 4.076 -3.479 -14.485 1.00 98.00 335 ASN A CA 1
ATOM 2702 C C . ASN A 1 335 ? 4.636 -4.421 -13.410 1.00 98.00 335 ASN A C 1
ATOM 2704 O O . ASN A 1 335 ? 5.498 -5.262 -13.679 1.00 98.00 335 ASN A O 1
ATOM 2708 N N . ASN A 1 336 ? 4.134 -4.286 -12.191 1.00 98.44 336 ASN A N 1
ATOM 2709 C CA . ASN A 1 336 ? 4.516 -5.107 -11.049 1.00 98.44 336 ASN A CA 1
ATOM 2710 C C . ASN A 1 336 ? 3.272 -5.529 -10.261 1.00 98.44 336 ASN A C 1
ATOM 2712 O O . ASN A 1 336 ? 2.161 -5.071 -10.539 1.00 98.44 336 ASN A O 1
ATOM 2716 N N . ILE A 1 337 ? 3.475 -6.426 -9.302 1.00 98.69 337 ILE A N 1
ATOM 2717 C CA . ILE A 1 337 ? 2.450 -6.847 -8.349 1.00 98.69 337 ILE A CA 1
ATOM 2718 C C . ILE A 1 337 ? 2.969 -6.533 -6.954 1.00 98.69 337 ILE A C 1
ATOM 2720 O O . ILE A 1 337 ? 3.944 -7.143 -6.506 1.00 98.69 337 ILE A O 1
ATOM 2724 N N . ASP A 1 338 ? 2.293 -5.606 -6.288 1.00 98.62 338 ASP A N 1
ATOM 2725 C CA . ASP A 1 338 ? 2.413 -5.341 -4.860 1.00 98.62 338 ASP A CA 1
ATOM 2726 C C . ASP A 1 338 ? 1.223 -5.998 -4.141 1.00 98.62 338 ASP A C 1
ATOM 2728 O O . ASP A 1 338 ? 0.061 -5.812 -4.527 1.00 98.62 338 ASP A O 1
ATOM 2732 N N . VAL A 1 339 ? 1.490 -6.813 -3.117 1.00 98.62 339 VAL A N 1
ATOM 2733 C CA . VAL A 1 339 ? 0.418 -7.566 -2.446 1.00 98.62 339 VAL A CA 1
ATOM 2734 C C . VAL A 1 339 ? -0.456 -6.713 -1.524 1.00 98.62 339 VAL A C 1
ATOM 2736 O O . VAL A 1 339 ? -1.585 -7.109 -1.226 1.00 98.62 339 VAL A O 1
ATOM 2739 N N . THR A 1 340 ? -0.008 -5.523 -1.132 1.00 98.44 340 THR A N 1
ATOM 2740 C CA . THR A 1 340 ? -0.837 -4.529 -0.441 1.00 98.44 340 THR A CA 1
ATOM 2741 C C . THR A 1 340 ? -1.789 -3.840 -1.413 1.00 98.44 340 THR A C 1
ATOM 2743 O O . THR A 1 340 ? -2.973 -3.711 -1.097 1.00 98.44 340 THR A O 1
ATOM 2746 N N . VAL A 1 341 ? -1.339 -3.522 -2.633 1.00 98.62 341 VAL A N 1
ATOM 2747 C CA . VAL A 1 341 ? -2.237 -3.053 -3.710 1.00 98.62 341 VAL A CA 1
ATOM 2748 C C . VAL A 1 341 ? -3.301 -4.111 -3.999 1.00 98.62 341 VAL A C 1
ATOM 2750 O O . VAL A 1 341 ? -4.493 -3.810 -4.046 1.00 98.62 341 VAL A O 1
ATOM 2753 N N . CYS A 1 342 ? -2.897 -5.382 -4.091 1.00 98.88 342 CYS A N 1
ATOM 2754 C CA . CYS A 1 342 ? -3.831 -6.501 -4.211 1.00 98.88 342 CYS A CA 1
ATOM 2755 C C . CYS A 1 342 ? -4.872 -6.510 -3.077 1.00 98.88 342 CYS A C 1
ATOM 2757 O O . CYS A 1 342 ? -6.061 -6.698 -3.341 1.00 98.88 342 CYS A O 1
ATOM 2759 N N . ALA A 1 343 ? -4.452 -6.285 -1.826 1.00 98.81 343 ALA A N 1
ATOM 2760 C CA . ALA A 1 343 ? -5.356 -6.228 -0.678 1.00 98.81 343 ALA A CA 1
ATOM 2761 C C . ALA A 1 343 ? -6.365 -5.069 -0.787 1.00 98.81 343 ALA A C 1
ATOM 2763 O O . ALA A 1 343 ? -7.548 -5.269 -0.494 1.00 98.81 343 ALA A O 1
ATOM 2764 N N . ASN A 1 344 ? -5.935 -3.901 -1.273 1.00 98.62 344 ASN A N 1
ATOM 2765 C CA . ASN A 1 344 ? -6.811 -2.754 -1.524 1.00 98.62 344 ASN A CA 1
ATOM 2766 C C . ASN A 1 344 ? -7.822 -3.026 -2.638 1.00 98.62 344 ASN A C 1
ATOM 2768 O O . ASN A 1 344 ? -9.001 -2.706 -2.473 1.00 98.62 344 ASN A O 1
ATOM 2772 N N . VAL A 1 345 ? -7.416 -3.698 -3.719 1.00 98.81 345 VAL A N 1
ATOM 2773 C CA . VAL A 1 345 ? -8.344 -4.121 -4.780 1.00 98.81 345 VAL A CA 1
ATOM 2774 C C . VAL A 1 345 ? -9.394 -5.096 -4.252 1.00 98.81 345 VAL A C 1
ATOM 2776 O O . VAL A 1 345 ? -10.590 -4.894 -4.486 1.00 98.81 345 VAL A O 1
ATOM 2779 N N . LEU A 1 346 ? -8.990 -6.119 -3.489 1.00 98.75 346 LEU A N 1
ATOM 2780 C CA . LEU A 1 346 ? -9.948 -7.049 -2.882 1.00 98.75 346 LEU A CA 1
ATOM 2781 C C . LEU A 1 346 ? -10.917 -6.327 -1.944 1.00 98.75 346 LEU A C 1
ATOM 2783 O O . LEU A 1 346 ? -12.122 -6.588 -2.003 1.00 98.75 346 LEU A O 1
ATOM 2787 N N . PHE A 1 347 ? -10.420 -5.408 -1.111 1.00 98.69 347 PHE A N 1
ATOM 2788 C CA . PHE A 1 347 ? -11.270 -4.624 -0.220 1.00 98.69 347 PHE A CA 1
ATOM 2789 C C . PHE A 1 347 ? -12.247 -3.748 -1.007 1.00 98.69 347 PHE A C 1
ATOM 2791 O O . PHE A 1 347 ? -13.445 -3.792 -0.732 1.00 98.69 347 PHE A O 1
ATOM 2798 N N . GLY A 1 348 ? -11.770 -3.001 -2.005 1.00 98.38 348 GLY A N 1
ATOM 2799 C CA . GLY A 1 348 ? -12.590 -2.112 -2.827 1.00 98.38 348 GLY A CA 1
ATOM 2800 C C . GLY A 1 348 ? -13.709 -2.856 -3.556 1.00 98.38 348 GLY A C 1
ATOM 2801 O O . GLY A 1 348 ? -14.862 -2.430 -3.493 1.00 98.38 348 GLY A O 1
ATOM 2802 N N . ILE A 1 349 ? -13.416 -4.012 -4.166 1.00 98.56 349 ILE A N 1
ATOM 2803 C CA . ILE A 1 349 ? -14.439 -4.864 -4.800 1.00 98.56 349 ILE A CA 1
ATOM 2804 C C . ILE A 1 349 ? -15.424 -5.391 -3.750 1.00 98.56 349 ILE A C 1
ATOM 2806 O O . ILE A 1 349 ? -16.635 -5.242 -3.907 1.00 98.56 349 ILE A O 1
ATOM 2810 N N . THR A 1 350 ? -14.923 -5.971 -2.657 1.00 98.56 350 THR A N 1
ATOM 2811 C CA . THR A 1 350 ? -15.761 -6.560 -1.598 1.00 98.56 350 THR A CA 1
ATOM 2812 C C . THR A 1 350 ? -16.700 -5.527 -0.987 1.00 98.56 350 THR A C 1
ATOM 2814 O O . THR A 1 350 ? -17.909 -5.742 -0.892 1.00 98.56 350 THR A O 1
ATOM 2817 N N . ALA A 1 351 ? -16.156 -4.384 -0.578 1.00 98.06 351 ALA A N 1
ATOM 2818 C CA . ALA A 1 351 ? -16.913 -3.297 0.015 1.00 98.06 351 ALA A CA 1
ATOM 2819 C C . ALA A 1 351 ? -17.869 -2.672 -1.000 1.00 98.06 351 ALA A C 1
ATOM 2821 O O . ALA A 1 351 ? -19.035 -2.447 -0.667 1.00 98.06 351 ALA A O 1
ATOM 2822 N N . GLY A 1 352 ? -17.426 -2.465 -2.240 1.00 97.62 352 GLY A N 1
ATOM 2823 C CA . GLY A 1 352 ? -18.246 -1.918 -3.315 1.00 97.62 352 GLY A CA 1
ATOM 2824 C C . GLY A 1 352 ? -19.490 -2.761 -3.597 1.00 97.62 352 GLY A C 1
ATOM 2825 O O . GLY A 1 352 ? -20.599 -2.228 -3.619 1.00 97.62 352 GLY A O 1
ATOM 2826 N N . VAL A 1 353 ? -19.331 -4.083 -3.714 1.00 96.94 353 VAL A N 1
ATOM 2827 C CA . VAL A 1 353 ? -20.448 -5.016 -3.939 1.00 96.94 353 VAL A CA 1
ATOM 2828 C C . VAL A 1 353 ? -21.390 -5.041 -2.736 1.00 96.94 353 VAL A C 1
ATOM 2830 O O . VAL A 1 353 ? -22.605 -4.937 -2.882 1.00 96.94 353 VAL A O 1
ATOM 2833 N N . LEU A 1 354 ? -20.850 -5.146 -1.518 1.00 95.50 354 LEU A N 1
ATOM 2834 C CA . LEU A 1 354 ? -21.661 -5.347 -0.311 1.00 95.50 354 LEU A CA 1
ATOM 2835 C C . LEU A 1 354 ? -22.375 -4.089 0.196 1.00 95.50 354 LEU A C 1
ATOM 2837 O O . LEU A 1 354 ? -23.320 -4.212 0.989 1.00 95.50 354 LEU A O 1
ATOM 2841 N N . SER A 1 355 ? -21.899 -2.909 -0.201 1.00 95.44 355 SER A N 1
ATOM 2842 C CA . SER A 1 355 ? -22.515 -1.606 0.085 1.00 95.44 355 SER A CA 1
ATOM 2843 C C . SER A 1 355 ? -23.500 -1.160 -0.997 1.00 95.44 355 SER A C 1
ATOM 2845 O O . SER A 1 355 ? -24.334 -0.302 -0.723 1.00 95.44 355 SER A O 1
ATOM 2847 N N . GLY A 1 356 ? -23.412 -1.731 -2.204 1.00 93.88 356 GLY A N 1
ATOM 2848 C CA . GLY A 1 356 ? -24.138 -1.257 -3.383 1.00 93.88 356 GLY A CA 1
ATOM 2849 C C . GLY A 1 356 ? -23.475 -0.070 -4.090 1.00 93.88 356 GLY A C 1
ATOM 2850 O O . GLY A 1 356 ? -24.085 0.500 -4.987 1.00 93.88 356 GLY A O 1
ATOM 2851 N N . ALA A 1 357 ? -22.242 0.307 -3.721 1.00 94.75 357 ALA A N 1
ATOM 2852 C CA . ALA A 1 357 ? -21.472 1.309 -4.464 1.00 94.75 357 ALA A CA 1
ATOM 2853 C C . ALA A 1 357 ? -21.083 0.819 -5.873 1.00 94.75 357 ALA A C 1
ATOM 2855 O O . ALA A 1 357 ? -20.898 1.634 -6.773 1.00 94.75 357 ALA A O 1
ATOM 2856 N N . ILE A 1 358 ? -21.003 -0.503 -6.076 1.00 94.81 358 ILE A N 1
ATOM 2857 C CA . ILE A 1 358 ? -21.052 -1.115 -7.408 1.00 94.81 358 ILE A CA 1
ATOM 2858 C C . ILE A 1 358 ? -22.496 -1.566 -7.649 1.00 94.81 358 ILE A C 1
ATOM 2860 O O . ILE A 1 358 ? -22.935 -2.598 -7.139 1.00 94.81 358 ILE A O 1
ATOM 2864 N N . ASP A 1 359 ? -23.241 -0.773 -8.411 1.00 87.50 359 ASP A N 1
ATOM 2865 C CA . ASP A 1 359 ? -24.689 -0.912 -8.590 1.00 87.50 359 ASP A CA 1
ATOM 2866 C C . ASP A 1 359 ? -25.085 -1.872 -9.725 1.00 87.50 359 ASP A C 1
ATOM 2868 O O . ASP A 1 359 ? -26.178 -2.437 -9.702 1.00 87.50 359 ASP A O 1
ATOM 2872 N N . LYS A 1 360 ? -24.199 -2.088 -10.705 1.00 91.94 360 LYS A N 1
ATOM 2873 C CA . LYS A 1 360 ? -24.426 -2.952 -11.875 1.00 91.94 360 LYS A CA 1
ATOM 2874 C C . LYS A 1 360 ? -23.936 -4.386 -11.627 1.00 91.94 360 LYS A C 1
ATOM 2876 O O . LYS A 1 360 ? -22.720 -4.594 -11.606 1.00 91.94 360 LYS A O 1
ATOM 2881 N N . PRO A 1 361 ? -24.838 -5.386 -11.530 1.00 91.31 361 PRO A N 1
ATOM 2882 C CA . PRO A 1 361 ? -24.459 -6.780 -11.299 1.00 91.31 361 PRO A CA 1
ATOM 2883 C C . PRO A 1 361 ? -23.474 -7.337 -12.322 1.00 91.31 361 PRO A C 1
ATOM 2885 O O . PRO A 1 361 ? -22.490 -7.958 -11.931 1.00 91.31 361 PRO A O 1
ATOM 2888 N N . ASP A 1 362 ? -23.681 -7.029 -13.605 1.00 94.06 362 ASP A N 1
ATOM 2889 C CA . ASP A 1 362 ? -22.861 -7.518 -14.722 1.00 94.06 362 ASP A CA 1
ATOM 2890 C C . ASP A 1 362 ? -21.363 -7.194 -14.585 1.00 94.06 362 ASP A C 1
ATOM 2892 O O . ASP A 1 362 ? -20.542 -7.854 -15.214 1.00 94.06 362 ASP A O 1
ATOM 2896 N N . LEU A 1 363 ? -20.985 -6.205 -13.763 1.00 92.62 363 LEU A N 1
ATOM 2897 C CA . LEU A 1 363 ? -19.582 -5.851 -13.532 1.00 92.62 363 LEU A CA 1
ATOM 2898 C C . LEU A 1 363 ? -18.869 -6.812 -12.582 1.00 92.62 363 LEU A C 1
ATOM 2900 O O . LEU A 1 363 ? -17.728 -7.185 -12.835 1.00 92.62 363 LEU A O 1
ATOM 2904 N N . TYR A 1 364 ? -19.517 -7.202 -11.483 1.00 90.50 364 TYR A N 1
ATOM 2905 C CA . TYR A 1 364 ? -18.889 -8.027 -10.447 1.00 90.50 364 TYR A CA 1
ATOM 2906 C C . TYR A 1 364 ? -19.235 -9.514 -10.560 1.00 90.50 364 TYR A C 1
ATOM 2908 O O . TYR A 1 364 ? -18.581 -10.337 -9.922 1.00 90.50 364 TYR A O 1
ATOM 2916 N N . ILE A 1 365 ? -20.228 -9.877 -11.381 1.00 94.81 365 ILE A N 1
ATOM 2917 C CA . ILE A 1 365 ? -20.506 -11.278 -11.730 1.00 94.81 365 ILE A CA 1
ATOM 2918 C C . ILE A 1 365 ? -19.779 -11.738 -13.006 1.00 94.81 365 ILE A C 1
ATOM 2920 O O . ILE A 1 365 ? -19.917 -12.902 -13.377 1.00 94.81 365 ILE A O 1
ATOM 2924 N N . ASP A 1 366 ? -19.019 -10.855 -13.662 1.00 97.31 366 ASP A N 1
ATOM 2925 C CA . ASP A 1 366 ? -18.144 -11.182 -14.794 1.00 97.31 366 ASP A CA 1
ATOM 2926 C C . ASP A 1 366 ? -17.113 -12.249 -14.377 1.00 97.31 366 ASP A C 1
ATOM 2928 O O . ASP A 1 366 ? -16.420 -12.111 -13.368 1.00 97.31 366 ASP A O 1
ATOM 2932 N N . GLU A 1 367 ? -17.023 -13.336 -15.145 1.00 96.81 367 GLU A N 1
ATOM 2933 C CA . GLU A 1 367 ? -16.186 -14.494 -14.803 1.00 96.81 367 GLU A CA 1
ATOM 2934 C C . GLU A 1 367 ? -14.688 -14.166 -14.755 1.00 96.81 367 GLU A C 1
ATOM 2936 O O . GLU A 1 367 ? -13.957 -14.725 -13.935 1.00 96.81 367 GLU A O 1
ATOM 2941 N N . ASP A 1 368 ? -14.220 -13.229 -15.580 1.00 97.44 368 ASP A N 1
ATOM 2942 C CA . ASP A 1 368 ? -12.819 -12.816 -15.586 1.00 97.44 368 ASP A CA 1
ATOM 2943 C C . ASP A 1 368 ? -12.504 -11.966 -14.345 1.00 97.44 368 ASP A C 1
ATOM 2945 O O . ASP A 1 368 ? -11.465 -12.145 -13.708 1.00 97.44 368 ASP A O 1
ATOM 2949 N N . VAL A 1 369 ? -13.447 -11.119 -13.915 1.00 98.12 369 VAL A N 1
ATOM 2950 C CA . VAL A 1 369 ? -13.347 -10.371 -12.647 1.00 98.12 369 VAL A CA 1
ATOM 2951 C C . VAL A 1 369 ? -13.336 -11.321 -11.447 1.00 98.12 369 VAL A C 1
ATOM 2953 O O . VAL A 1 369 ? -12.477 -11.183 -10.570 1.00 98.12 369 VAL A O 1
ATOM 2956 N N . LYS A 1 370 ? -14.232 -12.319 -11.412 1.00 97.94 370 LYS A N 1
ATOM 2957 C CA . LYS A 1 370 ? -14.242 -13.351 -10.359 1.00 97.94 370 LYS A CA 1
ATOM 2958 C C . LYS A 1 370 ? -12.917 -14.104 -10.307 1.00 97.94 370 LYS A C 1
ATOM 2960 O O . LYS A 1 370 ? -12.365 -14.300 -9.223 1.00 97.94 370 LYS A O 1
ATOM 2965 N N . MET A 1 371 ? -12.389 -14.504 -11.463 1.00 97.88 371 MET A N 1
ATOM 2966 C CA . MET A 1 371 ? -11.110 -15.202 -11.555 1.00 97.88 371 MET A CA 1
ATOM 2967 C C . MET A 1 371 ? -9.959 -14.339 -11.028 1.00 97.88 371 MET A C 1
ATOM 2969 O O . MET A 1 371 ? -9.183 -14.818 -10.200 1.00 97.88 371 MET A O 1
ATOM 2973 N N . ILE A 1 372 ? -9.861 -13.072 -11.449 1.00 98.75 372 ILE A N 1
ATOM 2974 C CA . ILE A 1 372 ? -8.842 -12.133 -10.951 1.00 98.75 372 ILE A CA 1
ATOM 2975 C C . ILE A 1 372 ? -8.939 -12.000 -9.429 1.00 98.75 372 ILE A C 1
ATOM 2977 O O . ILE A 1 372 ? -7.925 -12.094 -8.734 1.00 98.75 372 ILE A O 1
ATOM 2981 N N . TYR A 1 373 ? -10.151 -11.845 -8.894 1.00 98.81 373 TYR A N 1
ATOM 2982 C CA . TYR A 1 373 ? -10.392 -11.722 -7.459 1.00 98.81 373 TYR A CA 1
ATOM 2983 C C . TYR A 1 373 ? -9.953 -12.980 -6.681 1.00 98.81 373 TYR A C 1
ATOM 2985 O O . TYR A 1 373 ? -9.215 -12.879 -5.696 1.00 98.81 373 TYR A O 1
ATOM 2993 N N . MET A 1 374 ? -10.347 -14.179 -7.123 1.00 98.62 374 MET A N 1
ATOM 2994 C CA . MET A 1 374 ? -10.002 -15.442 -6.447 1.00 98.62 374 MET A CA 1
ATOM 2995 C C . MET A 1 374 ? -8.507 -15.775 -6.541 1.00 98.62 374 MET A C 1
ATOM 2997 O O . MET A 1 374 ? -7.897 -16.206 -5.558 1.00 98.62 374 MET A O 1
ATOM 3001 N N . ASN A 1 375 ? -7.887 -15.537 -7.697 1.00 98.75 375 ASN A N 1
ATOM 3002 C CA . ASN A 1 375 ? -6.454 -15.748 -7.896 1.00 98.75 375 ASN A CA 1
ATOM 3003 C C . ASN A 1 375 ? -5.623 -14.784 -7.045 1.00 98.75 375 ASN A C 1
ATOM 3005 O O . ASN A 1 375 ? -4.678 -15.202 -6.376 1.00 98.75 375 ASN A O 1
ATOM 3009 N N . THR A 1 376 ? -6.021 -13.513 -7.000 1.00 98.88 376 THR A N 1
ATOM 3010 C CA . THR A 1 376 ? -5.374 -12.492 -6.164 1.00 98.88 376 THR A CA 1
ATOM 3011 C C . THR A 1 376 ? -5.561 -12.792 -4.675 1.00 98.88 376 THR A C 1
ATOM 3013 O O . THR A 1 376 ? -4.622 -12.668 -3.890 1.00 98.88 376 THR A O 1
ATOM 3016 N N . THR A 1 377 ? -6.730 -13.301 -4.278 1.00 98.88 377 THR A N 1
ATOM 3017 C CA . THR A 1 377 ? -6.944 -13.809 -2.916 1.00 98.88 377 THR A CA 1
ATOM 3018 C C . THR A 1 377 ? -6.002 -14.969 -2.594 1.00 98.88 377 THR A C 1
ATOM 3020 O O . THR A 1 377 ? -5.382 -14.993 -1.531 1.00 98.88 377 THR A O 1
ATOM 3023 N N . SER A 1 378 ? -5.849 -15.914 -3.522 1.00 98.75 378 SER A N 1
ATOM 3024 C CA . SER A 1 378 ? -4.943 -17.056 -3.360 1.00 98.75 378 SER A CA 1
ATOM 3025 C C . SER A 1 378 ? -3.484 -16.618 -3.225 1.00 98.75 378 SER A C 1
ATOM 3027 O O . SER A 1 378 ? -2.749 -17.211 -2.436 1.00 98.75 378 SER A O 1
ATOM 3029 N N . LEU A 1 379 ? -3.077 -15.566 -3.942 1.00 98.81 379 LEU A N 1
ATOM 3030 C CA . LEU A 1 379 ? -1.755 -14.959 -3.802 1.00 98.81 379 LEU A CA 1
ATOM 3031 C C . LEU A 1 379 ? -1.546 -14.374 -2.398 1.00 98.81 379 LEU A C 1
ATOM 3033 O O . LEU A 1 379 ? -0.558 -14.694 -1.745 1.00 98.81 379 LEU A O 1
ATOM 3037 N N . ILE A 1 380 ? -2.485 -13.568 -1.898 1.00 98.88 380 ILE A N 1
ATOM 3038 C CA . ILE A 1 380 ? -2.391 -12.990 -0.546 1.00 98.88 380 ILE A CA 1
ATOM 3039 C C . ILE A 1 380 ? -2.294 -14.092 0.515 1.00 98.88 380 ILE A C 1
ATOM 3041 O O . ILE A 1 380 ? -1.452 -14.026 1.411 1.00 98.88 380 ILE A O 1
ATOM 3045 N N . VAL A 1 381 ? -3.107 -15.145 0.387 1.00 98.81 381 VAL A N 1
ATOM 3046 C CA . VAL A 1 381 ? -3.043 -16.317 1.274 1.00 98.81 381 VAL A CA 1
ATOM 3047 C C . VAL A 1 381 ? -1.672 -16.987 1.203 1.00 98.81 381 VAL A C 1
ATOM 3049 O O . VAL A 1 381 ? -1.089 -17.320 2.237 1.00 98.81 381 VAL A O 1
ATOM 3052 N N . TYR A 1 382 ? -1.142 -17.170 -0.005 1.00 98.62 382 TYR A N 1
ATOM 3053 C CA . TYR A 1 382 ? 0.166 -17.771 -0.228 1.00 98.62 382 TYR A CA 1
ATOM 3054 C C . TYR A 1 382 ? 1.289 -16.968 0.445 1.00 98.62 382 TYR A C 1
ATOM 3056 O O . TYR A 1 382 ? 2.129 -17.564 1.128 1.00 98.62 382 TYR A O 1
ATOM 3064 N N . GLU A 1 383 ? 1.281 -15.643 0.291 1.00 98.69 383 GLU A N 1
ATOM 3065 C CA . GLU A 1 383 ? 2.309 -14.749 0.827 1.00 98.69 383 GLU A CA 1
ATOM 3066 C C . GLU A 1 383 ? 2.246 -14.645 2.357 1.00 98.69 383 GLU A C 1
ATOM 3068 O O . GLU A 1 383 ? 3.282 -14.768 3.012 1.00 98.69 383 GLU A O 1
ATOM 3073 N N . ILE A 1 384 ? 1.056 -14.550 2.967 1.00 98.69 384 ILE A N 1
ATOM 3074 C CA . ILE A 1 384 ? 0.927 -14.582 4.438 1.00 98.69 384 ILE A CA 1
ATOM 3075 C C . ILE A 1 384 ? 1.456 -15.910 4.999 1.00 98.69 384 ILE A C 1
ATOM 3077 O O . ILE A 1 384 ? 2.221 -15.923 5.966 1.00 98.69 384 ILE A O 1
ATOM 3081 N N . ALA A 1 385 ? 1.100 -17.041 4.381 1.00 98.31 385 ALA A N 1
ATOM 3082 C CA . ALA A 1 385 ? 1.528 -18.364 4.843 1.00 98.31 385 ALA A CA 1
ATOM 3083 C C . ALA A 1 385 ? 3.048 -18.592 4.745 1.00 98.31 385 ALA A C 1
ATOM 3085 O O . ALA A 1 385 ? 3.580 -19.490 5.403 1.00 98.31 385 ALA A O 1
ATOM 3086 N N . ARG A 1 386 ? 3.752 -17.803 3.924 1.00 97.25 386 ARG A N 1
ATOM 3087 C CA . ARG A 1 386 ? 5.192 -17.941 3.654 1.00 97.25 386 ARG A CA 1
ATOM 3088 C C . ARG A 1 386 ? 6.018 -16.735 4.088 1.00 97.25 386 ARG A C 1
ATOM 3090 O O . ARG A 1 386 ? 7.158 -16.608 3.647 1.00 97.25 386 ARG A O 1
ATOM 3097 N N . ASN A 1 387 ? 5.475 -15.894 4.972 1.00 95.75 387 ASN A N 1
ATOM 3098 C CA . ASN A 1 387 ? 6.154 -14.693 5.460 1.00 95.75 387 ASN A CA 1
ATOM 3099 C C . ASN A 1 387 ? 6.669 -13.831 4.295 1.00 95.75 387 ASN A C 1
ATOM 3101 O O . ASN A 1 387 ? 7.863 -13.538 4.201 1.00 95.75 387 ASN A O 1
ATOM 3105 N N . LEU A 1 388 ? 5.765 -13.509 3.364 1.00 97.31 388 LEU A N 1
ATOM 3106 C CA . LEU A 1 388 ? 6.032 -12.655 2.207 1.00 97.31 388 LEU A CA 1
ATOM 3107 C C . LEU A 1 388 ? 7.191 -13.181 1.343 1.00 97.31 388 LEU A C 1
ATOM 3109 O O . LEU A 1 388 ? 8.103 -12.445 0.963 1.00 97.31 388 LEU A O 1
ATOM 3113 N N . SER A 1 389 ? 7.238 -14.508 1.173 1.00 95.88 389 SER A N 1
ATOM 3114 C CA . SER A 1 389 ? 8.310 -15.232 0.481 1.00 95.88 389 SER A CA 1
ATOM 3115 C C . SER A 1 389 ? 9.724 -14.865 0.974 1.00 95.88 389 SER A C 1
ATOM 3117 O O . SER A 1 389 ? 10.707 -14.990 0.245 1.00 95.88 389 SER A O 1
ATOM 3119 N N . SER A 1 390 ? 9.835 -14.421 2.236 1.00 95.25 390 SER A N 1
ATOM 3120 C CA . SER A 1 390 ? 11.050 -13.873 2.864 1.00 95.25 390 SER A CA 1
ATOM 3121 C C . SER A 1 390 ? 11.670 -12.664 2.142 1.00 95.25 390 SER A C 1
ATOM 3123 O O . SER A 1 390 ? 12.833 -12.338 2.381 1.00 95.25 390 SER A O 1
ATOM 3125 N N . ARG A 1 391 ? 10.905 -11.994 1.272 1.00 96.38 391 ARG A N 1
ATOM 3126 C CA . ARG A 1 391 ? 11.290 -10.812 0.486 1.00 96.38 391 ARG A CA 1
ATOM 3127 C C . ARG A 1 391 ? 10.212 -9.723 0.565 1.00 96.38 391 ARG A C 1
ATOM 3129 O O . ARG A 1 391 ? 9.680 -9.316 -0.471 1.00 96.38 391 ARG A O 1
ATOM 3136 N N . PRO A 1 392 ? 9.897 -9.227 1.779 1.00 96.38 392 PRO A N 1
ATOM 3137 C CA . PRO A 1 392 ? 8.895 -8.177 1.958 1.00 96.38 392 PRO A CA 1
ATOM 3138 C C . PRO A 1 392 ? 9.243 -6.899 1.184 1.00 96.38 392 PRO A C 1
ATOM 3140 O O . PRO A 1 392 ? 8.345 -6.205 0.728 1.00 96.38 392 PRO A O 1
ATOM 3143 N N . ASP A 1 393 ? 10.530 -6.629 0.950 1.00 95.69 393 ASP A N 1
ATOM 3144 C CA . ASP A 1 393 ? 10.998 -5.498 0.149 1.00 95.69 393 ASP A CA 1
ATOM 3145 C C . ASP A 1 393 ? 10.550 -5.546 -1.320 1.00 95.69 393 ASP A C 1
ATOM 3147 O O . ASP A 1 393 ? 10.433 -4.489 -1.948 1.00 95.69 393 ASP A O 1
ATOM 3151 N N . LEU A 1 394 ? 10.293 -6.752 -1.846 1.00 97.75 394 LEU A N 1
ATOM 3152 C CA . LEU A 1 394 ? 9.808 -6.988 -3.206 1.00 97.75 394 LEU A CA 1
ATOM 3153 C C . LEU A 1 394 ? 8.296 -7.223 -3.253 1.00 97.75 394 LEU A C 1
ATOM 3155 O O . LEU A 1 394 ? 7.624 -6.658 -4.111 1.00 97.75 394 LEU A O 1
ATOM 3159 N N . SER A 1 395 ? 7.747 -8.051 -2.360 1.00 97.94 395 SER A N 1
ATOM 3160 C CA . SER A 1 395 ? 6.304 -8.333 -2.352 1.00 97.94 395 SER A CA 1
ATOM 3161 C C . SER A 1 395 ? 5.487 -7.107 -1.938 1.00 97.94 395 SER A C 1
ATOM 3163 O O . SER A 1 395 ? 4.370 -6.926 -2.417 1.00 97.94 395 SER A O 1
ATOM 3165 N N . LEU A 1 396 ? 6.060 -6.254 -1.082 1.00 97.62 396 LEU A N 1
ATOM 3166 C CA . LEU A 1 396 ? 5.525 -4.957 -0.679 1.00 97.62 396 LEU A CA 1
ATOM 3167 C C . LEU A 1 396 ? 6.363 -3.835 -1.320 1.00 97.62 396 LEU A C 1
ATOM 3169 O O . LEU A 1 396 ? 7.073 -3.056 -0.669 1.00 97.62 396 LEU A O 1
ATOM 3173 N N . THR A 1 397 ? 6.343 -3.810 -2.653 1.00 96.19 397 THR A N 1
ATOM 3174 C CA . THR A 1 397 ? 7.155 -2.901 -3.475 1.00 96.19 397 THR A CA 1
ATOM 3175 C C . THR A 1 397 ? 6.968 -1.431 -3.078 1.00 96.19 397 THR A C 1
ATOM 3177 O O . THR A 1 397 ? 7.954 -0.692 -3.054 1.00 96.19 397 THR A O 1
ATOM 3180 N N . TYR A 1 398 ? 5.757 -1.018 -2.710 1.00 96.69 398 TYR A N 1
ATOM 3181 C CA . TYR A 1 398 ? 5.416 0.350 -2.322 1.00 96.69 398 TYR A CA 1
ATOM 3182 C C . TYR A 1 398 ? 5.068 0.489 -0.833 1.00 96.69 398 TYR A C 1
ATOM 3184 O O . TYR A 1 398 ? 5.326 1.549 -0.270 1.00 96.69 398 TYR A O 1
ATOM 3192 N N . TYR A 1 399 ? 4.598 -0.572 -0.171 1.00 96.75 399 TYR A N 1
ATOM 3193 C CA . TYR A 1 399 ? 4.142 -0.556 1.231 1.00 96.75 399 TYR A CA 1
ATOM 3194 C C . TYR A 1 399 ? 5.104 -1.269 2.186 1.00 96.75 399 TYR A C 1
ATOM 3196 O O . TYR A 1 399 ? 4.875 -2.422 2.532 1.00 96.75 399 TYR A O 1
ATOM 3204 N N . PRO A 1 400 ? 6.187 -0.641 2.662 1.00 95.56 400 PRO A N 1
ATOM 3205 C CA . PRO A 1 400 ? 7.244 -1.367 3.360 1.00 95.56 400 PRO A CA 1
ATOM 3206 C C . PRO A 1 400 ? 6.773 -2.075 4.644 1.00 95.56 400 PRO A C 1
ATOM 3208 O O . PRO A 1 400 ? 7.408 -3.053 5.050 1.00 95.56 400 PRO A O 1
ATOM 3211 N N . SER A 1 401 ? 5.668 -1.625 5.253 1.00 96.62 401 SER A N 1
ATOM 3212 C CA . SER A 1 401 ? 5.123 -2.224 6.469 1.00 96.62 401 SER A CA 1
ATOM 3213 C C . SER A 1 401 ? 4.263 -3.460 6.210 1.00 96.62 401 SER A C 1
ATOM 3215 O O . SER A 1 401 ? 3.162 -3.392 5.657 1.00 96.62 401 SER A O 1
ATOM 3217 N N . LYS A 1 402 ? 4.701 -4.606 6.744 1.00 97.44 402 LYS A N 1
ATOM 3218 C CA . LYS A 1 402 ? 3.885 -5.832 6.750 1.00 97.44 402 LYS A CA 1
ATOM 3219 C C . LYS A 1 402 ? 2.626 -5.706 7.617 1.00 97.44 402 LYS A C 1
ATOM 3221 O O . LYS A 1 402 ? 1.636 -6.386 7.360 1.00 97.44 402 LYS A O 1
ATOM 3226 N N . PHE A 1 403 ? 2.647 -4.851 8.643 1.00 98.50 403 PHE A N 1
ATOM 3227 C CA . PHE A 1 403 ? 1.505 -4.677 9.545 1.00 98.50 403 PHE A CA 1
ATOM 3228 C C . PHE A 1 403 ? 0.362 -3.931 8.859 1.00 98.50 403 PHE A C 1
ATOM 3230 O O . PHE A 1 403 ? -0.800 -4.265 9.081 1.00 98.50 403 PHE A O 1
ATOM 3237 N N . GLU A 1 404 ? 0.683 -2.979 7.982 1.00 97.81 404 GLU A N 1
ATOM 3238 C CA . GLU A 1 404 ? -0.308 -2.319 7.131 1.00 97.81 404 GLU A CA 1
ATOM 3239 C C . GLU A 1 404 ? -0.946 -3.309 6.143 1.00 97.81 404 GLU A C 1
ATOM 3241 O O . GLU A 1 404 ? -2.172 -3.400 6.071 1.00 97.81 404 GLU A O 1
ATOM 3246 N N . PHE A 1 405 ? -0.139 -4.153 5.488 1.00 98.75 405 PHE A N 1
ATOM 3247 C CA . PHE A 1 405 ? -0.634 -5.245 4.637 1.00 98.75 405 PHE A CA 1
ATOM 3248 C C . PHE A 1 405 ? -1.592 -6.198 5.379 1.00 98.75 405 PHE A C 1
ATOM 3250 O O . PHE A 1 405 ? -2.669 -6.546 4.872 1.00 98.75 405 PHE A O 1
ATOM 3257 N N . TYR A 1 406 ? -1.232 -6.613 6.598 1.00 98.81 406 TYR A N 1
ATOM 3258 C CA . TYR A 1 406 ? -2.095 -7.452 7.431 1.00 98.81 406 TYR A CA 1
ATOM 3259 C C . TYR A 1 406 ? -3.397 -6.752 7.798 1.00 98.81 406 TYR A C 1
ATOM 3261 O O . TYR A 1 406 ? -4.463 -7.380 7.753 1.00 98.81 406 TYR A O 1
ATOM 3269 N N . TRP A 1 407 ? -3.343 -5.455 8.099 1.00 98.69 407 TRP A N 1
ATOM 3270 C CA . TRP A 1 407 ? -4.542 -4.703 8.424 1.00 98.69 407 TRP A CA 1
ATOM 3271 C C . TRP A 1 407 ? -5.472 -4.631 7.215 1.00 98.69 407 TRP A C 1
ATOM 3273 O O . TRP A 1 407 ? -6.633 -5.024 7.331 1.00 98.69 407 TRP A O 1
ATOM 3283 N N . PHE A 1 408 ? -4.970 -4.262 6.036 1.00 98.50 408 PHE A N 1
ATOM 3284 C CA . PHE A 1 408 ? -5.783 -4.183 4.816 1.00 98.50 408 PHE A CA 1
ATOM 3285 C C . PHE A 1 408 ? -6.417 -5.531 4.457 1.00 98.50 408 PHE A C 1
ATOM 3287 O O . PHE A 1 408 ? -7.606 -5.604 4.137 1.00 98.50 408 PHE A O 1
ATOM 3294 N N . THR A 1 409 ? -5.670 -6.626 4.604 1.00 98.81 409 THR A N 1
ATOM 3295 C CA . THR A 1 409 ? -6.202 -7.973 4.358 1.00 98.81 409 THR A CA 1
ATOM 3296 C C . THR A 1 409 ? -7.281 -8.356 5.377 1.00 98.81 409 THR A C 1
ATOM 3298 O O . THR A 1 409 ? -8.355 -8.848 5.011 1.00 98.81 409 THR A O 1
ATOM 3301 N N . SER A 1 410 ? -7.036 -8.107 6.667 1.00 98.81 410 SER A N 1
ATOM 3302 C CA . SER A 1 410 ? -7.999 -8.413 7.733 1.00 98.81 410 SER A CA 1
ATOM 3303 C C . SER A 1 410 ? -9.279 -7.571 7.641 1.00 98.81 410 SER A C 1
ATOM 3305 O O . SER A 1 410 ? -10.352 -8.070 7.986 1.00 98.81 410 SER A O 1
ATOM 3307 N N . ARG A 1 411 ? -9.214 -6.345 7.094 1.00 97.62 411 ARG A N 1
ATOM 3308 C CA . ARG A 1 411 ? -10.393 -5.510 6.789 1.00 97.62 411 ARG A CA 1
ATOM 3309 C C . ARG A 1 411 ? -11.363 -6.206 5.844 1.00 97.62 411 ARG A C 1
ATOM 3311 O O . ARG A 1 411 ? -12.564 -6.254 6.130 1.00 97.62 411 ARG A O 1
ATOM 3318 N N . THR A 1 412 ? -10.849 -6.809 4.773 1.00 98.62 412 THR A N 1
ATOM 3319 C CA . THR A 1 412 ? -11.651 -7.604 3.830 1.00 98.62 412 THR A CA 1
ATOM 3320 C C . THR A 1 412 ? -12.286 -8.803 4.529 1.00 98.62 412 THR A C 1
ATOM 3322 O O . THR A 1 412 ? -13.505 -8.977 4.465 1.00 98.62 412 THR A O 1
ATOM 3325 N N . TYR A 1 413 ? -11.500 -9.588 5.273 1.00 98.44 413 TYR A N 1
ATOM 3326 C CA . TYR A 1 413 ? -12.021 -10.745 6.008 1.00 98.44 413 TYR A CA 1
ATOM 3327 C C . TYR A 1 413 ? -13.111 -10.361 7.018 1.00 98.44 413 TYR A C 1
ATOM 3329 O O . TYR A 1 413 ? -14.174 -10.979 7.032 1.00 98.44 413 TYR A O 1
ATOM 3337 N N . SER A 1 414 ? -12.900 -9.309 7.813 1.00 97.38 414 SER A N 1
ATOM 3338 C CA . SER A 1 414 ? -13.883 -8.826 8.788 1.00 97.38 414 SER A CA 1
ATOM 3339 C C . SER A 1 414 ? -15.195 -8.409 8.120 1.00 97.38 414 SER A C 1
ATOM 3341 O O . SER A 1 414 ? -16.286 -8.721 8.603 1.00 97.38 414 SER A O 1
ATOM 3343 N N . LEU A 1 415 ? -15.130 -7.724 6.973 1.00 96.38 415 LEU A N 1
ATOM 3344 C CA . LEU A 1 415 ? -16.320 -7.376 6.199 1.00 96.38 415 LEU A CA 1
ATOM 3345 C C . LEU A 1 415 ? -17.076 -8.611 5.702 1.00 96.38 415 LEU A C 1
ATOM 3347 O O . LEU A 1 415 ? -18.295 -8.686 5.886 1.00 96.38 415 LEU A O 1
ATOM 3351 N N . LEU A 1 416 ? -16.364 -9.587 5.145 1.00 97.25 416 LEU A N 1
ATOM 3352 C CA . LEU A 1 416 ? -16.961 -10.839 4.691 1.00 97.25 416 LEU A CA 1
ATOM 3353 C C . LEU A 1 416 ? -17.594 -11.616 5.851 1.00 97.25 416 LEU A C 1
ATOM 3355 O O . LEU A 1 416 ? -18.743 -12.040 5.748 1.00 97.25 416 LEU A O 1
ATOM 3359 N N . ASN A 1 417 ? -16.895 -11.725 6.982 1.00 94.31 417 ASN A N 1
ATOM 3360 C CA . ASN A 1 417 ? -17.347 -12.473 8.154 1.00 94.31 417 ASN A CA 1
ATOM 3361 C C . ASN A 1 417 ? -18.671 -11.919 8.714 1.00 94.31 417 ASN A C 1
ATOM 3363 O O . ASN A 1 417 ? -19.602 -12.666 9.018 1.00 94.31 417 ASN A O 1
ATOM 3367 N N . ARG A 1 418 ? -18.807 -10.586 8.750 1.00 90.44 418 ARG A N 1
ATOM 3368 C CA . ARG A 1 418 ? -20.039 -9.896 9.178 1.00 90.44 418 ARG A CA 1
ATOM 3369 C C . ARG A 1 418 ? -21.234 -10.154 8.264 1.00 90.44 418 ARG A C 1
ATOM 3371 O O . ARG A 1 418 ? -22.375 -10.129 8.730 1.00 90.44 418 ARG A O 1
ATOM 3378 N N . LYS A 1 419 ? -21.004 -10.334 6.961 1.00 88.69 419 LYS A N 1
ATOM 3379 C CA . LYS A 1 419 ? -22.071 -10.612 5.989 1.00 88.69 419 LYS A CA 1
ATOM 3380 C C . LYS A 1 419 ? -22.416 -12.095 5.949 1.00 88.69 419 LYS A C 1
ATOM 3382 O O . LYS A 1 419 ? -23.597 -12.419 6.015 1.00 88.69 419 LYS A O 1
ATOM 3387 N N . TYR A 1 420 ? -21.416 -12.972 5.954 1.00 85.94 420 TYR A N 1
ATOM 3388 C CA . TYR A 1 420 ? -21.616 -14.419 5.971 1.00 85.94 420 TYR A CA 1
ATOM 3389 C C . TYR A 1 420 ? -22.441 -14.868 7.188 1.00 85.94 420 TYR A C 1
ATOM 3391 O O . TYR A 1 420 ? -23.411 -15.613 7.039 1.00 85.94 420 TYR A O 1
ATOM 3399 N N . GLY A 1 421 ? -22.165 -14.309 8.375 1.00 72.25 421 GLY A N 1
ATOM 3400 C CA . GLY A 1 421 ? -22.937 -14.570 9.598 1.00 72.25 421 GLY A CA 1
ATOM 3401 C C . GLY A 1 421 ? -24.431 -14.204 9.535 1.00 72.25 421 GLY A C 1
ATOM 3402 O O . GLY A 1 421 ? -25.181 -14.563 10.440 1.00 72.25 421 GLY A O 1
ATOM 3403 N N . LYS A 1 422 ? -24.895 -13.515 8.480 1.00 75.62 422 LYS A N 1
ATOM 3404 C CA . LYS A 1 422 ? -26.305 -13.135 8.266 1.00 75.62 422 LYS A CA 1
ATOM 3405 C C . LYS A 1 422 ? -27.063 -14.038 7.283 1.00 75.62 422 LYS A C 1
ATOM 3407 O O . LYS A 1 422 ? -28.213 -13.728 6.980 1.00 75.62 422 LYS A O 1
ATOM 3412 N N . GLY A 1 423 ? -26.465 -15.136 6.816 1.00 77.19 423 GLY A N 1
ATOM 3413 C CA . GLY A 1 423 ? -27.149 -16.114 5.955 1.00 77.19 423 GLY A CA 1
ATOM 3414 C C . GLY A 1 423 ? -26.359 -16.604 4.740 1.00 77.19 423 GLY A C 1
ATOM 3415 O O . GLY A 1 423 ? -26.980 -17.101 3.805 1.00 77.19 423 GLY A O 1
ATOM 3416 N N . GLY A 1 424 ? -25.028 -16.474 4.744 1.00 85.19 424 GLY A N 1
ATOM 3417 C CA . GLY A 1 424 ? -24.166 -16.857 3.622 1.00 85.19 424 GLY A CA 1
ATOM 3418 C C . GLY A 1 424 ? -24.168 -15.853 2.465 1.00 85.19 424 GLY A C 1
ATOM 3419 O O . GLY A 1 424 ? -24.741 -14.764 2.566 1.00 85.19 424 GLY A O 1
ATOM 3420 N N . PHE A 1 425 ? -23.502 -16.216 1.367 1.00 92.25 425 PHE A N 1
ATOM 3421 C CA . PHE A 1 425 ? -23.513 -15.454 0.117 1.00 92.25 425 PHE A CA 1
ATOM 3422 C C . PHE A 1 425 ? -24.420 -16.139 -0.920 1.00 92.25 425 PHE A C 1
ATOM 3424 O O . PHE A 1 425 ? -24.506 -17.368 -0.941 1.00 92.25 425 PHE A O 1
ATOM 3431 N N . PRO A 1 426 ? -25.123 -15.377 -1.778 1.00 90.81 426 PRO A N 1
ATOM 3432 C CA . PRO A 1 426 ? -25.822 -15.956 -2.920 1.00 90.81 426 PRO A CA 1
ATOM 3433 C C . PRO A 1 426 ? -24.814 -16.577 -3.899 1.00 90.81 426 PRO A C 1
ATOM 3435 O O . PRO A 1 426 ? -23.643 -16.193 -3.915 1.00 90.81 426 PRO A O 1
ATOM 3438 N N . LYS A 1 427 ? -25.269 -17.517 -4.738 1.00 90.56 427 LYS A N 1
ATOM 3439 C CA . LYS A 1 427 ? -24.400 -18.287 -5.646 1.00 90.56 427 LYS A CA 1
ATOM 3440 C C . LYS A 1 427 ? -23.574 -17.387 -6.569 1.00 90.56 427 LYS A C 1
ATOM 3442 O O . LYS A 1 427 ? -22.418 -17.671 -6.854 1.00 90.56 427 LYS A O 1
ATOM 3447 N N . GLU A 1 428 ? -24.149 -16.277 -7.010 1.00 92.38 428 GLU A N 1
ATOM 3448 C CA . GLU A 1 428 ? -23.504 -15.298 -7.886 1.00 92.38 428 GLU A CA 1
ATOM 3449 C C . GLU A 1 428 ? -22.291 -14.615 -7.224 1.00 92.38 428 GLU A C 1
ATOM 3451 O O . GLU A 1 428 ? -21.436 -14.076 -7.926 1.00 92.38 428 GLU A O 1
ATOM 3456 N N . LEU A 1 429 ? -22.200 -14.670 -5.889 1.00 95.00 429 LEU A N 1
ATOM 3457 C CA . LEU A 1 429 ? -21.137 -14.103 -5.056 1.00 95.00 429 LEU A CA 1
ATOM 3458 C C . LEU A 1 429 ? -20.255 -15.180 -4.393 1.00 95.00 429 LEU A C 1
ATOM 3460 O O . LEU A 1 429 ? -19.587 -14.900 -3.397 1.00 95.00 429 LEU A O 1
ATOM 3464 N N . GLU A 1 430 ? -20.209 -16.402 -4.934 1.00 95.12 430 GLU A N 1
ATOM 3465 C CA . GLU A 1 430 ? -19.397 -17.505 -4.385 1.00 95.12 430 GLU A CA 1
ATOM 3466 C C . GLU A 1 430 ? -17.893 -17.180 -4.293 1.00 95.12 430 GLU A C 1
ATOM 3468 O O . GLU A 1 430 ? -17.191 -17.690 -3.425 1.00 95.12 430 GLU A O 1
ATOM 3473 N N . TYR A 1 431 ? -17.390 -16.262 -5.122 1.00 97.06 431 TYR A N 1
ATOM 3474 C CA . TYR A 1 431 ? -16.006 -15.781 -5.055 1.00 97.06 431 TYR A CA 1
ATOM 3475 C C . TYR A 1 431 ? -15.712 -14.968 -3.774 1.00 97.06 431 TYR A C 1
ATOM 3477 O O . TYR A 1 431 ? -14.582 -14.977 -3.281 1.00 97.06 431 TYR A O 1
ATOM 3485 N N . LEU A 1 432 ? -16.718 -14.295 -3.196 1.00 97.75 432 LEU A N 1
ATOM 3486 C CA . LEU A 1 432 ? -16.604 -13.645 -1.885 1.00 97.75 432 LEU A CA 1
ATOM 3487 C C . LEU A 1 432 ? -16.572 -14.688 -0.763 1.00 97.75 432 LEU A C 1
ATOM 3489 O O . LEU A 1 432 ? -15.821 -14.536 0.203 1.00 97.75 432 LEU A O 1
ATOM 3493 N N . GLU A 1 433 ? -17.351 -15.764 -0.907 1.00 96.81 433 GLU A N 1
ATOM 3494 C CA . GLU A 1 433 ? -17.307 -16.900 0.013 1.00 96.81 433 GLU A CA 1
ATOM 3495 C C . GLU A 1 433 ? -15.943 -17.591 -0.026 1.00 96.81 433 GLU A C 1
ATOM 3497 O O . GLU A 1 433 ? -15.358 -17.826 1.030 1.00 96.81 433 GLU A O 1
ATOM 3502 N N . PHE A 1 434 ? -15.396 -17.828 -1.222 1.00 97.88 434 PHE A N 1
ATOM 3503 C CA . PHE A 1 434 ? -14.040 -18.342 -1.402 1.00 97.88 434 PHE A CA 1
ATOM 3504 C C . PHE A 1 434 ? -13.033 -17.505 -0.607 1.00 97.88 434 PHE A C 1
ATOM 3506 O O . PHE A 1 434 ? -12.298 -18.050 0.215 1.00 97.88 434 PHE A O 1
ATOM 3513 N N . ALA A 1 435 ? -13.055 -16.177 -0.763 1.00 98.38 435 ALA A N 1
ATOM 3514 C CA . ALA A 1 435 ? -12.130 -15.319 -0.032 1.00 98.38 435 ALA A CA 1
ATOM 3515 C C . ALA A 1 435 ? -12.315 -15.369 1.484 1.00 98.38 435 ALA A C 1
ATOM 3517 O O . ALA A 1 435 ? -11.328 -15.389 2.220 1.00 98.38 435 ALA A O 1
ATOM 3518 N N . TRP A 1 436 ? -13.554 -15.435 1.969 1.00 97.62 436 TRP A N 1
ATOM 3519 C CA . TRP A 1 436 ? -13.824 -15.607 3.395 1.00 97.62 436 TRP A CA 1
ATOM 3520 C C . TRP A 1 436 ? -13.231 -16.920 3.926 1.00 97.62 436 TRP A C 1
ATOM 3522 O O . TRP A 1 436 ? -12.528 -16.910 4.942 1.00 97.62 436 TRP A O 1
ATOM 3532 N N . GLN A 1 437 ? -13.462 -18.025 3.210 1.00 97.06 437 GLN A N 1
ATOM 3533 C CA . GLN A 1 437 ? -12.996 -19.362 3.582 1.00 97.06 437 GLN A CA 1
ATOM 3534 C C . GLN A 1 437 ? -11.469 -19.482 3.555 1.00 97.06 437 GLN A C 1
ATOM 3536 O O . GLN A 1 437 ? -10.905 -20.199 4.380 1.00 97.06 437 GLN A O 1
ATOM 3541 N N . THR A 1 438 ? -10.784 -18.793 2.638 1.00 97.94 438 THR A N 1
ATOM 3542 C CA . THR A 1 438 ? -9.327 -18.918 2.485 1.00 97.94 438 THR A CA 1
ATOM 3543 C C . THR A 1 438 ? -8.539 -17.905 3.311 1.00 97.94 438 THR A C 1
ATOM 3545 O O . THR A 1 438 ? -7.484 -18.251 3.845 1.00 97.94 438 THR A O 1
ATOM 3548 N N . LEU A 1 439 ? -9.028 -16.667 3.458 1.00 98.69 439 LEU A N 1
ATOM 3549 C CA . LEU A 1 439 ? -8.343 -15.637 4.251 1.00 98.69 439 LEU A CA 1
ATOM 3550 C C . LEU A 1 439 ? -8.420 -15.935 5.751 1.00 98.69 439 LEU A C 1
ATOM 3552 O O . LEU A 1 439 ? -7.416 -15.805 6.449 1.00 98.69 439 LEU A O 1
ATOM 3556 N N . GLY A 1 440 ? -9.580 -16.369 6.252 1.00 97.81 440 GLY A N 1
ATOM 3557 C CA . GLY A 1 440 ? -9.800 -16.591 7.685 1.00 97.81 440 GLY A CA 1
ATOM 3558 C C . GLY A 1 440 ? -8.755 -17.500 8.346 1.00 97.81 440 GLY A C 1
ATOM 3559 O O . GLY A 1 440 ? -8.111 -17.068 9.305 1.00 97.81 440 GLY A O 1
ATOM 3560 N N . PRO A 1 441 ? -8.524 -18.727 7.838 1.00 98.12 441 PRO A N 1
ATOM 3561 C CA . PRO A 1 441 ? -7.521 -19.634 8.389 1.00 98.12 441 PRO A CA 1
ATOM 3562 C C . PRO A 1 441 ? -6.109 -19.042 8.389 1.00 98.12 441 PRO A C 1
ATOM 3564 O O . PRO A 1 441 ? -5.400 -19.147 9.390 1.00 98.12 441 PRO A O 1
ATOM 3567 N N . VAL A 1 442 ? -5.701 -18.377 7.302 1.00 98.56 442 VAL A N 1
ATOM 3568 C CA . VAL A 1 442 ? -4.341 -17.835 7.198 1.00 98.56 442 VAL A CA 1
ATOM 3569 C C . VAL A 1 442 ? -4.127 -16.651 8.144 1.00 98.56 442 VAL A C 1
ATOM 3571 O O . VAL A 1 442 ? -3.060 -16.536 8.752 1.00 98.56 442 VAL A O 1
ATOM 3574 N N . LEU A 1 443 ? -5.154 -15.815 8.328 1.00 98.75 443 LEU A N 1
ATOM 3575 C CA . LEU A 1 443 ? -5.124 -14.681 9.249 1.00 98.75 443 LEU A CA 1
ATOM 3576 C C . LEU A 1 443 ? -5.081 -15.150 10.710 1.00 98.75 443 LEU A C 1
ATOM 3578 O O . LEU A 1 443 ? -4.243 -14.695 11.496 1.00 98.75 443 LEU A O 1
ATOM 3582 N N . LYS A 1 444 ? -5.937 -16.112 11.068 1.00 98.69 444 LYS A N 1
ATOM 3583 C CA . LYS A 1 444 ? -5.998 -16.688 12.420 1.00 98.69 444 LYS A CA 1
ATOM 3584 C C . LYS A 1 444 ? -4.744 -17.490 12.781 1.00 98.69 444 LYS A C 1
ATOM 3586 O O . LYS A 1 444 ? -4.352 -17.511 13.942 1.00 98.69 444 LYS A O 1
ATOM 3591 N N . GLN A 1 445 ? -4.092 -18.135 11.815 1.00 98.06 445 GLN A N 1
ATOM 3592 C CA . GLN A 1 445 ? -2.920 -18.973 12.077 1.00 98.06 445 GLN A CA 1
ATOM 3593 C C . GLN A 1 445 ? -1.594 -18.235 11.857 1.00 98.06 445 GLN A C 1
ATOM 3595 O O . GLN A 1 445 ? -0.817 -18.058 12.794 1.00 98.06 445 GLN A O 1
ATOM 3600 N N . TYR A 1 446 ? -1.302 -17.848 10.615 1.00 98.62 446 TYR A N 1
ATOM 3601 C CA . TYR A 1 446 ? 0.028 -17.392 10.210 1.00 98.62 446 TYR A CA 1
ATOM 3602 C C . TYR A 1 446 ? 0.241 -15.914 10.531 1.00 98.62 446 TYR A C 1
ATOM 3604 O O . TYR A 1 446 ? 1.212 -15.591 11.213 1.00 98.62 446 TYR A O 1
ATOM 3612 N N . MET A 1 447 ? -0.693 -15.040 10.133 1.00 98.62 447 MET A N 1
ATOM 3613 C CA . MET A 1 447 ? -0.607 -13.608 10.451 1.00 98.62 447 MET A CA 1
ATOM 3614 C C . MET A 1 447 ? -0.634 -13.387 11.964 1.00 98.62 447 MET A C 1
ATOM 3616 O O . MET A 1 447 ? 0.252 -12.729 12.498 1.00 98.62 447 MET A O 1
ATOM 3620 N N . THR A 1 448 ? -1.594 -13.994 12.675 1.00 98.81 448 THR A N 1
ATOM 3621 C CA . THR A 1 448 ? -1.696 -13.848 14.137 1.00 98.81 448 THR A CA 1
ATOM 3622 C C . THR A 1 448 ? -0.396 -14.260 14.822 1.00 98.81 448 THR A C 1
ATOM 3624 O O . THR A 1 448 ? 0.094 -13.537 15.685 1.00 98.81 448 THR A O 1
ATOM 3627 N N . LYS A 1 449 ? 0.211 -15.384 14.420 1.00 98.50 449 LYS A N 1
ATOM 3628 C CA . LYS A 1 449 ? 1.500 -15.815 14.971 1.00 98.50 449 LYS A CA 1
ATOM 3629 C C . LYS A 1 449 ? 2.606 -14.790 14.706 1.00 98.50 449 LYS A C 1
ATOM 3631 O O . LYS A 1 449 ? 3.340 -14.464 15.633 1.00 98.50 449 LYS A O 1
ATOM 3636 N N . ASP A 1 450 ? 2.735 -14.305 13.474 1.00 98.31 450 ASP A N 1
ATOM 3637 C CA . ASP A 1 450 ? 3.771 -13.334 13.104 1.00 98.31 450 ASP A CA 1
ATOM 3638 C C . ASP A 1 450 ? 3.612 -12.003 13.859 1.00 98.31 450 ASP A C 1
ATOM 3640 O O . ASP A 1 450 ? 4.576 -11.479 14.422 1.00 98.31 450 ASP A O 1
ATOM 3644 N N . VAL A 1 451 ? 2.381 -11.496 13.966 1.00 98.62 451 VAL A N 1
ATOM 3645 C CA . VAL A 1 451 ? 2.077 -10.273 14.720 1.00 98.62 451 VAL A CA 1
ATOM 3646 C C . VAL A 1 451 ? 2.365 -10.455 16.210 1.00 98.62 451 VAL A C 1
ATOM 3648 O O . VAL A 1 451 ? 3.055 -9.626 16.798 1.00 98.62 451 VAL A O 1
ATOM 3651 N N . ILE A 1 452 ? 1.912 -11.554 16.825 1.00 98.44 452 ILE A N 1
ATOM 3652 C CA . ILE A 1 452 ? 2.164 -11.829 18.249 1.00 98.44 452 ILE A CA 1
ATOM 3653 C C . ILE A 1 452 ? 3.666 -11.923 18.549 1.00 98.44 452 ILE A C 1
ATOM 3655 O O . ILE A 1 452 ? 4.114 -11.395 19.565 1.00 98.44 452 ILE A O 1
ATOM 3659 N N . LEU A 1 453 ? 4.449 -12.549 17.664 1.00 97.94 453 LEU A N 1
ATOM 3660 C CA . LEU A 1 453 ? 5.907 -12.647 17.807 1.00 97.94 453 LEU A CA 1
ATOM 3661 C C . LEU A 1 453 ? 6.635 -11.312 17.603 1.00 97.94 453 LEU A C 1
ATOM 3663 O O . LEU A 1 453 ? 7.780 -11.188 18.030 1.00 97.94 453 LEU A O 1
ATOM 3667 N N . SER A 1 454 ? 5.990 -10.331 16.971 1.00 97.62 454 SER A N 1
ATOM 3668 C CA . SER A 1 454 ? 6.572 -9.010 16.721 1.00 97.62 454 SER A CA 1
ATOM 3669 C C . SER A 1 454 ? 6.395 -8.039 17.897 1.00 97.62 454 SER A C 1
ATOM 3671 O O . SER A 1 454 ? 7.050 -6.998 17.924 1.00 97.62 454 SER A O 1
ATOM 3673 N N . PHE A 1 455 ? 5.541 -8.356 18.879 1.00 98.31 455 PHE A N 1
ATOM 3674 C CA . PHE A 1 455 ? 5.359 -7.503 20.053 1.00 98.31 455 PHE A CA 1
ATOM 3675 C C . PHE A 1 455 ? 6.565 -7.558 20.995 1.00 98.31 455 PHE A C 1
ATOM 3677 O O . PHE A 1 455 ? 6.947 -8.615 21.502 1.00 98.31 455 PHE A O 1
ATOM 3684 N N . ALA A 1 456 ? 7.099 -6.383 21.307 1.00 97.69 456 ALA A N 1
ATOM 3685 C CA . ALA A 1 456 ? 7.954 -6.151 22.457 1.00 97.69 456 ALA A CA 1
ATOM 3686 C C . ALA A 1 456 ? 7.110 -5.694 23.656 1.00 97.69 456 ALA A C 1
ATOM 3688 O O . ALA A 1 456 ? 5.996 -5.194 23.494 1.00 97.69 456 ALA A O 1
ATOM 3689 N N . LEU A 1 457 ? 7.645 -5.869 24.867 1.00 97.50 457 LEU A N 1
ATOM 3690 C CA . LEU A 1 457 ? 7.034 -5.374 26.099 1.00 97.50 457 LEU A CA 1
ATOM 3691 C C . LEU A 1 457 ? 7.897 -4.268 26.698 1.00 97.50 457 LEU A C 1
ATOM 3693 O O . LEU A 1 457 ? 9.124 -4.386 26.733 1.00 97.50 457 LEU A O 1
ATOM 3697 N N . ASP A 1 458 ? 7.261 -3.215 27.195 1.00 95.31 458 ASP A N 1
ATOM 3698 C CA . ASP A 1 458 ? 7.940 -2.203 27.995 1.00 95.31 458 ASP A CA 1
ATOM 3699 C C . ASP A 1 458 ? 8.116 -2.648 29.459 1.00 95.31 458 ASP A C 1
ATOM 3701 O O . ASP A 1 458 ? 7.741 -3.754 29.859 1.00 95.31 458 ASP A O 1
ATOM 3705 N N . THR A 1 459 ? 8.694 -1.775 30.285 1.00 93.44 459 THR A N 1
ATOM 3706 C CA . THR A 1 459 ? 8.961 -2.056 31.706 1.00 93.44 459 THR A CA 1
ATOM 3707 C C . THR A 1 459 ? 7.699 -2.266 32.545 1.00 93.44 459 THR A C 1
ATOM 3709 O O . THR A 1 459 ? 7.785 -2.867 33.615 1.00 93.44 459 THR A O 1
ATOM 3712 N N . MET A 1 460 ? 6.541 -1.809 32.067 1.00 94.12 460 MET A N 1
ATOM 3713 C CA . MET A 1 460 ? 5.235 -1.979 32.707 1.00 94.12 460 MET A CA 1
ATOM 3714 C C . MET A 1 460 ? 4.465 -3.181 32.136 1.00 94.12 460 MET A C 1
ATOM 3716 O O . MET A 1 460 ? 3.351 -3.466 32.572 1.00 94.12 460 MET A O 1
ATOM 3720 N N . GLY A 1 461 ? 5.048 -3.915 31.182 1.00 95.81 461 GLY A N 1
ATOM 3721 C CA . GLY A 1 461 ? 4.421 -5.059 30.525 1.00 95.81 461 GLY A CA 1
ATOM 3722 C C . GLY A 1 461 ? 3.402 -4.682 29.446 1.00 95.81 461 GLY A C 1
ATOM 3723 O O . GLY A 1 461 ? 2.651 -5.559 29.006 1.00 95.81 461 GLY A O 1
ATOM 3724 N N . ARG A 1 462 ? 3.367 -3.417 29.015 1.00 97.75 462 ARG A N 1
ATOM 3725 C CA . ARG A 1 462 ? 2.547 -2.943 27.891 1.00 97.75 462 ARG A CA 1
ATOM 3726 C C . ARG A 1 462 ? 3.238 -3.303 26.584 1.00 97.75 462 ARG A C 1
ATOM 3728 O O . ARG A 1 462 ? 4.464 -3.374 26.535 1.00 97.75 462 ARG A O 1
ATOM 3735 N N . ALA A 1 463 ? 2.459 -3.573 25.547 1.00 98.44 463 ALA A N 1
ATOM 3736 C CA . ALA A 1 463 ? 2.976 -4.161 24.318 1.00 98.44 463 ALA A CA 1
ATOM 3737 C C . ALA A 1 463 ? 3.085 -3.129 23.194 1.00 98.44 463 ALA A C 1
ATOM 3739 O O . ALA A 1 463 ? 2.203 -2.296 23.030 1.00 98.44 463 ALA A O 1
ATOM 3740 N N . PHE A 1 464 ? 4.141 -3.200 22.395 1.00 98.38 464 PHE A N 1
ATOM 3741 C CA . PHE A 1 464 ? 4.317 -2.346 21.222 1.00 98.38 464 PHE A CA 1
ATOM 3742 C C . PHE A 1 464 ? 5.044 -3.097 20.110 1.00 98.38 464 PHE A C 1
ATOM 3744 O O . PHE A 1 464 ? 5.667 -4.133 20.346 1.00 98.38 464 PHE A O 1
ATOM 3751 N N . VAL A 1 465 ? 4.955 -2.569 18.896 1.00 97.62 465 VAL A N 1
ATOM 3752 C CA . VAL A 1 465 ? 5.624 -3.085 17.702 1.00 97.62 465 VAL A CA 1
ATOM 3753 C C . VAL A 1 465 ? 6.405 -1.946 17.067 1.00 97.62 465 VAL A C 1
ATOM 3755 O O . VAL A 1 465 ? 5.846 -0.869 16.867 1.00 97.62 465 VAL A O 1
ATOM 3758 N N . ASP A 1 466 ? 7.658 -2.216 16.707 1.00 95.19 466 ASP A N 1
ATOM 3759 C CA . ASP A 1 466 ? 8.440 -1.329 15.839 1.00 95.19 466 ASP A CA 1
ATOM 3760 C C . ASP A 1 466 ? 8.617 -2.032 14.506 1.00 95.19 466 ASP A C 1
ATOM 3762 O O . ASP A 1 466 ? 8.709 -3.266 14.474 1.00 95.19 466 ASP A O 1
ATOM 3766 N N . ASP A 1 467 ? 8.662 -1.258 13.430 1.00 94.25 467 ASP A N 1
ATOM 3767 C CA . ASP A 1 467 ? 8.908 -1.804 12.104 1.00 94.25 467 ASP A CA 1
ATOM 3768 C C . ASP A 1 467 ? 10.360 -1.531 11.709 1.00 94.25 467 ASP A C 1
ATOM 3770 O O . ASP A 1 467 ? 11.238 -2.326 12.054 1.00 94.25 467 ASP A O 1
ATOM 3774 N N . PHE A 1 468 ? 10.661 -0.398 11.075 1.00 94.12 468 PHE A N 1
ATOM 3775 C CA . PHE A 1 468 ? 12.035 -0.109 10.649 1.00 94.12 468 PHE A CA 1
ATOM 3776 C C . PHE A 1 468 ? 12.442 1.359 10.760 1.00 94.12 468 PHE A C 1
ATOM 3778 O O . PHE A 1 468 ? 13.636 1.660 10.759 1.00 94.12 468 PHE A O 1
ATOM 3785 N N . LEU A 1 469 ? 11.511 2.306 10.821 1.00 93.75 469 LEU A N 1
ATOM 3786 C CA . LEU A 1 469 ? 11.848 3.716 10.703 1.00 93.75 469 LEU A CA 1
ATOM 3787 C C . LEU A 1 469 ? 12.623 4.205 11.935 1.00 93.75 469 LEU A C 1
ATOM 3789 O O . LEU A 1 469 ? 12.132 4.183 13.063 1.00 93.75 469 LEU A O 1
ATOM 3793 N N . GLY A 1 470 ? 13.852 4.673 11.709 1.00 87.25 470 GLY A N 1
ATOM 3794 C CA . GLY A 1 470 ? 14.761 5.119 12.769 1.00 87.25 470 GLY A CA 1
ATOM 3795 C C . GLY A 1 470 ? 15.420 4.001 13.585 1.00 87.25 470 GLY A C 1
ATOM 3796 O O . GLY A 1 470 ? 16.101 4.288 14.574 1.00 87.25 470 GLY A O 1
ATOM 3797 N N . ASP A 1 471 ? 15.257 2.746 13.172 1.00 88.50 471 ASP A N 1
ATOM 3798 C CA . ASP A 1 471 ? 15.972 1.606 13.743 1.00 88.50 471 ASP A CA 1
ATOM 3799 C C . ASP A 1 471 ? 17.271 1.383 12.957 1.00 88.50 471 ASP A C 1
ATOM 3801 O O . ASP A 1 471 ? 17.249 1.307 11.735 1.00 88.50 471 ASP A O 1
ATOM 3805 N N . GLY A 1 472 ? 18.426 1.288 13.617 1.00 84.06 472 GLY A N 1
ATOM 3806 C CA . GLY A 1 472 ? 19.710 1.162 12.904 1.00 84.06 472 GLY A CA 1
ATOM 3807 C C . GLY A 1 472 ? 20.553 2.439 12.865 1.00 84.06 472 GLY A C 1
ATOM 3808 O O . GLY A 1 472 ? 21.664 2.410 12.338 1.00 84.06 472 GLY A O 1
ATOM 3809 N N . ASP A 1 473 ? 20.061 3.538 13.442 1.00 86.31 473 ASP A N 1
ATOM 3810 C CA . ASP A 1 473 ? 20.870 4.739 13.674 1.00 86.31 473 ASP A CA 1
ATOM 3811 C C . ASP A 1 473 ? 22.012 4.452 14.655 1.00 86.31 473 ASP A C 1
ATOM 3813 O O . ASP A 1 473 ? 21.926 3.524 15.453 1.00 86.31 473 ASP A O 1
ATOM 3817 N N . LEU A 1 474 ? 23.065 5.259 14.640 1.00 85.69 474 LEU A N 1
ATOM 3818 C CA . LEU A 1 474 ? 24.230 5.114 15.504 1.00 85.69 474 LEU A CA 1
ATOM 3819 C C . LEU A 1 474 ? 24.292 6.256 16.526 1.00 85.69 474 LEU A C 1
ATOM 3821 O O . LEU A 1 474 ? 23.945 7.404 16.238 1.00 85.69 474 LEU A O 1
ATOM 3825 N N . ASP A 1 475 ? 24.707 5.938 17.752 1.00 81.19 475 ASP A N 1
ATOM 3826 C CA . ASP A 1 475 ? 25.089 6.942 18.742 1.00 81.19 475 ASP A CA 1
ATOM 3827 C C . ASP A 1 475 ? 26.532 7.431 18.525 1.00 81.19 475 ASP A C 1
ATOM 3829 O O . ASP A 1 475 ? 27.272 6.924 17.687 1.00 81.19 475 ASP A O 1
ATOM 3833 N N . PHE A 1 476 ? 26.972 8.405 19.326 1.00 80.12 476 PHE A N 1
ATOM 3834 C CA . PHE A 1 476 ? 28.330 8.966 19.253 1.00 80.12 476 PHE A CA 1
ATOM 3835 C C . PHE A 1 476 ? 29.457 7.968 19.593 1.00 80.12 476 PHE A C 1
ATOM 3837 O O . PHE A 1 476 ? 30.636 8.320 19.528 1.00 80.12 476 PHE A O 1
ATOM 3844 N N . LYS A 1 477 ? 29.118 6.747 20.020 1.00 82.69 477 LYS A N 1
ATOM 3845 C CA . LYS A 1 477 ? 30.040 5.634 20.280 1.00 82.69 477 LYS A CA 1
ATOM 3846 C C . LYS A 1 477 ? 29.863 4.497 19.264 1.00 82.69 477 LYS A C 1
ATOM 3848 O O . LYS A 1 477 ? 30.423 3.422 19.479 1.00 82.69 477 LYS A O 1
ATOM 3853 N N . ASN A 1 478 ? 29.122 4.727 18.179 1.00 80.12 478 ASN A N 1
ATOM 3854 C CA . ASN A 1 478 ? 28.772 3.755 17.144 1.00 80.12 478 ASN A CA 1
ATOM 3855 C C . ASN A 1 478 ? 27.942 2.563 17.647 1.00 80.12 478 ASN A C 1
ATOM 3857 O O . ASN A 1 478 ? 27.998 1.477 17.066 1.00 80.12 478 ASN A O 1
ATOM 3861 N N . PHE A 1 479 ? 27.162 2.735 18.716 1.00 85.38 479 PHE A N 1
ATOM 3862 C CA . PHE A 1 479 ? 26.156 1.751 19.106 1.00 85.38 479 PHE A CA 1
ATOM 3863 C C . PHE A 1 479 ? 24.855 1.982 18.352 1.00 85.38 479 PHE A C 1
ATOM 3865 O O . PHE A 1 479 ? 24.381 3.111 18.240 1.00 85.38 479 PHE A O 1
ATOM 3872 N N . THR A 1 480 ? 24.247 0.890 17.890 1.00 86.25 480 THR A N 1
ATOM 3873 C CA . THR A 1 480 ? 22.944 0.937 17.236 1.00 86.25 480 THR A CA 1
ATOM 3874 C C . THR A 1 480 ? 21.855 1.396 18.203 1.00 86.25 480 THR A C 1
ATOM 3876 O O . THR A 1 480 ? 21.634 0.800 19.259 1.00 86.25 480 THR A O 1
ATOM 3879 N N . LEU A 1 481 ? 21.153 2.449 17.810 1.00 87.12 481 LEU A N 1
ATOM 3880 C CA . LEU A 1 481 ? 19.983 3.012 18.449 1.00 87.12 481 LEU A CA 1
ATOM 3881 C C . LEU A 1 481 ? 18.710 2.457 17.812 1.00 87.12 481 LEU A C 1
ATOM 3883 O O . LEU A 1 481 ? 18.639 2.170 16.614 1.00 87.12 481 LEU A O 1
ATOM 3887 N N . ARG A 1 482 ? 17.674 2.374 18.645 1.00 87.50 482 ARG A N 1
ATOM 3888 C CA . ARG A 1 482 ? 16.307 2.076 18.232 1.00 87.50 482 ARG A CA 1
ATOM 3889 C C . ARG A 1 482 ? 15.442 3.293 18.509 1.00 87.50 482 ARG A C 1
ATOM 3891 O O . ARG A 1 482 ? 15.022 3.499 19.651 1.00 87.50 482 ARG A O 1
ATOM 3898 N N . ARG A 1 483 ? 15.255 4.149 17.503 1.00 88.62 483 ARG A N 1
ATOM 3899 C CA . ARG A 1 483 ? 14.422 5.351 17.655 1.00 88.62 483 ARG A CA 1
ATOM 3900 C C . ARG A 1 483 ? 12.942 5.045 17.478 1.00 88.62 483 ARG A C 1
ATOM 3902 O O . ARG A 1 483 ? 12.142 5.776 18.057 1.00 88.62 483 ARG A O 1
ATOM 3909 N N . ALA A 1 484 ? 12.613 3.982 16.736 1.00 92.50 484 ALA A N 1
ATOM 3910 C CA . ALA A 1 484 ? 11.259 3.482 16.542 1.00 92.50 484 ALA A CA 1
ATOM 3911 C C . ALA A 1 484 ? 10.264 4.591 16.165 1.00 92.50 484 ALA A C 1
ATOM 3913 O O . ALA A 1 484 ? 9.242 4.813 16.820 1.00 92.50 484 ALA A O 1
ATOM 3914 N N . GLU A 1 485 ? 10.606 5.341 15.120 1.00 94.75 485 GLU A N 1
ATOM 3915 C CA . GLU A 1 485 ? 9.858 6.518 14.675 1.00 94.75 485 GLU A CA 1
ATOM 3916 C C . GLU A 1 485 ? 8.497 6.144 14.064 1.00 94.75 485 GLU A C 1
ATOM 3918 O O . GLU A 1 485 ? 7.639 7.016 13.948 1.00 94.75 485 GLU A O 1
ATOM 3923 N N . ASP A 1 486 ? 8.274 4.861 13.756 1.00 96.88 486 ASP A N 1
ATOM 3924 C CA . ASP A 1 486 ? 7.003 4.292 13.290 1.00 96.88 486 ASP A CA 1
ATOM 3925 C C . ASP A 1 486 ? 6.225 3.482 14.349 1.00 96.88 486 ASP A C 1
ATOM 3927 O O . ASP A 1 486 ? 5.137 2.978 14.061 1.00 96.88 486 ASP A O 1
ATOM 3931 N N . ARG A 1 487 ? 6.712 3.401 15.598 1.00 98.00 487 ARG A N 1
ATOM 3932 C CA . ARG A 1 487 ? 6.149 2.542 16.662 1.00 98.00 487 ARG A CA 1
ATOM 3933 C C . ARG A 1 487 ? 4.649 2.715 16.873 1.00 98.00 487 ARG A C 1
ATOM 3935 O O . ARG A 1 487 ? 3.923 1.732 17.018 1.00 98.00 487 ARG A O 1
ATOM 3942 N N . ILE A 1 488 ? 4.172 3.964 16.916 1.00 98.62 488 ILE A N 1
ATOM 3943 C CA . ILE A 1 488 ? 2.743 4.259 17.119 1.00 98.62 488 ILE A CA 1
ATOM 3944 C C . ILE A 1 488 ? 1.920 3.645 15.982 1.00 98.62 488 ILE A C 1
ATOM 3946 O O . ILE A 1 488 ? 0.924 2.966 16.237 1.00 98.62 488 ILE A O 1
ATOM 3950 N N . PHE A 1 489 ? 2.347 3.866 14.739 1.00 98.56 489 PHE A N 1
ATOM 3951 C CA . PHE A 1 489 ? 1.651 3.382 13.555 1.00 98.56 489 PHE A CA 1
ATOM 3952 C C . PHE A 1 489 ? 1.664 1.856 13.485 1.00 98.56 489 PHE A C 1
ATOM 3954 O O . PHE A 1 489 ? 0.605 1.235 13.413 1.00 98.56 489 PHE A O 1
ATOM 3961 N N . SER A 1 490 ? 2.841 1.244 13.602 1.00 98.50 490 SER A N 1
ATOM 3962 C CA . SER A 1 490 ? 3.022 -0.208 13.516 1.00 98.50 490 SER A CA 1
ATOM 3963 C C . SER A 1 490 ? 2.264 -0.945 14.621 1.00 98.50 490 SER A C 1
ATOM 3965 O O . SER A 1 490 ? 1.608 -1.957 14.362 1.00 98.50 490 SER A O 1
ATOM 3967 N N . THR A 1 491 ? 2.247 -0.392 15.840 1.00 98.88 491 THR A N 1
ATOM 3968 C CA . THR A 1 491 ? 1.439 -0.926 16.948 1.00 98.88 491 THR A CA 1
ATOM 3969 C C . THR A 1 491 ? -0.059 -0.831 16.645 1.00 98.88 491 THR A C 1
ATOM 3971 O O . THR A 1 491 ? -0.784 -1.805 16.854 1.00 98.88 491 THR A O 1
ATOM 3974 N N . ALA A 1 492 ? -0.541 0.297 16.113 1.00 98.88 492 ALA A N 1
ATOM 3975 C CA . ALA A 1 492 ? -1.948 0.453 15.737 1.00 98.88 492 ALA A CA 1
ATOM 3976 C C . ALA A 1 492 ? -2.366 -0.530 14.635 1.00 98.88 492 ALA A C 1
ATOM 3978 O O . ALA A 1 492 ? -3.414 -1.167 14.749 1.00 98.88 492 ALA A O 1
ATOM 3979 N N . MET A 1 493 ? -1.532 -0.716 13.609 1.00 98.75 493 MET A N 1
ATOM 3980 C CA . MET A 1 493 ? -1.799 -1.659 12.519 1.00 98.75 493 MET A CA 1
ATOM 3981 C C . MET A 1 493 ? -1.817 -3.111 12.994 1.00 98.75 493 MET A C 1
ATOM 3983 O O . MET A 1 493 ? -2.721 -3.866 12.629 1.00 98.75 493 MET A O 1
ATOM 3987 N N . ALA A 1 494 ? -0.890 -3.495 13.874 1.00 98.81 494 ALA A N 1
ATOM 3988 C CA . ALA A 1 494 ? -0.886 -4.810 14.510 1.00 98.81 494 ALA A CA 1
ATOM 3989 C C . ALA A 1 494 ? -2.167 -5.057 15.327 1.00 98.81 494 ALA A C 1
ATOM 3991 O O . ALA A 1 494 ? -2.817 -6.095 15.172 1.00 98.81 494 ALA A O 1
ATOM 3992 N N . VAL A 1 495 ? -2.572 -4.092 16.161 1.00 98.88 495 VAL A N 1
ATOM 3993 C CA . VAL A 1 495 ? -3.798 -4.185 16.970 1.00 98.88 495 VAL A CA 1
ATOM 3994 C C . VAL A 1 495 ? -5.038 -4.278 16.088 1.00 98.88 495 VAL A C 1
ATOM 3996 O O . VAL A 1 495 ? -5.860 -5.173 16.291 1.00 98.88 495 VAL A O 1
ATOM 3999 N N . ASN A 1 496 ? -5.161 -3.406 15.086 1.00 98.88 496 ASN A N 1
ATOM 4000 C CA . ASN A 1 496 ? -6.279 -3.443 14.152 1.00 98.88 496 ASN A CA 1
ATOM 4001 C C . ASN A 1 496 ? -6.337 -4.785 13.411 1.00 98.88 496 ASN A C 1
ATOM 4003 O O . ASN A 1 496 ? -7.400 -5.399 13.360 1.00 98.88 496 ASN A O 1
ATOM 4007 N N . SER A 1 497 ? -5.206 -5.300 12.924 1.00 98.81 497 SER A N 1
ATOM 4008 C CA . SER A 1 497 ? -5.140 -6.607 12.254 1.00 98.81 497 SER A CA 1
ATOM 4009 C C . SER A 1 497 ? -5.697 -7.739 13.119 1.00 98.81 497 SER A C 1
ATOM 4011 O O . SER A 1 497 ? -6.486 -8.567 12.653 1.00 98.81 497 SER A O 1
ATOM 4013 N N . LEU A 1 498 ? -5.324 -7.763 14.403 1.00 98.88 498 LEU A N 1
ATOM 4014 C CA . LEU A 1 498 ? -5.802 -8.769 15.348 1.00 98.88 498 LEU A CA 1
ATOM 4015 C C . LEU A 1 498 ? -7.289 -8.587 15.678 1.00 98.88 498 LEU A C 1
ATOM 4017 O O . LEU A 1 498 ? -8.031 -9.568 15.648 1.00 98.88 498 LEU A O 1
ATOM 4021 N N . ILE A 1 499 ? -7.747 -7.359 15.939 1.00 98.75 499 ILE A N 1
ATOM 4022 C CA . ILE A 1 499 ? -9.164 -7.081 16.224 1.00 98.75 499 ILE A CA 1
ATOM 4023 C C . ILE A 1 499 ? -10.041 -7.493 15.036 1.00 98.75 499 ILE A C 1
ATOM 4025 O O . ILE A 1 499 ? -11.011 -8.223 15.226 1.00 98.75 499 ILE A O 1
ATOM 4029 N N . TYR A 1 500 ? -9.693 -7.098 13.811 1.00 98.56 500 TYR A N 1
ATOM 4030 C CA . TYR A 1 500 ? -10.481 -7.419 12.615 1.00 98.56 500 TYR A CA 1
ATOM 4031 C C . TYR A 1 500 ? -10.500 -8.922 12.297 1.00 98.56 500 TYR A C 1
ATOM 4033 O O . TYR A 1 500 ? -11.450 -9.409 11.685 1.00 98.56 500 TYR A O 1
ATOM 4041 N N . THR A 1 501 ? -9.482 -9.664 12.735 1.00 98.62 501 THR A N 1
ATOM 4042 C CA . THR A 1 501 ? -9.396 -11.122 12.558 1.00 98.62 501 THR A CA 1
ATOM 4043 C C . THR A 1 501 ? -10.206 -11.892 13.601 1.00 98.62 501 THR A C 1
ATOM 4045 O O . THR A 1 501 ? -10.828 -12.902 13.275 1.00 98.62 501 THR A O 1
ATOM 4048 N N . TRP A 1 502 ? -10.191 -11.432 14.853 1.00 98.38 502 TRP A N 1
ATOM 4049 C CA . TRP A 1 502 ? -10.689 -12.188 16.007 1.00 98.38 502 TRP A CA 1
ATOM 4050 C C . TRP A 1 502 ? -11.985 -11.642 16.608 1.00 98.38 502 TRP A C 1
ATOM 4052 O O . TRP A 1 502 ? -12.434 -12.126 17.645 1.00 98.38 502 TRP A O 1
ATOM 4062 N N . THR A 1 503 ? -12.609 -10.650 15.978 1.00 97.50 503 THR A N 1
ATOM 4063 C CA . THR A 1 503 ? -13.902 -10.119 16.421 1.00 97.50 503 THR A CA 1
ATOM 4064 C C . THR A 1 503 ? -14.918 -10.064 15.289 1.00 97.50 503 THR A C 1
ATOM 4066 O O . THR A 1 503 ? -14.581 -10.020 14.103 1.00 97.50 503 THR A O 1
ATOM 4069 N N . ILE A 1 504 ? -16.193 -10.072 15.668 1.00 94.75 504 ILE A N 1
ATOM 4070 C CA . ILE A 1 504 ? -17.337 -9.960 14.768 1.00 94.75 504 ILE A CA 1
ATOM 4071 C C . ILE A 1 504 ? -18.214 -8.815 15.261 1.00 94.75 504 ILE A C 1
ATOM 4073 O O . ILE A 1 504 ? -18.575 -8.763 16.434 1.00 94.75 504 ILE A O 1
ATOM 4077 N N . PHE A 1 505 ? -18.570 -7.896 14.364 1.00 93.81 505 PHE A N 1
ATOM 4078 C CA . PHE A 1 505 ? -19.500 -6.816 14.686 1.00 93.81 505 PHE A CA 1
ATOM 4079 C C . PHE A 1 505 ? -20.945 -7.313 14.641 1.00 93.81 505 PHE A C 1
ATOM 4081 O O . PHE A 1 505 ? -21.448 -7.680 13.571 1.00 93.81 505 PHE A O 1
ATOM 4088 N N . ASP A 1 506 ? -21.626 -7.278 15.784 1.00 90.69 506 ASP A N 1
ATOM 4089 C CA . ASP A 1 506 ? -23.061 -7.506 15.868 1.00 90.69 506 ASP A CA 1
ATOM 4090 C C . ASP A 1 506 ? -23.811 -6.218 15.515 1.00 90.69 506 ASP A C 1
ATOM 4092 O O . ASP A 1 506 ? -23.844 -5.249 16.271 1.00 90.69 506 ASP A O 1
ATOM 4096 N N . GLY A 1 507 ? -24.459 -6.218 14.350 1.00 84.62 507 GLY A N 1
ATOM 4097 C CA . GLY A 1 507 ? -25.235 -5.071 13.886 1.00 84.62 507 GLY A CA 1
ATOM 4098 C C . GLY A 1 507 ? -26.512 -4.785 14.684 1.00 84.62 507 GLY A C 1
ATOM 4099 O O . GLY A 1 507 ? -27.072 -3.708 14.498 1.00 84.62 507 GLY A O 1
ATOM 4100 N N . LYS A 1 508 ? -26.999 -5.713 15.523 1.00 85.88 508 LYS A N 1
ATOM 4101 C CA . LYS A 1 508 ? -28.175 -5.485 16.382 1.00 85.88 508 LYS A CA 1
ATOM 4102 C C . LYS A 1 508 ? -27.792 -4.706 17.632 1.00 85.88 508 LYS A C 1
ATOM 4104 O O . LYS A 1 508 ? -28.369 -3.655 17.893 1.00 85.88 508 LYS A O 1
ATOM 4109 N N . ASP A 1 509 ? -26.792 -5.210 18.346 1.00 86.00 509 ASP A N 1
ATOM 4110 C CA . ASP A 1 509 ? -26.321 -4.630 19.605 1.00 86.00 509 ASP A CA 1
ATOM 4111 C C . ASP A 1 509 ? -25.289 -3.510 19.379 1.00 86.00 509 ASP A C 1
ATOM 4113 O O . ASP A 1 509 ? -24.948 -2.789 20.309 1.00 86.00 509 ASP A O 1
ATOM 4117 N N . ARG A 1 510 ? -24.809 -3.340 18.137 1.00 90.81 510 ARG A N 1
ATOM 4118 C CA . ARG A 1 510 ? -23.757 -2.391 17.728 1.00 90.81 510 ARG A CA 1
ATOM 4119 C C . ARG A 1 510 ? -22.434 -2.565 18.483 1.00 90.81 510 ARG A C 1
ATOM 4121 O O . ARG A 1 510 ? -21.672 -1.611 18.621 1.00 90.81 510 ARG A O 1
ATOM 4128 N N . HIS A 1 511 ? -22.132 -3.792 18.895 1.00 95.06 511 HIS A N 1
ATOM 4129 C CA . HIS A 1 511 ? -20.913 -4.147 19.618 1.00 95.06 511 HIS A CA 1
ATOM 4130 C C . HIS A 1 511 ? -20.055 -5.141 18.837 1.00 95.06 511 HIS A C 1
ATOM 4132 O O . HIS A 1 511 ? -20.555 -5.929 18.032 1.00 95.06 511 HIS A O 1
ATOM 4138 N N . LEU A 1 512 ? -18.753 -5.127 19.108 1.00 96.31 512 LEU A N 1
ATOM 4139 C CA . LEU A 1 512 ? -17.846 -6.188 18.690 1.00 96.31 512 LEU A CA 1
ATOM 4140 C C . LEU A 1 512 ? -17.908 -7.332 19.706 1.00 96.31 512 LEU A C 1
ATOM 4142 O O . LEU A 1 512 ? -17.971 -7.112 20.914 1.00 96.31 512 LEU A O 1
ATOM 4146 N N . VAL A 1 513 ? -17.877 -8.565 19.220 1.00 95.88 513 VAL A N 1
ATOM 4147 C CA . VAL A 1 513 ? -17.834 -9.771 20.051 1.00 95.88 513 VAL A CA 1
ATOM 4148 C C . VAL A 1 513 ? -16.633 -10.600 19.626 1.00 95.88 513 VAL A C 1
ATOM 4150 O O . VAL A 1 513 ? -16.361 -10.722 18.431 1.00 95.88 513 VAL A O 1
ATOM 4153 N N . TRP A 1 514 ? -15.905 -11.155 20.594 1.00 97.00 514 TRP A N 1
ATOM 4154 C CA . TRP A 1 514 ? -14.826 -12.097 20.310 1.00 97.00 514 TRP A CA 1
ATOM 4155 C C . TRP A 1 514 ? -15.351 -13.313 19.549 1.00 97.00 514 TRP A C 1
ATOM 4157 O O . TRP A 1 514 ? -16.384 -13.882 19.906 1.00 97.00 514 TRP A O 1
ATOM 4167 N N . ASP A 1 515 ? -14.603 -13.746 18.540 1.00 94.88 515 ASP A N 1
ATOM 4168 C CA . ASP A 1 515 ? -14.777 -15.078 17.976 1.00 94.88 515 ASP A CA 1
ATOM 4169 C C . ASP A 1 515 ? -14.584 -16.121 19.094 1.00 94.88 515 ASP A C 1
ATOM 4171 O O . ASP A 1 515 ? -13.698 -15.969 19.945 1.00 94.88 515 ASP A O 1
ATOM 4175 N N . ILE A 1 516 ? -15.408 -17.170 19.105 1.00 93.00 516 ILE A N 1
ATOM 4176 C CA . ILE A 1 516 ? -15.396 -18.210 20.142 1.00 93.00 516 ILE A CA 1
ATOM 4177 C C . ILE A 1 516 ? -14.042 -18.919 20.235 1.00 93.00 516 ILE A C 1
ATOM 4179 O O . ILE A 1 516 ? -13.636 -19.326 21.322 1.00 93.00 516 ILE A O 1
ATOM 4183 N N . ASP A 1 517 ? -13.317 -18.981 19.119 1.00 95.62 517 ASP A N 1
ATOM 4184 C CA . ASP A 1 517 ? -12.004 -19.613 19.032 1.00 95.62 517 ASP A CA 1
ATOM 4185 C C . ASP A 1 517 ? -10.850 -18.650 19.359 1.00 95.62 517 ASP A C 1
ATOM 4187 O O . ASP A 1 517 ? -9.685 -19.023 19.220 1.00 95.62 517 ASP A O 1
ATOM 4191 N N . THR A 1 518 ? -11.133 -17.410 19.784 1.00 98.00 518 THR A N 1
ATOM 4192 C CA . THR A 1 518 ? -10.086 -16.421 20.088 1.00 98.00 518 THR A CA 1
ATOM 4193 C C . THR A 1 518 ? -9.226 -16.857 21.273 1.00 98.00 518 THR A C 1
ATOM 4195 O O . THR A 1 518 ? -9.726 -16.883 22.405 1.00 98.00 518 THR A O 1
ATOM 4198 N N . PRO A 1 519 ? -7.913 -17.091 21.079 1.00 97.94 519 PRO A N 1
ATOM 4199 C CA . PRO A 1 519 ? -7.035 -17.480 22.174 1.00 97.94 519 PRO A CA 1
ATOM 4200 C C . PRO A 1 519 ? -6.842 -16.354 23.198 1.00 97.94 519 PRO A C 1
ATOM 4202 O O . PRO A 1 519 ? -6.669 -15.189 22.840 1.00 97.94 519 PRO A O 1
ATOM 4205 N N . ASP A 1 520 ? -6.751 -16.694 24.485 1.00 97.81 520 ASP A N 1
ATOM 4206 C CA . ASP A 1 520 ? -6.607 -15.692 25.556 1.00 97.81 520 ASP A CA 1
ATOM 4207 C C . ASP A 1 520 ? -5.311 -14.878 25.473 1.00 97.81 520 ASP A C 1
ATOM 4209 O O . ASP A 1 520 ? -5.284 -13.701 25.840 1.00 97.81 520 ASP A O 1
ATOM 4213 N N . HIS A 1 521 ? -4.235 -15.466 24.943 1.00 97.50 521 HIS A N 1
ATOM 4214 C CA . HIS A 1 521 ? -2.988 -14.733 24.725 1.00 97.50 521 HIS A CA 1
ATOM 4215 C C . HIS A 1 521 ? -3.143 -13.636 23.658 1.00 97.50 521 HIS A C 1
ATOM 4217 O O . HIS A 1 521 ? -2.509 -12.591 23.782 1.00 97.50 521 HIS A O 1
ATOM 4223 N N . VAL A 1 522 ? -4.021 -13.825 22.661 1.00 98.50 522 VAL A N 1
ATOM 4224 C CA . VAL A 1 522 ? -4.347 -12.795 21.661 1.00 98.50 522 VAL A CA 1
ATOM 4225 C C . VAL A 1 522 ? -5.100 -11.647 22.328 1.00 98.50 522 VAL A C 1
ATOM 4227 O O . VAL A 1 522 ? -4.681 -10.499 22.205 1.00 98.50 522 VAL A O 1
ATOM 4230 N N . LYS A 1 523 ? -6.142 -11.948 23.117 1.00 98.38 523 LYS A N 1
ATOM 4231 C CA . LYS A 1 523 ? -6.901 -10.934 23.879 1.00 98.38 523 LYS A CA 1
ATOM 4232 C C . LYS A 1 523 ? -5.989 -10.132 24.811 1.00 98.38 523 LYS A C 1
ATOM 4234 O O . LYS A 1 523 ? -6.048 -8.906 24.844 1.00 98.38 523 LYS A O 1
ATOM 4239 N N . THR A 1 524 ? -5.107 -10.833 25.527 1.00 98.12 524 THR A N 1
ATOM 4240 C CA . THR A 1 524 ? -4.130 -10.235 26.447 1.00 98.12 524 THR A CA 1
ATOM 4241 C C . THR A 1 524 ? -3.171 -9.305 25.712 1.00 98.12 524 THR A C 1
ATOM 4243 O O . THR A 1 524 ? -2.895 -8.207 26.194 1.00 98.12 524 THR A O 1
ATOM 4246 N N . MET A 1 525 ? -2.665 -9.720 24.549 1.00 98.44 525 MET A N 1
ATOM 4247 C CA . MET A 1 525 ? -1.734 -8.901 23.780 1.00 98.44 525 MET A CA 1
ATOM 4248 C C . MET A 1 525 ? -2.412 -7.653 23.212 1.00 98.44 525 MET A C 1
ATOM 4250 O O . MET A 1 525 ? -1.863 -6.561 23.339 1.00 98.44 525 MET A O 1
ATOM 4254 N N . ILE A 1 526 ? -3.633 -7.789 22.681 1.00 98.69 526 ILE A N 1
ATOM 4255 C CA . ILE A 1 526 ? -4.447 -6.647 22.241 1.00 98.69 526 ILE A CA 1
ATOM 4256 C C . ILE A 1 526 ? -4.637 -5.659 23.397 1.00 98.69 526 ILE A C 1
ATOM 4258 O O . ILE A 1 526 ? -4.365 -4.476 23.224 1.00 98.69 526 ILE A O 1
ATOM 4262 N N . ALA A 1 527 ? -5.036 -6.129 24.583 1.00 98.50 527 ALA A N 1
ATOM 4263 C CA . ALA A 1 527 ? -5.245 -5.264 25.745 1.00 98.50 527 ALA A CA 1
ATOM 4264 C C . ALA A 1 527 ? -3.971 -4.501 26.148 1.00 98.50 527 ALA A C 1
ATOM 4266 O O . ALA A 1 527 ? -4.018 -3.293 26.373 1.00 98.50 527 ALA A O 1
ATOM 4267 N N . ARG A 1 528 ? -2.818 -5.183 26.185 1.00 98.56 528 ARG A N 1
ATOM 4268 C CA . ARG A 1 528 ? -1.516 -4.567 26.499 1.00 98.56 528 ARG A CA 1
ATOM 4269 C C . ARG A 1 528 ? -1.078 -3.543 25.459 1.00 98.56 528 ARG A C 1
ATOM 4271 O O . ARG A 1 528 ? -0.452 -2.550 25.819 1.00 98.56 528 ARG A O 1
ATOM 4278 N N . ALA A 1 529 ? -1.364 -3.797 24.187 1.00 98.75 529 ALA A N 1
ATOM 4279 C CA . ALA A 1 529 ? -1.010 -2.893 23.102 1.00 98.75 529 ALA A CA 1
ATOM 4280 C C . ALA A 1 529 ? -1.930 -1.673 23.039 1.00 98.75 529 ALA A C 1
ATOM 4282 O O . ALA A 1 529 ? -1.473 -0.554 22.820 1.00 98.75 529 ALA A O 1
ATOM 4283 N N . VAL A 1 530 ? -3.220 -1.867 23.306 1.00 98.62 530 VAL A N 1
ATOM 4284 C CA . VAL A 1 530 ? -4.185 -0.775 23.458 1.00 98.62 530 VAL A CA 1
ATOM 4285 C C . VAL A 1 530 ? -3.810 0.128 24.628 1.00 98.62 530 VAL A C 1
ATOM 4287 O O . VAL A 1 530 ? -3.863 1.347 24.483 1.00 98.62 530 VAL A O 1
ATOM 4290 N N . ASP A 1 531 ? -3.388 -0.445 25.755 1.00 98.12 531 ASP A N 1
ATOM 4291 C CA . ASP A 1 531 ? -2.907 0.332 26.898 1.00 98.12 531 ASP A CA 1
ATOM 4292 C C . ASP A 1 531 ? -1.665 1.165 26.535 1.00 98.12 531 ASP A C 1
ATOM 4294 O O . ASP A 1 531 ? -1.613 2.369 26.794 1.00 98.12 531 ASP A O 1
ATOM 4298 N N . TRP A 1 532 ? -0.709 0.564 25.817 1.00 98.38 532 TRP A N 1
ATOM 4299 C CA . TRP A 1 532 ? 0.456 1.285 25.301 1.00 98.38 532 TRP A CA 1
ATOM 4300 C C . TRP A 1 532 ? 0.056 2.458 24.390 1.00 98.38 532 TRP A C 1
ATOM 4302 O O . TRP A 1 532 ? 0.478 3.596 24.611 1.00 98.38 532 TRP A O 1
ATOM 4312 N N . LEU A 1 533 ? -0.806 2.211 23.396 1.00 98.56 533 LEU A N 1
ATOM 4313 C CA . LEU A 1 533 ? -1.290 3.238 22.467 1.00 98.56 533 LEU A CA 1
ATOM 4314 C C . LEU A 1 533 ? -2.012 4.370 23.200 1.00 98.56 533 LEU A C 1
ATOM 4316 O O . LEU A 1 533 ? -1.781 5.544 22.901 1.00 98.56 533 LEU A O 1
ATOM 4320 N N . ASN A 1 534 ? -2.860 4.031 24.168 1.00 97.94 534 ASN A N 1
ATOM 4321 C CA . ASN A 1 534 ? -3.631 4.991 24.945 1.00 97.94 534 ASN A CA 1
ATOM 4322 C C . ASN A 1 534 ? -2.734 5.984 25.705 1.00 97.94 534 ASN A C 1
ATOM 4324 O O . ASN A 1 534 ? -3.059 7.167 25.801 1.00 97.94 534 ASN A O 1
ATOM 4328 N N . ILE A 1 535 ? -1.588 5.516 26.199 1.00 96.38 535 ILE A N 1
ATOM 4329 C CA . ILE A 1 535 ? -0.656 6.318 26.995 1.00 96.38 535 ILE A CA 1
ATOM 4330 C C . ILE A 1 535 ? 0.301 7.126 26.112 1.00 96.38 535 ILE A C 1
ATOM 4332 O O . ILE A 1 535 ? 0.548 8.306 26.374 1.00 96.38 535 ILE A O 1
ATOM 4336 N N . HIS A 1 536 ? 0.844 6.513 25.059 1.00 96.44 536 HIS A N 1
ATOM 4337 C CA . HIS A 1 536 ? 1.980 7.078 24.329 1.00 96.44 536 HIS A CA 1
ATOM 4338 C C . HIS A 1 536 ? 1.601 7.861 23.063 1.00 96.44 536 HIS A C 1
ATOM 4340 O O . HIS A 1 536 ? 2.381 8.700 22.617 1.00 96.44 536 HIS A O 1
ATOM 4346 N N . THR A 1 537 ? 0.405 7.671 22.492 1.00 97.19 537 THR A N 1
ATOM 4347 C CA . THR A 1 537 ? 0.058 8.294 21.195 1.00 97.19 537 THR A CA 1
ATOM 4348 C C . THR A 1 537 ? 0.047 9.826 21.243 1.00 97.19 537 THR A C 1
ATOM 4350 O O . THR A 1 537 ? 0.504 10.490 20.311 1.00 97.19 537 THR A O 1
ATOM 4353 N N . LEU A 1 538 ? -0.485 10.406 22.323 1.00 95.88 538 LEU A N 1
ATOM 4354 C CA . LEU A 1 538 ? -0.611 11.859 22.493 1.00 95.88 538 LEU A CA 1
ATOM 4355 C C . LEU A 1 538 ? 0.422 12.446 23.469 1.00 95.88 538 LEU A C 1
ATOM 4357 O O . LEU A 1 538 ? 0.356 13.636 23.775 1.00 95.88 538 LEU A O 1
ATOM 4361 N N . SER A 1 539 ? 1.383 11.647 23.948 1.00 93.69 539 SER A N 1
ATOM 4362 C CA . SER A 1 539 ? 2.368 12.100 24.940 1.00 93.69 539 SER A CA 1
ATOM 4363 C C . SER A 1 539 ? 3.437 13.032 24.364 1.00 93.69 539 SER A C 1
ATOM 4365 O O . SER A 1 539 ? 3.997 13.850 25.092 1.00 93.69 539 SER A O 1
ATOM 4367 N N . GLY A 1 540 ? 3.719 12.909 23.062 1.00 91.88 540 GLY A N 1
ATOM 4368 C CA . GLY A 1 540 ? 4.836 13.579 22.392 1.00 91.88 540 GLY A CA 1
ATOM 4369 C C . GLY A 1 540 ? 6.186 12.870 22.551 1.00 91.88 540 GLY A C 1
ATOM 4370 O O . GLY A 1 540 ? 7.182 13.372 22.037 1.00 91.88 540 GLY A O 1
ATOM 4371 N N . GLU A 1 541 ? 6.228 11.718 23.230 1.00 91.81 541 GLU A N 1
ATOM 4372 C CA . GLU A 1 541 ? 7.444 10.908 23.412 1.00 91.81 541 GLU A CA 1
ATOM 4373 C C . GLU A 1 541 ? 7.914 10.276 22.096 1.00 91.81 541 GLU A C 1
ATOM 4375 O O . GLU A 1 541 ? 9.101 10.311 21.776 1.00 91.81 541 GLU A O 1
ATOM 4380 N N . TYR A 1 542 ? 6.973 9.746 21.311 1.00 93.62 542 TYR A N 1
ATOM 4381 C CA . TYR A 1 542 ? 7.240 9.116 20.021 1.00 93.62 542 TYR A CA 1
ATOM 4382 C C . TYR A 1 542 ? 6.743 9.987 18.876 1.00 93.62 542 TYR A C 1
ATOM 4384 O O . TYR A 1 542 ? 5.743 10.704 18.991 1.00 93.62 542 TYR A O 1
ATOM 4392 N N . LYS A 1 543 ? 7.441 9.908 17.741 1.00 93.12 543 LYS A N 1
ATOM 4393 C CA . LYS A 1 543 ? 6.946 10.495 16.499 1.00 93.12 543 LYS A CA 1
ATOM 4394 C C . LYS A 1 543 ? 5.776 9.647 15.987 1.00 93.12 543 LYS A C 1
ATOM 4396 O O . LYS A 1 543 ? 5.839 8.425 16.070 1.00 93.12 543 LYS A O 1
ATOM 4401 N N . PRO A 1 544 ? 4.709 10.266 15.463 1.00 95.69 544 PRO A N 1
ATOM 4402 C CA . PRO A 1 544 ? 3.603 9.545 14.844 1.00 95.69 544 PRO A CA 1
ATOM 4403 C C . PRO A 1 544 ? 3.916 9.226 13.374 1.00 95.69 544 PRO A C 1
ATOM 4405 O O . PRO A 1 544 ? 3.003 9.222 12.549 1.00 95.69 544 PRO A O 1
ATOM 4408 N N . TRP A 1 545 ? 5.190 9.044 13.015 1.00 96.12 545 TRP A N 1
ATOM 4409 C CA . TRP A 1 545 ? 5.551 8.824 11.622 1.00 96.12 545 TRP A CA 1
ATOM 4410 C C . TRP A 1 545 ? 5.132 7.438 11.177 1.00 96.12 545 TRP A C 1
ATOM 4412 O O . TRP A 1 545 ? 4.847 6.545 11.973 1.00 96.12 545 TRP A O 1
ATOM 4422 N N . ASN A 1 546 ? 5.059 7.291 9.869 1.00 96.00 546 ASN A N 1
ATOM 4423 C CA . ASN A 1 546 ? 4.844 6.023 9.214 1.00 96.00 546 ASN A CA 1
ATOM 4424 C C . ASN A 1 546 ? 5.527 6.071 7.848 1.00 96.00 546 ASN A C 1
ATOM 4426 O O . ASN A 1 546 ? 5.881 7.141 7.349 1.00 96.00 546 ASN A O 1
ATOM 4430 N N . ALA A 1 547 ? 5.721 4.901 7.263 1.00 95.25 547 ALA A N 1
ATOM 4431 C CA . ALA A 1 547 ? 6.082 4.764 5.866 1.00 95.25 547 ALA A CA 1
ATOM 4432 C C . ALA A 1 547 ? 4.919 4.083 5.146 1.00 95.25 547 ALA A C 1
ATOM 4434 O O . ALA A 1 547 ? 5.068 2.959 4.673 1.00 95.25 547 ALA A O 1
ATOM 4435 N N . PHE A 1 548 ? 3.753 4.748 5.121 1.00 93.94 548 PHE A N 1
ATOM 4436 C CA . PHE A 1 548 ? 2.546 4.182 4.503 1.00 93.94 548 PHE A CA 1
ATOM 4437 C C . PHE A 1 548 ? 2.723 3.944 2.999 1.00 93.94 548 PHE A C 1
ATOM 4439 O O . PHE A 1 548 ? 1.994 3.174 2.396 1.00 93.94 548 PHE A O 1
ATOM 4446 N N . PHE A 1 549 ? 3.674 4.633 2.368 1.00 94.31 549 PHE A N 1
ATOM 4447 C CA . PHE A 1 549 ? 4.036 4.443 0.970 1.00 94.31 549 PHE A CA 1
ATOM 4448 C C . PHE A 1 549 ? 5.526 4.743 0.782 1.00 94.31 549 PHE A C 1
ATOM 4450 O O . PHE A 1 549 ? 6.133 5.481 1.564 1.00 94.31 549 PHE A O 1
ATOM 4457 N N . SER A 1 550 ? 6.144 4.188 -0.255 1.00 94.94 550 SER A N 1
ATOM 4458 C CA . SER A 1 550 ? 7.569 4.344 -0.547 1.00 94.94 550 SER A CA 1
ATOM 4459 C C . SER A 1 550 ? 7.869 4.226 -2.033 1.00 94.94 550 SER A C 1
ATOM 4461 O O . SER A 1 550 ? 7.081 3.699 -2.816 1.00 94.94 550 SER A O 1
ATOM 4463 N N . GLY A 1 551 ? 9.044 4.710 -2.431 1.00 92.44 551 GLY A N 1
ATOM 4464 C CA . GLY A 1 551 ? 9.564 4.448 -3.765 1.00 92.44 551 GLY A CA 1
ATOM 4465 C C . GLY A 1 551 ? 9.835 2.956 -3.976 1.00 92.44 551 GLY A C 1
ATOM 4466 O O . GLY A 1 551 ? 10.277 2.250 -3.071 1.00 92.44 551 GLY A O 1
ATOM 4467 N N . SER A 1 552 ? 9.641 2.484 -5.210 1.00 92.31 552 SER A N 1
ATOM 4468 C CA . SER A 1 552 ? 9.849 1.066 -5.544 1.00 92.31 552 SER A CA 1
ATOM 4469 C C . SER A 1 552 ? 11.303 0.582 -5.419 1.00 92.31 552 SER A C 1
ATOM 4471 O O . SER A 1 552 ? 11.532 -0.623 -5.429 1.00 92.31 552 SER A O 1
ATOM 4473 N N . GLY A 1 553 ? 12.281 1.491 -5.339 1.00 90.12 553 GLY A N 1
ATOM 4474 C CA . GLY A 1 553 ? 13.690 1.187 -5.091 1.00 90.12 553 GLY A CA 1
ATOM 4475 C C . GLY A 1 553 ? 14.102 1.619 -3.683 1.00 90.12 553 GLY A C 1
ATOM 4476 O O . GLY A 1 553 ? 14.043 2.800 -3.358 1.00 90.12 553 GLY A O 1
ATOM 4477 N N . LYS A 1 554 ? 14.543 0.654 -2.877 1.00 90.62 554 LYS A N 1
ATOM 4478 C CA . LYS A 1 554 ? 14.985 0.752 -1.475 1.00 90.62 554 LYS A CA 1
ATOM 4479 C C . LYS A 1 554 ? 16.485 0.446 -1.294 1.00 90.62 554 LYS A C 1
ATOM 4481 O O . LYS A 1 554 ? 16.921 0.028 -0.228 1.00 90.62 554 LYS A O 1
ATOM 4486 N N . GLY A 1 555 ? 17.263 0.593 -2.366 1.00 87.50 555 GLY A N 1
ATOM 4487 C CA . GLY A 1 555 ? 18.667 0.174 -2.468 1.00 87.50 555 GLY A CA 1
ATOM 4488 C C . GLY A 1 555 ? 18.900 -0.755 -3.661 1.00 87.50 555 GLY A C 1
ATOM 4489 O O . GLY A 1 555 ? 17.943 -1.247 -4.270 1.00 87.50 555 GLY A O 1
ATOM 4490 N N . VAL A 1 556 ? 20.165 -1.021 -4.002 1.00 87.00 556 VAL A N 1
ATOM 4491 C CA . VAL A 1 556 ? 20.544 -1.798 -5.205 1.00 87.00 556 VAL A CA 1
ATOM 4492 C C . VAL A 1 556 ? 19.880 -3.173 -5.225 1.00 87.00 556 VAL A C 1
ATOM 4494 O O . VAL A 1 556 ? 19.413 -3.621 -6.273 1.00 87.00 556 VAL A O 1
ATOM 4497 N N . ASN A 1 557 ? 19.753 -3.804 -4.059 1.00 90.69 557 ASN A N 1
ATOM 4498 C CA . ASN A 1 557 ? 19.174 -5.138 -3.929 1.00 90.69 557 ASN A CA 1
ATOM 4499 C C . ASN A 1 557 ? 17.670 -5.209 -4.236 1.00 90.69 557 ASN A C 1
ATOM 4501 O O . ASN A 1 557 ? 17.135 -6.293 -4.462 1.00 90.69 557 ASN A O 1
ATOM 4505 N N . SER A 1 558 ? 16.995 -4.066 -4.298 1.00 91.81 558 SER A N 1
ATOM 4506 C CA . SER A 1 558 ? 15.570 -3.951 -4.628 1.00 91.81 558 SER A CA 1
ATOM 4507 C C . SER A 1 558 ? 15.321 -3.343 -6.012 1.00 91.81 558 SER A C 1
ATOM 4509 O O . SER A 1 558 ? 14.173 -3.131 -6.393 1.00 91.81 558 SER A O 1
ATOM 4511 N N . MET A 1 559 ? 16.376 -3.067 -6.786 1.00 93.50 559 MET A N 1
ATOM 4512 C CA . MET A 1 559 ? 16.267 -2.640 -8.185 1.00 93.50 559 MET A CA 1
ATOM 4513 C C . MET A 1 559 ? 15.993 -3.851 -9.088 1.00 93.50 559 MET A C 1
ATOM 4515 O O . MET A 1 559 ? 16.370 -4.959 -8.726 1.00 93.50 559 MET A O 1
ATOM 4519 N N . PRO A 1 560 ? 15.366 -3.699 -10.268 1.00 95.44 560 PRO A N 1
ATOM 4520 C CA . PRO A 1 560 ? 15.062 -4.842 -11.138 1.00 95.44 560 PRO A CA 1
ATOM 4521 C C . PRO A 1 560 ? 16.289 -5.446 -11.834 1.00 95.44 560 PRO A C 1
ATOM 4523 O O . PRO A 1 560 ? 16.261 -6.601 -12.245 1.00 95.44 560 PRO A O 1
ATOM 4526 N N . PHE A 1 561 ? 17.380 -4.690 -11.953 1.00 95.12 561 PHE A N 1
ATOM 4527 C CA . PHE A 1 561 ? 18.558 -5.070 -12.741 1.00 95.12 561 PHE A CA 1
ATOM 4528 C C . PHE A 1 561 ? 19.298 -6.337 -12.274 1.00 95.12 561 PHE A C 1
ATOM 4530 O O . PHE A 1 561 ? 19.726 -7.098 -13.135 1.00 95.12 561 PHE A O 1
ATOM 4537 N N . PRO A 1 562 ? 19.459 -6.617 -10.967 1.00 96.19 562 PRO A N 1
ATOM 4538 C CA . PRO A 1 562 ? 20.116 -7.843 -10.510 1.00 96.19 562 PRO A CA 1
ATOM 4539 C C . PRO A 1 562 ? 19.286 -9.125 -10.706 1.00 96.19 562 PRO A C 1
ATOM 4541 O O . PRO A 1 562 ? 19.778 -10.219 -10.424 1.00 96.19 562 PRO A O 1
ATOM 4544 N N . TYR A 1 563 ? 18.018 -9.018 -11.113 1.00 97.56 563 TYR A N 1
ATOM 4545 C CA . TYR A 1 563 ? 17.098 -10.152 -11.188 1.00 97.56 563 TYR A CA 1
ATOM 4546 C C . TYR A 1 563 ? 17.044 -10.744 -12.602 1.00 97.56 563 TYR A C 1
ATOM 4548 O O . TYR A 1 563 ? 17.149 -10.001 -13.582 1.00 97.56 563 TYR A O 1
ATOM 4556 N N . PRO A 1 564 ? 16.839 -12.068 -12.738 1.00 97.12 564 PRO A N 1
ATOM 4557 C CA . PRO A 1 564 ? 16.785 -12.707 -14.044 1.00 97.12 564 PRO A CA 1
ATOM 4558 C C . PRO A 1 564 ? 15.688 -12.143 -14.946 1.00 97.12 564 PRO A C 1
ATOM 4560 O O . PRO A 1 564 ? 14.554 -11.946 -14.512 1.00 97.12 564 PRO A O 1
ATOM 4563 N N . THR A 1 565 ? 16.008 -11.957 -16.226 1.00 96.94 565 THR A N 1
ATOM 4564 C CA . THR A 1 565 ? 15.078 -11.469 -17.256 1.00 96.94 565 THR A CA 1
ATOM 4565 C C . THR A 1 565 ? 15.240 -12.261 -18.550 1.00 96.94 565 THR A C 1
ATOM 4567 O O . THR A 1 565 ? 16.337 -12.720 -18.880 1.00 96.94 565 THR A O 1
ATOM 4570 N N . ASN A 1 566 ? 14.152 -12.415 -19.305 1.00 96.94 566 ASN A N 1
ATOM 4571 C CA . ASN A 1 566 ? 14.166 -13.027 -20.641 1.00 96.94 566 ASN A CA 1
ATOM 4572 C C . ASN A 1 566 ? 13.623 -12.088 -21.739 1.00 96.94 566 ASN A C 1
ATOM 4574 O O . ASN A 1 566 ? 13.787 -12.392 -22.921 1.00 96.94 566 ASN A O 1
ATOM 4578 N N . ARG A 1 567 ? 13.059 -10.925 -21.376 1.00 96.88 567 ARG A N 1
ATOM 4579 C CA . ARG A 1 567 ? 12.644 -9.864 -22.303 1.00 96.88 567 ARG A CA 1
ATOM 4580 C C . ARG A 1 567 ? 13.450 -8.592 -22.035 1.00 96.88 567 ARG A C 1
ATOM 4582 O O . ARG A 1 567 ? 13.308 -7.955 -20.993 1.00 96.88 567 ARG A O 1
ATOM 4589 N N . ARG A 1 568 ? 14.302 -8.236 -22.999 1.00 97.12 568 ARG A N 1
ATOM 4590 C CA . ARG A 1 568 ? 15.181 -7.055 -22.983 1.00 97.12 568 ARG A CA 1
ATOM 4591 C C . ARG A 1 568 ? 15.118 -6.369 -24.337 1.00 97.12 568 ARG A C 1
ATOM 4593 O O . ARG A 1 568 ? 15.761 -6.825 -25.284 1.00 97.12 568 ARG A O 1
ATOM 4600 N N . GLU A 1 569 ? 14.350 -5.294 -24.437 1.00 96.50 569 GLU A N 1
ATOM 4601 C CA . GLU A 1 569 ? 14.164 -4.561 -25.692 1.00 96.50 569 GLU A CA 1
ATOM 4602 C C . GLU A 1 569 ? 14.107 -3.049 -25.476 1.00 96.50 569 GLU A C 1
ATOM 4604 O O . GLU A 1 569 ? 13.584 -2.564 -24.478 1.00 96.50 569 GLU A O 1
ATOM 4609 N N . TYR A 1 570 ? 14.639 -2.280 -26.417 1.00 97.12 570 TYR A N 1
ATOM 4610 C CA . TYR A 1 570 ? 14.369 -0.852 -26.517 1.00 97.12 570 TYR A CA 1
ATOM 4611 C C . TYR A 1 570 ? 12.936 -0.626 -27.016 1.00 97.12 570 TYR A C 1
ATOM 4613 O O . TYR A 1 570 ? 12.327 -1.504 -27.627 1.00 97.12 570 TYR A O 1
ATOM 4621 N N . PHE A 1 571 ? 12.395 0.581 -26.838 1.00 96.25 571 PHE A N 1
ATOM 4622 C CA . PHE A 1 571 ? 11.042 0.907 -27.321 1.00 96.25 571 PHE A CA 1
ATOM 4623 C C . PHE A 1 571 ? 10.859 0.778 -28.840 1.00 96.25 571 PHE A C 1
ATOM 4625 O O . PHE A 1 571 ? 9.739 0.596 -29.307 1.00 96.25 571 PHE A O 1
ATOM 4632 N N . ASN A 1 572 ? 11.946 0.821 -29.615 1.00 94.31 572 ASN A N 1
ATOM 4633 C CA . ASN A 1 572 ? 11.926 0.558 -31.057 1.00 94.31 572 ASN A CA 1
ATOM 4634 C C . ASN A 1 572 ? 11.934 -0.949 -31.413 1.00 94.31 572 ASN A C 1
ATOM 4636 O O . ASN A 1 572 ? 11.993 -1.287 -32.593 1.00 94.31 572 ASN A O 1
ATOM 4640 N N . GLY A 1 573 ? 11.911 -1.840 -30.415 1.00 92.44 573 GLY A N 1
ATOM 4641 C CA . GLY A 1 573 ? 11.878 -3.295 -30.567 1.00 92.44 573 GLY A CA 1
ATOM 4642 C C . GLY A 1 573 ? 13.242 -3.977 -30.704 1.00 92.44 573 GLY A C 1
ATOM 4643 O O . GLY A 1 573 ? 13.288 -5.202 -30.793 1.00 92.44 573 GLY A O 1
ATOM 4644 N N . THR A 1 574 ? 14.364 -3.248 -30.724 1.00 95.12 574 THR A N 1
ATOM 4645 C CA . THR A 1 574 ? 15.685 -3.896 -30.788 1.00 95.12 574 THR A CA 1
ATOM 4646 C C . THR A 1 574 ? 16.106 -4.427 -29.422 1.00 95.12 574 THR A C 1
ATOM 4648 O O . THR A 1 574 ? 15.882 -3.796 -28.394 1.00 95.12 574 THR A O 1
ATOM 4651 N N . THR A 1 575 ? 16.742 -5.596 -29.388 1.00 96.00 575 THR A N 1
ATOM 4652 C CA . THR A 1 575 ? 17.190 -6.219 -28.136 1.00 96.00 575 THR A CA 1
ATOM 4653 C C . THR A 1 575 ? 18.530 -5.667 -27.658 1.00 96.00 575 THR A C 1
ATOM 4655 O O . THR A 1 575 ? 19.358 -5.249 -28.472 1.00 96.00 575 THR A O 1
ATOM 4658 N N . PHE A 1 576 ? 18.804 -5.755 -26.357 1.00 95.38 576 PHE A N 1
ATOM 4659 C CA . PHE A 1 576 ? 20.118 -5.450 -25.780 1.00 95.38 576 PHE A CA 1
ATOM 4660 C C . PHE A 1 576 ? 20.638 -6.594 -24.893 1.00 95.38 576 PHE A C 1
ATOM 4662 O O . PHE A 1 576 ? 19.842 -7.380 -24.369 1.00 95.38 576 PHE A O 1
ATOM 4669 N N . PRO A 1 577 ? 21.973 -6.741 -24.762 1.00 93.50 577 PRO A N 1
ATOM 4670 C CA . PRO A 1 577 ? 22.561 -7.825 -23.988 1.00 93.50 577 PRO A CA 1
ATOM 4671 C C . PRO A 1 577 ? 22.444 -7.572 -22.483 1.00 93.50 577 PRO A C 1
ATOM 4673 O O . PRO A 1 577 ? 22.474 -6.435 -22.024 1.00 93.50 577 PRO A O 1
ATOM 4676 N N . ASP A 1 578 ? 22.433 -8.658 -21.714 1.00 91.19 578 ASP A N 1
ATOM 4677 C CA . ASP A 1 578 ? 22.384 -8.645 -20.243 1.00 91.19 578 ASP A CA 1
ATOM 4678 C C . ASP A 1 578 ? 23.662 -8.141 -19.561 1.00 91.19 578 ASP A C 1
ATOM 4680 O O . ASP A 1 578 ? 23.756 -8.056 -18.343 1.00 91.19 578 ASP A O 1
ATOM 4684 N N . THR A 1 579 ? 24.701 -7.878 -20.347 1.00 90.88 579 THR A N 1
ATOM 4685 C CA . THR A 1 579 ? 26.033 -7.509 -19.863 1.00 90.88 579 THR A CA 1
ATOM 4686 C C . THR A 1 579 ? 26.270 -6.005 -19.880 1.00 90.88 579 THR A C 1
ATOM 4688 O O . THR A 1 579 ? 27.327 -5.549 -19.446 1.00 90.88 579 THR A O 1
ATOM 4691 N N . LYS A 1 580 ? 25.322 -5.217 -20.403 1.00 89.19 580 LYS A N 1
ATOM 4692 C CA . LYS A 1 580 ? 25.482 -3.773 -20.570 1.00 89.19 580 LYS A CA 1
ATOM 4693 C C . LYS A 1 580 ? 24.182 -3.044 -20.273 1.00 89.19 580 LYS A C 1
ATOM 4695 O O . LYS A 1 580 ? 23.173 -3.294 -20.924 1.00 89.19 580 LYS A O 1
ATOM 4700 N N . PHE A 1 581 ? 24.245 -2.086 -19.352 1.00 89.25 581 PHE A N 1
ATOM 4701 C CA . PHE A 1 581 ? 23.119 -1.202 -19.076 1.00 89.25 581 PHE A CA 1
ATOM 4702 C C . PHE A 1 581 ? 22.699 -0.426 -20.335 1.00 89.25 581 PHE A C 1
ATOM 4704 O O . PHE A 1 581 ? 23.569 0.060 -21.075 1.00 89.25 581 PHE A O 1
ATOM 4711 N N . PRO A 1 582 ? 21.386 -0.296 -20.591 1.00 89.19 582 PRO A N 1
ATOM 4712 C CA . PRO A 1 582 ? 20.895 0.541 -21.672 1.00 89.19 582 PRO A CA 1
ATOM 4713 C C . PRO A 1 582 ? 21.309 2.005 -21.418 1.00 89.19 582 PRO A C 1
ATOM 4715 O O . PRO A 1 582 ? 21.217 2.485 -20.291 1.00 89.19 582 PRO A O 1
ATOM 4718 N N . PRO A 1 583 ? 21.784 2.734 -22.445 1.00 86.75 583 PRO A N 1
ATOM 4719 C CA . PRO A 1 583 ? 22.267 4.108 -22.288 1.00 86.75 583 PRO A CA 1
ATOM 4720 C C . PRO A 1 583 ? 21.139 5.142 -22.146 1.00 86.75 583 PRO A C 1
ATOM 4722 O O . PRO A 1 583 ? 21.414 6.320 -21.938 1.00 86.75 583 PRO A O 1
ATOM 4725 N N . THR A 1 584 ? 19.883 4.730 -22.321 1.00 88.19 584 THR A N 1
ATOM 4726 C CA . THR A 1 584 ? 18.693 5.581 -22.242 1.00 88.19 584 THR A CA 1
ATOM 4727 C C . THR A 1 584 ? 17.634 4.896 -21.379 1.00 88.19 584 THR A C 1
ATOM 4729 O O . THR A 1 584 ? 17.659 3.672 -21.279 1.00 88.19 584 THR A O 1
ATOM 4732 N N . PRO A 1 585 ? 16.666 5.636 -20.806 1.00 88.12 585 PRO A N 1
ATOM 4733 C CA . PRO A 1 585 ? 15.559 5.062 -20.030 1.00 88.12 585 PRO A CA 1
ATOM 4734 C C . PRO A 1 585 ? 14.453 4.421 -20.893 1.00 88.12 585 PRO A C 1
ATOM 4736 O O . PRO A 1 585 ? 13.455 3.945 -20.366 1.00 88.12 585 PRO A O 1
ATOM 4739 N N . THR A 1 586 ? 14.593 4.415 -22.223 1.00 94.25 586 THR A N 1
ATOM 4740 C CA . THR A 1 586 ? 13.566 3.962 -23.179 1.00 94.25 586 THR A CA 1
ATOM 4741 C C . THR A 1 586 ? 13.715 2.475 -23.506 1.00 94.25 586 THR A C 1
ATOM 4743 O O . THR A 1 586 ? 14.065 2.101 -24.635 1.00 94.25 586 THR A O 1
ATOM 4746 N N . PHE A 1 587 ? 13.501 1.627 -22.505 1.00 95.88 587 PHE A N 1
ATOM 4747 C CA . PHE A 1 587 ? 13.628 0.175 -22.611 1.00 95.88 587 PHE A CA 1
ATOM 4748 C C . PHE A 1 587 ? 12.573 -0.555 -21.779 1.00 95.88 587 PHE A C 1
ATOM 4750 O O . PHE A 1 587 ? 12.014 0.001 -20.837 1.00 95.88 587 PHE A O 1
ATOM 4757 N N . ILE A 1 588 ? 12.349 -1.818 -22.128 1.00 97.38 588 ILE A N 1
ATOM 4758 C CA . ILE A 1 588 ? 11.597 -2.811 -21.368 1.00 97.38 588 ILE A CA 1
ATOM 4759 C C . ILE A 1 588 ? 12.596 -3.839 -20.833 1.00 97.38 588 ILE A C 1
ATOM 4761 O O . ILE A 1 588 ? 13.380 -4.415 -21.597 1.00 97.38 588 ILE A O 1
ATOM 4765 N N . LEU A 1 589 ? 12.549 -4.063 -19.522 1.00 97.19 589 LEU A N 1
ATOM 4766 C CA . LEU A 1 589 ? 13.303 -5.089 -18.810 1.00 97.19 589 LEU A CA 1
ATOM 4767 C C . LEU A 1 589 ? 12.308 -5.925 -18.000 1.00 97.19 589 LEU A C 1
ATOM 4769 O O . LEU A 1 589 ? 11.809 -5.461 -16.979 1.00 97.19 589 LEU A O 1
ATOM 4773 N N . ALA A 1 590 ? 11.983 -7.125 -18.478 1.00 98.06 590 ALA A N 1
ATOM 4774 C CA . ALA A 1 590 ? 10.889 -7.917 -17.922 1.00 98.06 590 ALA A CA 1
ATOM 4775 C C . ALA A 1 590 ? 11.187 -9.420 -17.901 1.00 98.06 590 ALA A C 1
ATOM 4777 O O . ALA A 1 590 ? 12.015 -9.937 -18.664 1.00 98.06 590 ALA A O 1
ATOM 4778 N N . MET A 1 591 ? 10.443 -10.124 -17.051 1.00 98.25 591 MET A N 1
ATOM 4779 C CA . MET A 1 591 ? 10.210 -11.549 -17.213 1.00 98.25 591 MET A CA 1
ATOM 4780 C C . MET A 1 591 ? 8.922 -11.770 -18.001 1.00 98.25 591 MET A C 1
ATOM 4782 O O . MET A 1 591 ? 7.861 -11.298 -17.603 1.00 98.25 591 MET A O 1
ATOM 4786 N N . GLN A 1 592 ? 9.023 -12.486 -19.114 1.00 97.94 592 GLN A N 1
ATOM 4787 C CA . GLN A 1 592 ? 7.927 -12.829 -20.005 1.00 97.94 592 GLN A CA 1
ATOM 4788 C C . GLN A 1 592 ? 7.560 -14.307 -19.850 1.00 97.94 592 GLN A C 1
ATOM 4790 O O . GLN A 1 592 ? 8.386 -15.195 -20.078 1.00 97.94 592 GLN A O 1
ATOM 4795 N N . GLY A 1 593 ? 6.294 -14.561 -19.537 1.00 97.31 593 GLY A N 1
ATOM 4796 C CA . GLY A 1 593 ? 5.731 -15.896 -19.393 1.00 97.31 593 GLY A CA 1
ATOM 4797 C C . GLY A 1 593 ? 6.248 -16.655 -18.168 1.00 97.31 593 GLY A C 1
ATOM 4798 O O . GLY A 1 593 ? 6.814 -16.090 -17.236 1.00 97.31 593 GLY A O 1
ATOM 4799 N N . TYR A 1 594 ? 6.042 -17.971 -18.177 1.00 97.25 594 TYR A N 1
ATOM 4800 C CA . TYR A 1 594 ? 6.527 -18.885 -17.144 1.00 97.25 594 TYR A CA 1
ATOM 4801 C C . TYR A 1 594 ? 7.799 -19.621 -17.592 1.00 97.25 594 TYR A C 1
ATOM 4803 O O . TYR A 1 594 ? 7.821 -20.230 -18.662 1.00 97.25 594 TYR A O 1
ATOM 4811 N N . ILE A 1 595 ? 8.816 -19.626 -16.728 1.00 96.44 595 ILE A N 1
ATOM 4812 C CA . ILE A 1 595 ? 10.101 -20.320 -16.895 1.00 96.44 595 ILE A CA 1
ATOM 4813 C C . ILE A 1 595 ? 10.190 -21.537 -15.960 1.00 96.44 595 ILE A C 1
ATOM 4815 O O . ILE A 1 595 ? 9.846 -21.457 -14.774 1.00 96.44 595 ILE A O 1
ATOM 4819 N N . SER A 1 596 ? 10.708 -22.655 -16.484 1.00 95.19 596 SER A N 1
ATOM 4820 C CA . SER A 1 596 ? 10.930 -23.900 -15.729 1.00 95.19 596 SER A CA 1
ATOM 4821 C C . SER A 1 596 ? 11.897 -23.729 -14.545 1.00 95.19 596 SER A C 1
ATOM 4823 O O . SER A 1 596 ? 12.660 -22.769 -14.483 1.00 95.19 596 SER A O 1
ATOM 4825 N N . GLU A 1 597 ? 11.846 -24.639 -13.566 1.00 93.94 597 GLU A N 1
ATOM 4826 C CA . GLU A 1 597 ? 12.678 -24.541 -12.350 1.00 93.94 597 GLU A CA 1
ATOM 4827 C C . GLU A 1 597 ? 14.168 -24.599 -12.669 1.00 93.94 597 GLU A C 1
ATOM 4829 O O . GLU A 1 597 ? 14.941 -23.767 -12.195 1.00 93.94 597 GLU A O 1
ATOM 4834 N N . ASP A 1 598 ? 14.549 -25.551 -13.518 1.00 96.62 598 ASP A N 1
ATOM 4835 C CA . ASP A 1 598 ? 15.938 -25.772 -13.899 1.00 96.62 598 ASP A CA 1
ATOM 4836 C C . ASP A 1 598 ? 16.507 -24.566 -14.650 1.00 96.62 598 ASP A C 1
ATOM 4838 O O . ASP A 1 598 ? 17.623 -24.122 -14.372 1.00 96.62 598 ASP A O 1
ATOM 4842 N N . GLU A 1 599 ? 15.721 -23.997 -15.566 1.00 97.19 599 GLU A N 1
ATOM 4843 C CA . GLU A 1 599 ? 16.115 -22.818 -16.334 1.00 97.19 599 GLU A CA 1
ATOM 4844 C C . GLU A 1 599 ? 16.251 -21.588 -15.432 1.00 97.19 599 GLU A C 1
ATOM 4846 O O . GLU A 1 599 ? 17.290 -20.929 -15.454 1.00 97.19 599 GLU A O 1
ATOM 4851 N N . TYR A 1 600 ? 15.267 -21.313 -14.571 1.00 97.31 600 TYR A N 1
ATOM 4852 C CA . TYR A 1 600 ? 15.331 -20.153 -13.678 1.00 97.31 600 TYR A CA 1
ATOM 4853 C C . TYR A 1 600 ? 16.462 -20.283 -12.647 1.00 97.31 600 TYR A C 1
ATOM 4855 O O . TYR A 1 600 ? 17.208 -19.333 -12.414 1.00 97.31 600 TYR A O 1
ATOM 4863 N N . THR A 1 601 ? 16.673 -21.484 -12.100 1.00 96.81 601 THR A N 1
ATOM 4864 C CA . THR A 1 601 ? 17.802 -21.783 -11.204 1.00 96.81 601 THR A CA 1
ATOM 4865 C C . THR A 1 601 ? 19.150 -21.584 -11.894 1.00 96.81 601 THR A C 1
ATOM 4867 O O . THR A 1 601 ? 20.118 -21.166 -11.254 1.00 96.81 601 THR A O 1
ATOM 4870 N N . ALA A 1 602 ? 19.250 -21.887 -13.191 1.00 97.69 602 ALA A N 1
ATOM 4871 C CA . ALA A 1 602 ? 20.455 -21.612 -13.964 1.00 97.69 602 ALA A CA 1
ATOM 4872 C C . ALA A 1 602 ? 20.678 -20.105 -14.150 1.00 97.69 602 ALA A C 1
ATOM 4874 O O . ALA A 1 602 ? 21.820 -19.659 -14.031 1.00 97.69 602 ALA A O 1
ATOM 4875 N N . MET A 1 603 ? 19.615 -19.325 -14.378 1.00 97.31 603 MET A N 1
ATOM 4876 C CA . MET A 1 603 ? 19.710 -17.866 -14.492 1.00 97.31 603 MET A CA 1
ATOM 4877 C C . MET A 1 6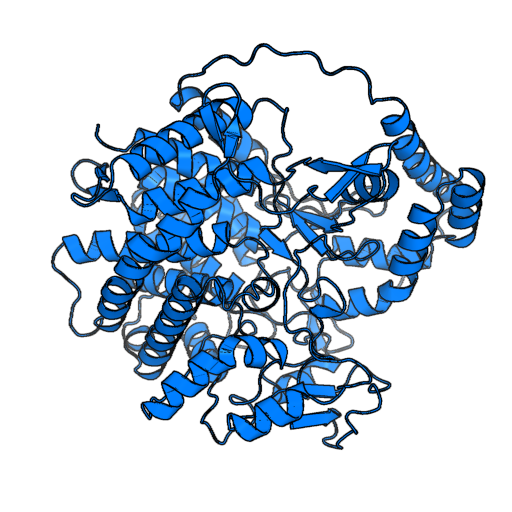03 ? 20.172 -17.223 -13.176 1.00 97.31 603 MET A C 1
ATOM 4879 O O . MET A 1 603 ? 21.108 -16.437 -13.196 1.00 97.31 603 MET A O 1
ATOM 4883 N N . LEU A 1 604 ? 19.625 -17.638 -12.025 1.00 97.31 604 LEU A N 1
ATOM 4884 C CA . LEU A 1 604 ? 20.009 -17.120 -10.696 1.00 97.31 604 LEU A CA 1
ATOM 4885 C C . LEU A 1 604 ? 21.500 -17.292 -10.354 1.00 97.31 604 LEU A C 1
ATOM 4887 O O . LEU A 1 604 ? 22.029 -16.607 -9.478 1.00 97.31 604 LEU A O 1
ATOM 4891 N N . LYS A 1 605 ? 22.186 -18.232 -11.013 1.00 97.19 605 LYS A N 1
ATOM 4892 C CA . LYS A 1 605 ? 23.621 -18.504 -10.824 1.00 97.19 605 LYS A CA 1
ATOM 4893 C C . LYS A 1 605 ? 24.516 -17.638 -11.713 1.00 97.19 605 LYS A C 1
ATOM 4895 O O . LYS A 1 605 ? 25.735 -17.807 -11.676 1.00 97.19 605 LYS A O 1
ATOM 4900 N N . GLN A 1 606 ? 23.938 -16.752 -12.518 1.00 95.88 606 GLN A N 1
ATOM 4901 C CA . GLN A 1 606 ? 24.655 -15.884 -13.442 1.00 95.88 606 GLN A CA 1
ATOM 4902 C C . GLN A 1 606 ? 24.521 -14.417 -13.015 1.00 95.88 606 GLN A C 1
ATOM 4904 O O . GLN A 1 606 ? 23.510 -14.032 -12.430 1.00 95.88 606 GLN A O 1
ATOM 4909 N N . PRO A 1 607 ? 25.536 -13.583 -13.290 1.00 96.31 607 PRO A N 1
ATOM 4910 C CA . PRO A 1 607 ? 25.421 -12.152 -13.069 1.00 96.31 607 PRO A CA 1
ATOM 4911 C C . PRO A 1 607 ? 24.536 -11.498 -14.141 1.00 96.31 607 PRO A C 1
ATOM 4913 O O . PRO A 1 607 ? 24.750 -11.704 -15.336 1.00 96.31 607 PRO A O 1
ATOM 4916 N N . HIS A 1 608 ? 23.621 -10.633 -13.709 1.00 95.94 608 HIS A N 1
ATOM 4917 C CA . HIS A 1 608 ? 22.761 -9.788 -14.537 1.00 95.94 608 HIS A CA 1
ATOM 4918 C C . HIS A 1 608 ? 23.230 -8.336 -14.421 1.00 95.94 608 HIS A C 1
ATOM 4920 O O . HIS A 1 608 ? 23.347 -7.795 -13.320 1.00 95.94 608 HIS A O 1
ATOM 4926 N N . PHE A 1 609 ? 23.606 -7.716 -15.541 1.00 94.69 609 PHE A N 1
ATOM 4927 C CA . PHE A 1 609 ? 24.263 -6.399 -15.577 1.00 94.69 609 PHE A CA 1
ATOM 4928 C C . PHE A 1 609 ? 25.477 -6.289 -14.634 1.00 94.69 609 PHE A C 1
ATOM 4930 O O . PHE A 1 609 ? 25.757 -5.236 -14.064 1.00 94.69 609 PHE A O 1
ATOM 4937 N N . GLY A 1 610 ? 26.210 -7.396 -14.469 1.00 94.38 610 GLY A N 1
ATOM 4938 C CA . GLY A 1 610 ? 27.379 -7.488 -13.589 1.00 94.38 610 GLY A CA 1
ATOM 4939 C C . GLY A 1 610 ? 27.064 -7.722 -12.107 1.00 94.38 610 GLY A C 1
ATOM 4940 O O . GLY A 1 610 ? 27.994 -7.765 -11.306 1.00 94.38 610 GLY A O 1
ATOM 4941 N N . MET A 1 611 ? 25.794 -7.900 -11.735 1.00 94.94 611 MET A N 1
ATOM 4942 C CA . MET A 1 611 ? 25.348 -8.100 -10.353 1.00 94.94 611 MET A CA 1
ATOM 4943 C C . MET A 1 611 ? 24.744 -9.492 -10.167 1.00 94.94 611 MET A C 1
ATOM 4945 O O . MET A 1 611 ? 24.011 -9.976 -11.023 1.00 94.94 611 MET A O 1
ATOM 4949 N N . MET A 1 612 ? 25.033 -10.141 -9.039 1.00 96.62 612 MET A N 1
ATOM 4950 C CA . MET A 1 612 ? 24.350 -11.382 -8.664 1.00 96.62 612 MET A CA 1
ATOM 4951 C C . MET A 1 612 ? 22.955 -11.079 -8.125 1.00 96.62 612 MET A C 1
ATOM 4953 O O . MET A 1 612 ? 22.769 -10.069 -7.447 1.00 96.62 612 MET A O 1
ATOM 4957 N N . THR A 1 613 ? 21.999 -11.978 -8.367 1.00 97.31 613 THR A N 1
ATOM 4958 C CA . THR A 1 613 ? 20.655 -11.848 -7.800 1.00 97.31 613 THR A CA 1
ATOM 4959 C C . THR A 1 613 ? 20.702 -11.894 -6.268 1.00 97.31 613 THR A C 1
ATOM 4961 O O . THR A 1 613 ? 21.172 -12.886 -5.704 1.00 97.31 613 THR A O 1
ATOM 4964 N N . PRO A 1 614 ? 20.198 -10.861 -5.570 1.00 95.94 614 PRO A N 1
ATOM 4965 C CA . PRO A 1 614 ? 20.078 -10.863 -4.120 1.00 95.94 614 PRO A CA 1
ATOM 4966 C C . PRO A 1 614 ? 19.021 -11.885 -3.706 1.00 95.94 614 PRO A C 1
ATOM 4968 O O . PRO A 1 614 ? 17.843 -11.743 -4.033 1.00 95.94 614 PRO A O 1
ATOM 4971 N N . LEU A 1 615 ? 19.441 -12.932 -2.998 1.00 95.50 615 LEU A N 1
ATOM 4972 C CA . LEU A 1 615 ? 18.546 -14.018 -2.583 1.00 95.50 615 LEU A CA 1
ATOM 4973 C C . LEU A 1 615 ? 17.892 -13.768 -1.220 1.00 95.50 615 LEU A C 1
ATOM 4975 O O . LEU A 1 615 ? 16.878 -14.387 -0.909 1.00 95.50 615 LEU A O 1
ATOM 4979 N N . THR A 1 616 ? 18.455 -12.871 -0.411 1.00 93.81 616 THR A N 1
ATOM 4980 C CA . THR A 1 616 ? 18.026 -12.619 0.968 1.00 93.81 616 THR A CA 1
ATOM 4981 C C . THR A 1 616 ? 17.729 -11.144 1.190 1.00 93.81 616 THR A C 1
ATOM 4983 O O . THR A 1 616 ? 18.410 -10.278 0.643 1.00 93.81 616 THR A O 1
ATOM 4986 N N . PHE A 1 617 ? 16.739 -10.863 2.036 1.00 94.44 617 PHE A N 1
ATOM 4987 C CA . PHE A 1 617 ? 16.466 -9.523 2.539 1.00 94.44 617 PHE A CA 1
ATOM 4988 C C . PHE A 1 617 ? 17.066 -9.362 3.937 1.00 94.44 617 PHE A C 1
ATOM 4990 O O . PHE A 1 617 ? 16.736 -10.122 4.845 1.00 94.44 617 PHE A O 1
ATOM 4997 N N . ASN A 1 618 ? 17.941 -8.370 4.109 1.00 92.31 618 ASN A N 1
ATOM 4998 C CA . ASN A 1 618 ? 18.650 -8.133 5.371 1.00 92.31 618 ASN A CA 1
ATOM 4999 C C . ASN A 1 618 ? 18.012 -7.020 6.226 1.00 92.31 618 ASN A C 1
ATOM 5001 O O . ASN A 1 618 ? 18.559 -6.669 7.268 1.00 92.31 618 ASN A O 1
ATOM 5005 N N . GLY A 1 619 ? 16.871 -6.467 5.802 1.00 92.50 619 GLY A N 1
ATOM 5006 C CA . GLY A 1 619 ? 16.213 -5.326 6.444 1.00 92.50 619 GLY A CA 1
ATOM 5007 C C . GLY A 1 619 ? 16.378 -4.024 5.656 1.00 92.50 619 GLY A C 1
ATOM 5008 O O . GLY A 1 619 ? 17.332 -3.861 4.891 1.00 92.50 619 GLY A O 1
ATOM 5009 N N . TYR A 1 620 ? 15.450 -3.084 5.859 1.00 92.81 620 TYR A N 1
ATOM 5010 C CA . TYR A 1 620 ? 15.408 -1.807 5.130 1.00 92.81 620 TYR A CA 1
ATOM 5011 C C . TYR A 1 620 ? 16.576 -0.867 5.453 1.00 92.81 620 TYR A C 1
ATOM 5013 O O . TYR A 1 620 ? 16.897 -0.014 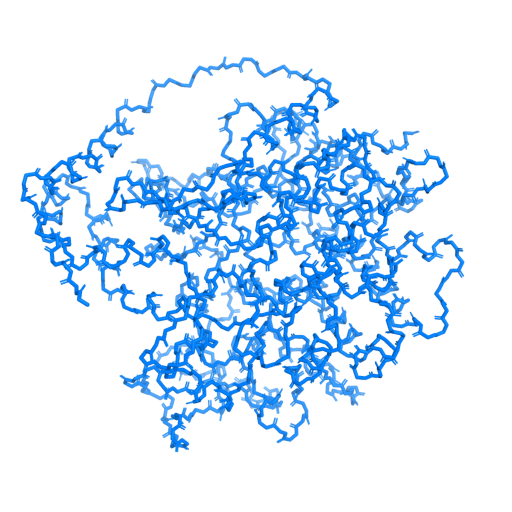4.636 1.00 92.81 620 TYR A O 1
ATOM 5021 N N . ASN A 1 621 ? 17.231 -1.068 6.601 1.00 91.25 621 ASN A N 1
ATOM 5022 C CA . ASN A 1 621 ? 18.348 -0.248 7.078 1.00 91.25 621 ASN A CA 1
ATOM 5023 C C . ASN A 1 621 ? 19.661 -1.052 7.152 1.00 91.25 621 ASN A C 1
ATOM 5025 O O . ASN A 1 621 ? 20.504 -0.826 8.019 1.00 91.25 621 ASN A O 1
ATOM 5029 N N . SER A 1 622 ? 19.811 -2.061 6.288 1.00 86.31 622 SER A N 1
ATOM 5030 C CA . SER A 1 622 ? 20.980 -2.955 6.288 1.00 86.31 622 SER A CA 1
ATOM 5031 C C . SER A 1 622 ? 22.181 -2.421 5.499 1.00 86.31 622 SER A C 1
ATOM 5033 O O . SER A 1 622 ? 23.307 -2.854 5.742 1.00 86.31 622 SER A O 1
ATOM 5035 N N . GLU A 1 623 ? 21.970 -1.470 4.586 1.00 82.50 623 GLU A N 1
ATOM 5036 C CA . GLU A 1 623 ? 23.008 -0.882 3.732 1.00 82.50 623 GLU A CA 1
ATOM 5037 C C . GLU A 1 623 ? 23.285 0.570 4.138 1.00 82.50 623 GLU A C 1
ATOM 5039 O O . GLU A 1 623 ? 22.533 1.474 3.787 1.00 82.50 623 GLU A O 1
ATOM 5044 N N . ILE A 1 624 ? 24.388 0.806 4.856 1.00 73.25 624 ILE A N 1
ATOM 5045 C CA . ILE A 1 624 ? 24.804 2.162 5.255 1.00 73.25 624 ILE A CA 1
ATOM 5046 C C . ILE A 1 624 ? 24.998 3.043 4.012 1.00 73.25 624 ILE A C 1
ATOM 5048 O O . ILE A 1 624 ? 25.651 2.637 3.050 1.00 73.25 624 ILE A O 1
ATOM 5052 N N . GLY A 1 625 ? 24.450 4.260 4.051 1.00 70.81 625 GLY A N 1
ATOM 5053 C CA . GLY A 1 625 ? 24.531 5.233 2.957 1.00 70.81 625 GLY A CA 1
ATOM 5054 C C . GLY A 1 625 ? 23.505 5.016 1.837 1.00 70.81 625 GLY A C 1
ATOM 5055 O O . GLY A 1 625 ? 23.441 5.818 0.908 1.00 70.81 625 GLY A O 1
ATOM 5056 N N . SER A 1 626 ? 22.679 3.968 1.917 1.00 78.56 626 SER A N 1
ATOM 5057 C CA . SER A 1 626 ? 21.479 3.846 1.089 1.00 78.56 626 SER A CA 1
ATOM 5058 C C . SER A 1 626 ? 20.331 4.644 1.712 1.00 78.56 626 SER A C 1
ATOM 5060 O O . SER A 1 626 ? 20.211 4.750 2.931 1.00 78.56 626 SER A O 1
ATOM 5062 N N . PHE A 1 627 ? 19.470 5.208 0.871 1.00 87.50 627 PHE A N 1
ATOM 5063 C CA . PHE A 1 627 ? 18.222 5.831 1.295 1.00 87.50 627 PHE A CA 1
ATOM 5064 C C . PHE A 1 627 ? 17.164 5.641 0.216 1.00 87.50 627 PHE A C 1
ATOM 5066 O O . PHE A 1 627 ? 17.467 5.407 -0.956 1.00 87.50 627 PHE A O 1
ATOM 5073 N N . PHE A 1 628 ? 15.904 5.791 0.604 1.00 91.50 628 PHE A N 1
ATOM 5074 C CA . PHE A 1 628 ? 14.785 5.783 -0.327 1.00 91.50 628 PHE A CA 1
ATOM 5075 C C . PHE A 1 628 ? 13.693 6.751 0.121 1.00 91.50 628 PHE A C 1
ATOM 5077 O O . PHE A 1 628 ? 13.580 7.034 1.320 1.00 91.50 628 PHE A O 1
ATOM 5084 N N . PRO A 1 629 ? 12.898 7.290 -0.821 1.00 92.69 629 PRO A N 1
ATOM 5085 C CA . PRO A 1 629 ? 11.779 8.141 -0.471 1.00 92.69 629 PRO A CA 1
ATOM 5086 C C . PRO A 1 629 ? 1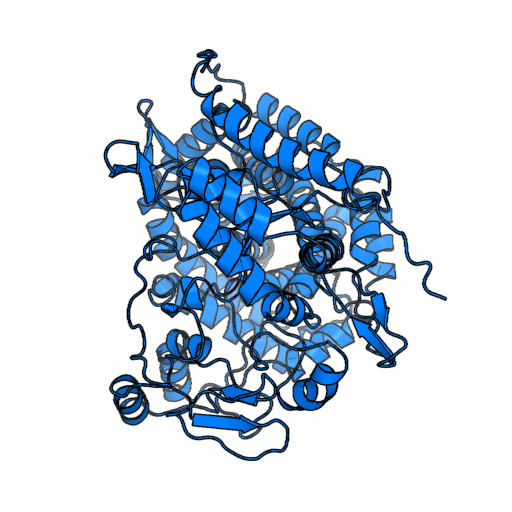0.653 7.327 0.163 1.00 92.69 629 PRO A C 1
ATOM 5088 O O . PRO A 1 629 ? 10.312 6.240 -0.312 1.00 92.69 629 PRO A O 1
ATOM 5091 N N . PHE A 1 630 ? 10.054 7.884 1.207 1.00 95.50 630 PHE A N 1
ATOM 5092 C CA . PHE A 1 630 ? 8.837 7.372 1.823 1.00 95.50 630 PHE A CA 1
ATOM 5093 C C . PHE A 1 630 ? 7.874 8.513 2.137 1.00 95.50 630 PHE A C 1
ATOM 5095 O O . PHE A 1 630 ? 8.282 9.668 2.274 1.00 95.50 630 PHE A O 1
ATOM 5102 N N . TRP A 1 631 ? 6.595 8.180 2.242 1.00 96.56 631 TRP A N 1
ATOM 5103 C CA . TRP A 1 631 ? 5.541 9.111 2.595 1.00 96.56 631 TRP A CA 1
ATOM 5104 C C . TRP A 1 631 ? 5.083 8.836 4.017 1.00 96.56 631 TRP A C 1
ATOM 5106 O O . TRP A 1 631 ? 4.840 7.689 4.390 1.00 96.56 631 TRP A O 1
ATOM 5116 N N . SER A 1 632 ? 4.963 9.914 4.788 1.00 97.25 632 SER A N 1
ATOM 5117 C CA . SER A 1 632 ? 4.463 9.891 6.159 1.00 97.25 632 SER A CA 1
ATOM 5118 C C . SER A 1 632 ? 3.274 10.829 6.296 1.00 97.25 632 SER A C 1
ATOM 5120 O O . SER A 1 632 ? 3.288 11.945 5.772 1.00 97.25 632 SER A O 1
ATOM 5122 N N . CYS A 1 633 ? 2.256 10.405 7.040 1.00 97.88 633 CYS A N 1
ATOM 5123 C CA . CYS A 1 633 ? 1.106 11.242 7.376 1.00 97.88 633 CYS A CA 1
ATOM 5124 C C . CYS A 1 633 ? 0.694 11.035 8.832 1.00 97.88 633 CYS A C 1
ATOM 5126 O O . CYS A 1 633 ? 0.113 10.011 9.193 1.00 97.88 633 CYS A O 1
ATOM 5128 N N . ASP A 1 634 ? 0.944 12.045 9.658 1.00 97.75 634 ASP A N 1
ATOM 5129 C CA . ASP A 1 634 ? 0.609 12.029 11.080 1.00 97.75 634 ASP A CA 1
ATOM 5130 C C . ASP A 1 634 ? -0.903 11.841 11.316 1.00 97.75 634 ASP A C 1
ATOM 5132 O O . ASP A 1 634 ? -1.307 11.095 12.209 1.00 97.75 634 ASP A O 1
ATOM 5136 N N . ALA A 1 635 ? -1.755 12.477 10.496 1.00 98.38 635 ALA A N 1
ATOM 5137 C CA . ALA A 1 635 ? -3.211 12.336 10.595 1.00 98.38 635 ALA A CA 1
ATOM 5138 C C . ALA A 1 635 ? -3.651 10.890 10.337 1.00 98.38 635 ALA A C 1
ATOM 5140 O O . ALA A 1 635 ? -4.553 10.390 11.011 1.00 98.38 635 ALA A O 1
ATOM 5141 N N . TYR A 1 636 ? -2.979 10.201 9.410 1.00 98.56 636 TYR A N 1
ATOM 5142 C CA . TYR A 1 636 ? -3.243 8.798 9.137 1.00 98.56 636 TYR A CA 1
ATOM 5143 C C . TYR A 1 636 ? -2.843 7.917 10.324 1.00 98.56 636 TYR A C 1
ATOM 5145 O O . TYR A 1 636 ? -3.676 7.135 10.781 1.00 98.56 636 TYR A O 1
ATOM 5153 N N . THR A 1 637 ? -1.667 8.133 10.927 1.00 98.69 637 THR A N 1
ATOM 5154 C CA . THR A 1 637 ? -1.282 7.448 12.174 1.00 98.69 637 THR A CA 1
ATOM 5155 C C . THR A 1 637 ? -2.308 7.645 13.277 1.00 98.69 637 THR A C 1
ATOM 5157 O O . THR A 1 637 ? -2.781 6.670 13.860 1.00 98.69 637 THR A O 1
ATOM 5160 N N . TYR A 1 638 ? -2.715 8.886 13.543 1.00 98.81 638 TYR A N 1
ATOM 5161 C CA . TYR A 1 638 ? -3.718 9.153 14.571 1.00 98.81 638 TYR A CA 1
ATOM 5162 C C . TYR A 1 638 ? -5.068 8.512 14.250 1.00 98.81 638 TYR A C 1
ATOM 5164 O O . TYR A 1 638 ? -5.719 7.995 15.156 1.00 98.81 638 TYR A O 1
ATOM 5172 N N . SER A 1 639 ? -5.471 8.483 12.979 1.00 98.75 639 SER A N 1
ATOM 5173 C CA . SER A 1 639 ? -6.708 7.823 12.559 1.00 98.75 639 SER A CA 1
ATOM 5174 C C . SER A 1 639 ? -6.648 6.296 12.708 1.00 98.75 639 SER A C 1
ATOM 5176 O O . SER A 1 639 ? -7.626 5.693 13.142 1.00 98.75 639 SER A O 1
ATOM 5178 N N . ALA A 1 640 ? -5.496 5.669 12.457 1.00 98.75 640 ALA A N 1
ATOM 5179 C CA . ALA A 1 640 ? -5.300 4.236 12.669 1.00 98.75 640 ALA A CA 1
ATOM 5180 C C . ALA A 1 640 ? -5.361 3.873 14.163 1.00 98.75 640 ALA A C 1
ATOM 5182 O O . ALA A 1 640 ? -5.999 2.884 14.537 1.00 98.75 640 ALA A O 1
ATOM 5183 N N . VAL A 1 641 ? -4.763 4.703 15.031 1.00 98.88 641 VAL A N 1
ATOM 5184 C CA . VAL A 1 641 ? -4.885 4.558 16.492 1.00 98.88 641 VAL A CA 1
ATOM 5185 C C . VAL A 1 641 ? -6.332 4.757 16.941 1.00 98.88 641 VAL A C 1
ATOM 5187 O O . VAL A 1 641 ? -6.823 3.991 17.769 1.00 98.88 641 VAL A O 1
ATOM 5190 N N . LEU A 1 642 ? -7.034 5.751 16.389 1.00 98.88 642 LEU A N 1
ATOM 5191 C CA . LEU A 1 642 ? -8.440 6.006 16.697 1.00 98.88 642 LEU A CA 1
ATOM 5192 C C . LEU A 1 642 ? -9.298 4.764 16.426 1.00 98.88 642 LEU A C 1
ATOM 5194 O O . LEU A 1 642 ? -10.078 4.383 17.295 1.00 98.88 642 LEU A O 1
ATOM 5198 N N . VAL A 1 643 ? -9.114 4.101 15.278 1.00 98.75 643 VAL A N 1
ATOM 5199 C CA . VAL A 1 643 ? -9.800 2.836 14.953 1.00 98.75 643 VAL A CA 1
ATOM 5200 C C . VAL A 1 643 ? -9.476 1.755 15.990 1.00 98.75 643 VAL A C 1
ATOM 5202 O O . VAL A 1 643 ? -10.396 1.127 16.514 1.00 98.75 643 VAL A O 1
ATOM 5205 N N . ALA A 1 644 ? -8.200 1.579 16.346 1.00 98.75 644 ALA A N 1
ATOM 5206 C CA . ALA A 1 644 ? -7.769 0.555 17.301 1.00 98.75 644 ALA A CA 1
ATOM 5207 C C . ALA A 1 644 ? -8.410 0.743 18.684 1.00 98.75 644 ALA A C 1
ATOM 5209 O O . ALA A 1 644 ? -8.999 -0.189 19.239 1.00 98.75 644 ALA A O 1
ATOM 5210 N N . LEU A 1 645 ? -8.337 1.963 19.224 1.00 98.69 645 LEU A N 1
ATOM 5211 C CA . LEU A 1 645 ? -8.896 2.300 20.532 1.00 98.69 645 LEU A CA 1
ATOM 5212 C C . LEU A 1 645 ? -10.430 2.235 20.525 1.00 98.69 645 LEU A C 1
ATOM 5214 O O . LEU A 1 645 ? -11.017 1.609 21.410 1.00 98.69 645 LEU A O 1
ATOM 5218 N N . ALA A 1 646 ? -11.080 2.831 19.519 1.00 98.31 646 ALA A N 1
ATOM 5219 C CA . ALA A 1 646 ? -12.539 2.875 19.427 1.00 98.31 646 ALA A CA 1
ATOM 5220 C C . ALA A 1 646 ? -13.147 1.478 19.257 1.00 98.31 646 ALA A C 1
ATOM 5222 O O . ALA A 1 646 ? -14.167 1.178 19.882 1.00 98.31 646 ALA A O 1
ATOM 5223 N N . ASN A 1 647 ? -12.521 0.614 18.453 1.00 98.19 647 ASN A N 1
ATOM 5224 C CA . ASN A 1 647 ? -12.962 -0.767 18.298 1.00 98.19 647 ASN A CA 1
ATOM 5225 C C . ASN A 1 647 ? -12.743 -1.557 19.587 1.00 98.19 647 ASN A C 1
ATOM 5227 O O . ASN A 1 647 ? -13.677 -2.206 20.045 1.00 98.19 647 ASN A O 1
ATOM 5231 N N . TYR A 1 648 ? -11.571 -1.463 20.226 1.00 98.12 648 TYR A N 1
ATOM 5232 C CA . TYR A 1 648 ? -11.317 -2.184 21.478 1.00 98.12 648 TYR A CA 1
ATOM 5233 C C . TYR A 1 648 ? -12.337 -1.840 22.571 1.00 98.12 648 TYR A C 1
ATOM 5235 O O . TYR A 1 648 ? -12.873 -2.736 23.219 1.00 98.12 648 TYR A O 1
ATOM 5243 N N . GLN A 1 649 ? -12.669 -0.556 22.740 1.00 96.06 649 GLN A N 1
ATOM 5244 C CA . GLN A 1 649 ? -13.708 -0.131 23.685 1.00 96.06 649 GLN A CA 1
ATOM 5245 C C . GLN A 1 649 ? -15.101 -0.658 23.348 1.00 96.06 649 GLN A C 1
ATOM 5247 O O . GLN A 1 649 ? -15.963 -0.694 24.225 1.00 96.06 649 GLN A O 1
ATOM 5252 N N . ASN A 1 650 ? -15.345 -0.998 22.084 1.00 96.94 650 ASN A N 1
ATOM 5253 C CA . ASN A 1 650 ? -16.621 -1.522 21.627 1.00 96.94 650 ASN A CA 1
ATOM 5254 C C . ASN A 1 650 ? -16.712 -3.054 21.707 1.00 96.94 650 ASN A C 1
ATOM 5256 O O . ASN A 1 650 ? -17.758 -3.619 21.381 1.00 96.94 650 ASN A O 1
ATOM 5260 N N . ILE A 1 651 ? -15.645 -3.735 22.137 1.00 96.88 651 ILE A N 1
ATOM 5261 C CA . ILE A 1 651 ? -15.675 -5.177 22.374 1.00 96.88 651 ILE A CA 1
ATOM 5262 C C . ILE A 1 651 ? -16.439 -5.460 23.669 1.00 96.88 651 ILE A C 1
ATOM 5264 O O . ILE A 1 651 ? -16.085 -4.969 24.742 1.00 96.88 651 ILE A O 1
ATOM 5268 N N . ARG A 1 652 ? -17.481 -6.287 23.575 1.00 88.69 652 ARG A N 1
ATOM 5269 C CA . ARG A 1 652 ? -18.244 -6.769 24.726 1.00 88.69 652 ARG A CA 1
ATOM 5270 C C . ARG A 1 652 ? -17.346 -7.649 25.599 1.00 88.69 652 ARG A C 1
ATOM 5272 O O . ARG A 1 652 ? -16.833 -8.664 25.125 1.00 88.69 652 ARG A O 1
ATOM 5279 N N . GLN A 1 653 ? -17.153 -7.221 26.846 1.00 70.69 653 GLN A N 1
ATOM 5280 C CA . GLN A 1 653 ? -16.387 -7.955 27.856 1.00 70.69 653 GLN A CA 1
ATOM 5281 C C . GLN A 1 653 ? -17.136 -9.181 28.370 1.00 70.69 653 GLN A C 1
ATOM 5283 O O . GLN A 1 653 ? -18.381 -9.096 28.516 1.00 70.69 653 GLN A O 1
#

Organism: Sinanodonta woodiana (NCBI:txid1069815)

Secondary structure (DSSP, 8-state):
--------HHHHHHHHHHHHHHHHHHHH--------------HHHHHHHHHHHHHHTB--S-B--BTTTB--B-TT-B-EEEEE---SSHHHHHHHHH--EEE--HHHHHHHHHHHHHHHHHSS-PPPPHHHHHHHHHHHGGGB-TTSSS-SS-B-SS-EEEETTTTEEEE--HHHHHHHHHGGG--HHHHHHHHHHTT-HHHHHHHHHHHHTHHHHHHHT-PPPBHHHHHHHHHHHHHHHHTTTT-HHHHHHHHHT---HHHHHHHHHHH-B-TT-S-TTTSEE-HHHHHHHHHHHHHHHHTT----B--SBS--HHHHHHHGGGT---GGGS----HHHHHHHHHHHHHHHHHTSS--HHHHS-HHHHHHHHHHHHHHHHHHHTTGGG-HHHHTSS---HHHHHHHHHHHHHHHHHHHTTT---GGGHHHHHHHHHHHHHIIIIIHHHHHHH-EE-TTS-EE---STTEEEE-TTSPEEE--TTHHHHHHHHHHHHHHHHEEEETTTTEEEE-TT--HHHHHHHHHHHHHHHHHTTTSSS-----SEE-S-SSGGGSSTTS--SEEEETTS-B--TTS--SSS-EEEEEES---HHHHHHHHTS-BTTB--------TT-STT---EEEE-HHHHHHHHHHHHHHHHTB--

Radius of gyration: 24.37 Å; chains: 1; bounding box: 63×67×65 Å

Sequence (653 aa):
MHAEVKMDGKMFGLSVCFLVFSILGEYSCNANLEFKMLHDNPINTTVNSLFEKIKEMQIVQEKNGTMPFSWMKQKGSYVSEVKLNFHGDFEYAALRRMFAVPDNNMFTSAWVTSCLLEAYSYGNCPKPSKEQVGLAVNATSEYHNQNLNNGETIMTFWPQVFNTSVNAWQSAPGNLNSLLNLSKYFPAKVVEEILKLLHLDEMEKALEQLLRYSDEFLLAFHIPPDFDDTFVNLGVGAMLGFNIADFCDEWNMWYSRNQNMSAVFDALKKYAYRPFSSDSRVNSIDPRTYFYLRNFLSDSKSKGADLALVTTWVQDTEEVKTWFYKGVAMPFNVNNIDVTVCANVLFGITAGVLSGAIDKPDLYIDEDVKMIYMNTTSLIVYEIARNLSSRPDLSLTYYPSKFEFYWFTSRTYSLLNRKYGKGGFPKELEYLEFAWQTLGPVLKQYMTKDVILSFALDTMGRAFVDDFLGDGDLDFKNFTLRRAEDRIFSTAMAVNSLIYTWTIFDGKDRHLVWDIDTPDHVKTMIARAVDWLNIHTLSGEYKPWNAFFSGSGKGVNSMPFPYPTNRREYFNGTTFPDTKFPPTPTFILAMQGYISEDEYTAMLKQPHFGMMTPLTFNGYNSEIGSFFPFWSCDAYTYSAVLVALANYQNIRQ

pLDDT: mean 90.49, std 14.38, range [22.64, 98.88]

Foldseek 3Di:
DDDPPPDDVVVQVVVLVVVVVVVVVVVVPPDDDPPDDQDQDDLVVLLAVLLVVLLVQAAQDFDCADPPVGDGDDWLDGWKWKFKQFFAEPLSVVRRVPHTWTFQWLQRLLLLLLLQLLLVQQFQHDRDDLVSLLRSLVSSQQFWAPQDPQTLQQGDGAGWDQDPVLRHTWGFGPRLLVVLVVVVVRPLVVSLVVCVVVVVNLVNVVSVVCNVCSVVVVLQRREAGWLQSRLSLLLSLLSCLVVCVPNVVSNVSSLVSNVPVVVSLVLQLQAWAWQADPDQFRNWAQLLQCVLCQVVVVVCVVVVHGATEGWTHSDTLLRQLPCSVVSYADRLNGIHAALLSLLSNLSSLLSCVVSCVVVDLCRCLPPSNLRHNLNSLVVLLVCLQCVNSQCCCRNRLWFSAPLSSLLSNLSLLQSLVQVCVVPHDDPSVVSSVSSNVRSLVSLLPRVLVVLLVQWDADPVRFTWHAAARRFQYADPVRDTDDQRQQTLQSLLSSLSSLQSNFWHQDPVVSFIEGDPPDDVSSVVNSVSSLSVNSRPLPPPSHHLWDQRTWHSDLDPLSDSQQGDFDDKAFSVGHGDDQQDDDPDSRIHTTHGHRDDPVVRVVRQVDGGNNHHRDPHDPGSNPDNSTMTIGMIGSSSSSSSSSSSSRNSNRYDD